Protein AF-A0A1V5ITE3-F1 (afdb_monomer_lite)

Secondary structure (DSSP, 8-state):
-PEEEETTS-EEEEEE-EETTEE--GGG-EEEEEEEEEE-SS-BPPPEEE--EEE-SS-TTEEEEEE-GGG--SSEEEEEEEEEEEE-TTSTTSEEEEEEEEEEEEEE-TTS---S-SEEE-------------HHHHHTTT-TT--HHHHHHHHHHHHHHHHHHHHHHHHHHHHHHHHHHHHHHHHHHHHHHHHHHHHHHHHHHHHHHHHHHHHHHHHHHHHHHHHHHHHHHHHHHHHHHHHHHHHHHHHHHHHHHHHHHHHHHHHHHHHHHHHHHHHHHHHHHHHHHHHHHHHHHHHHHHHHHHHHHHHHHHHHHHHHHHHHHHHHHHHHHHHHHHHHHHHHHHHHHH--HHHHHHHHHTTSSS---PPP--HHHHHHHHHHHHHHHHHHSTTT--------S-SS--SEEEESSS--S--SSTT-EEEETTT--EEEES-SSSGGGEEE-

Foldseek 3Di:
DAFEDEQQAKAKDKDQADDPNHADQQVQWDPKWKWKWFDEPPDTDDTHTAPAKDQDPVRRRIIIGIGHSVNRDDFFWMKMKIWIKHQDCPDPVRIDIDIDIDGRHGYDYPPDDGDPDRYDYDDDDDDDDDDDDDPVNVVCVVVVPDDPVVVVCVVCVVVVVVVVVVVVVVVVVVVVVVVVVVVVVVVVVVVVVVVVVVVVVVVVVVVVVVVVVVVVVVVVVVVVVVVVVVVVVVVVVVVVVVVVVVVVVVVVVVVVVVVVVVVVVVVVVVVVVVVVVVVVVVVVVVVVVVVVVVVVVVVVVVVVVVVVVVVVVVVVVVVVVVVVVVVVVVVVVVVVVVVVVVVVVVVVVVPPVVVVVVVVVVPPDDDDDDDDDDPVVVVVVVVVCCVCCVPPVVPDDDDPDPPDPDDLCQQEAEDADQDFFFHSDFQRWYAHPNVRWIWGANDGDGSVRTHTD

Radius of gyration: 122.64 Å; chains: 1; bounding box: 213×90×270 Å

pLDDT: mean 83.28, std 16.46, range [34.0, 98.69]

Sequence (453 aa):
MRTNVRIGNDIKLLWEVLRGWQPVNLNEATEIKVSIMQGGVLDCNEATPITTFAVDPAQNNLLVVEIQAEKITELGYLWVKLEYTMSDGGMIDGNRKITIDNLPVKIVGLTDEAGDVYEFNVTTDVVVGFDGKSAYEVWLVENPDKTLQDYFDWLQQPATDAAASLSELEQTVSGNEALRGTAEQGRGDAEGDREDAEYLRDRAEGLRELAEIARANAEGDATKGRVKAENARVIAEGLRELAEIARANAEGDATKGRVKAENERVTAEGQRAAAETARATAEELRQSNTATAIQQAVSATTAATTAATTAAGEATDAAGLANYAATAANTAAGLADTARLAIQDDLASKADQTELDQLAGEVSDSTEKAGAASLAELNARLLALEKIVSGTITHKLEVTKEFNVWGKTNLILTGSGAATFAPDFVGQKYIDTAGGNVYVAVGVATAGNWKLV

Structure (mmCIF, N/CA/C/O backbone):
data_AF-A0A1V5ITE3-F1
#
_entry.id   AF-A0A1V5ITE3-F1
#
loop_
_atom_site.group_PDB
_atom_site.id
_atom_site.type_symbol
_atom_site.label_atom_id
_atom_site.label_alt_id
_atom_site.label_comp_id
_atom_site.label_asym_id
_atom_site.label_entity_id
_atom_site.label_seq_id
_atom_site.pdbx_PDB_ins_code
_atom_site.Cartn_x
_atom_site.Cartn_y
_atom_site.Cartn_z
_atom_site.occupancy
_atom_site.B_iso_or_equiv
_atom_site.auth_seq_id
_atom_site.auth_comp_id
_atom_site.auth_asym_id
_atom_site.auth_atom_id
_atom_site.pdbx_PDB_model_num
ATOM 1 N N . MET A 1 1 ? 77.555 29.652 -96.413 1.00 47.75 1 MET A N 1
ATOM 2 C CA . MET A 1 1 ? 78.900 29.609 -95.791 1.00 47.75 1 MET A CA 1
ATOM 3 C C . MET A 1 1 ? 79.041 30.886 -94.975 1.00 47.75 1 MET A C 1
ATOM 5 O O . MET A 1 1 ? 78.813 31.944 -95.539 1.00 47.75 1 MET A O 1
ATOM 9 N N . ARG A 1 2 ? 79.243 30.802 -93.655 1.00 61.88 2 ARG A N 1
ATOM 10 C CA . ARG A 1 2 ? 79.272 31.982 -92.767 1.00 61.88 2 ARG A CA 1
ATOM 11 C C . ARG A 1 2 ? 80.719 32.459 -92.629 1.00 61.88 2 ARG A C 1
ATOM 13 O O . ARG A 1 2 ? 81.577 31.643 -92.301 1.00 61.88 2 ARG A O 1
ATOM 20 N N . THR A 1 3 ? 80.984 33.732 -92.909 1.00 71.12 3 THR A N 1
ATOM 21 C CA . THR A 1 3 ? 82.335 34.318 -92.859 1.00 71.12 3 THR A CA 1
ATOM 22 C C . THR A 1 3 ? 82.727 34.638 -91.414 1.00 71.12 3 THR A C 1
ATOM 24 O O . THR A 1 3 ? 81.899 35.125 -90.640 1.00 71.12 3 THR A O 1
ATOM 27 N N . ASN A 1 4 ? 83.983 34.362 -91.045 1.00 80.94 4 ASN A N 1
ATOM 28 C CA . ASN A 1 4 ? 84.546 34.779 -89.760 1.00 80.94 4 ASN A CA 1
ATOM 29 C C . ASN A 1 4 ? 85.090 36.206 -89.876 1.00 80.94 4 ASN A C 1
ATOM 31 O O . ASN A 1 4 ? 85.966 36.456 -90.705 1.00 80.94 4 ASN A O 1
ATOM 35 N N . VAL A 1 5 ? 84.615 37.109 -89.021 1.00 78.56 5 VAL A N 1
ATOM 36 C CA . VAL A 1 5 ? 85.054 38.509 -88.958 1.00 78.56 5 VAL A CA 1
ATOM 37 C C . VAL A 1 5 ? 85.703 38.760 -87.599 1.00 78.56 5 VAL A C 1
ATOM 39 O O . VAL A 1 5 ? 85.169 38.360 -86.568 1.00 78.56 5 VAL A O 1
ATOM 42 N N . ARG A 1 6 ? 86.871 39.407 -87.571 1.00 82.50 6 ARG A N 1
ATOM 43 C CA . ARG A 1 6 ? 87.510 39.804 -86.306 1.00 82.50 6 ARG A CA 1
ATOM 44 C C . ARG A 1 6 ? 86.697 40.881 -85.604 1.00 82.50 6 ARG A C 1
ATOM 46 O O . ARG A 1 6 ? 86.271 41.844 -86.241 1.00 82.50 6 ARG A O 1
ATOM 53 N N . ILE A 1 7 ? 86.550 40.737 -84.290 1.00 83.56 7 ILE A N 1
ATOM 54 C CA . ILE A 1 7 ? 86.019 41.805 -83.443 1.00 83.56 7 ILE A CA 1
ATOM 55 C C . ILE A 1 7 ? 86.855 43.086 -83.615 1.00 83.56 7 ILE A C 1
ATOM 57 O O . ILE A 1 7 ? 88.084 43.022 -83.696 1.00 83.56 7 ILE A O 1
ATOM 61 N N . GLY A 1 8 ? 86.188 44.240 -83.691 1.00 79.44 8 GLY A N 1
ATOM 62 C CA . GLY A 1 8 ? 86.8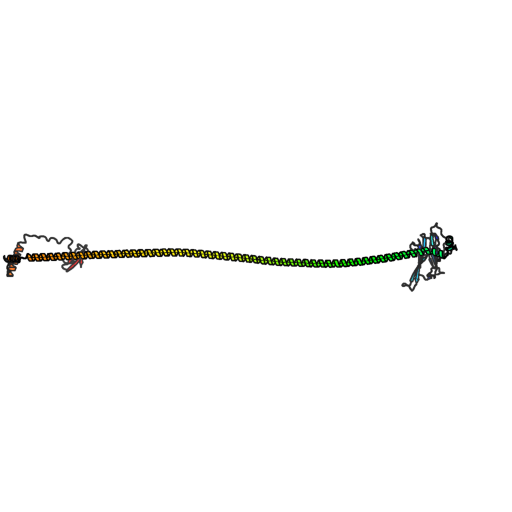31 45.544 -83.897 1.00 79.44 8 GLY A CA 1
ATOM 63 C C . GLY A 1 8 ? 86.830 46.072 -85.338 1.00 79.44 8 GLY A C 1
ATOM 64 O O . GLY A 1 8 ? 87.350 47.161 -85.558 1.00 79.44 8 GLY A O 1
ATOM 65 N N . ASN A 1 9 ? 86.232 45.356 -86.297 1.00 80.88 9 ASN A N 1
ATOM 66 C CA . ASN A 1 9 ? 86.031 45.840 -87.668 1.00 80.88 9 ASN A CA 1
ATOM 67 C C . ASN A 1 9 ? 84.576 46.244 -87.930 1.00 80.88 9 ASN A C 1
ATOM 69 O O . ASN A 1 9 ? 83.654 45.618 -87.406 1.00 80.88 9 ASN A O 1
ATOM 73 N N . ASP A 1 10 ? 84.388 47.251 -88.783 1.00 82.25 10 ASP A N 1
ATOM 74 C CA . ASP A 1 10 ? 83.076 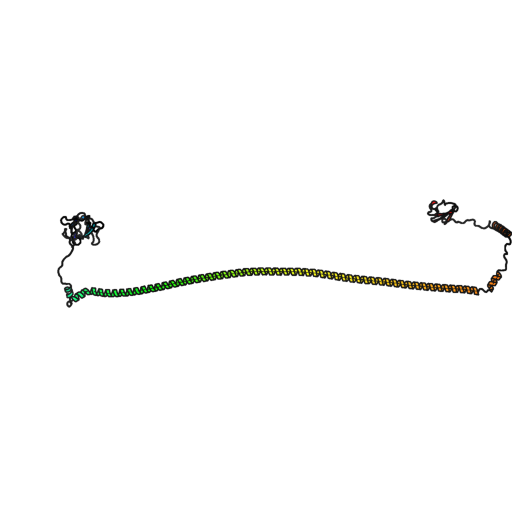47.594 -89.333 1.00 82.25 10 ASP A CA 1
ATOM 75 C C . ASP A 1 10 ? 82.611 46.501 -90.308 1.00 82.25 10 ASP A C 1
ATOM 77 O O . ASP A 1 10 ? 83.417 45.867 -90.996 1.00 82.25 10 ASP A O 1
ATOM 81 N N . ILE A 1 11 ? 81.299 46.280 -90.380 1.00 83.81 11 ILE A N 1
ATOM 82 C CA . ILE A 1 11 ? 80.676 45.279 -91.249 1.00 83.81 11 ILE A CA 1
ATOM 83 C C . ILE A 1 11 ? 79.629 45.956 -92.120 1.00 83.81 11 ILE A C 1
ATOM 85 O O . ILE A 1 11 ? 78.674 46.540 -91.612 1.00 83.81 11 ILE A O 1
ATOM 89 N N . LYS A 1 12 ? 79.758 45.806 -93.439 1.00 84.38 12 LYS A N 1
ATOM 90 C CA . LYS A 1 12 ? 78.726 46.198 -94.398 1.00 84.38 12 LYS A CA 1
ATOM 91 C C . LYS A 1 12 ? 77.993 44.963 -94.910 1.00 84.38 12 LYS A C 1
ATOM 93 O O . LYS A 1 12 ? 78.583 44.106 -95.561 1.00 84.38 12 LYS A O 1
ATOM 98 N N . LEU A 1 13 ? 76.703 44.875 -94.603 1.00 83.44 13 LEU A N 1
ATOM 99 C CA . LEU A 1 13 ? 75.821 43.794 -95.023 1.00 83.44 13 LEU A CA 1
ATOM 100 C C . LEU A 1 13 ? 74.886 44.286 -96.127 1.00 83.44 13 LEU A C 1
ATOM 102 O O . LEU A 1 13 ? 74.132 45.236 -95.932 1.00 83.44 13 LEU A O 1
ATOM 106 N N . LEU A 1 14 ? 74.899 43.588 -97.259 1.00 83.31 14 LEU A N 1
ATOM 107 C CA . LEU A 1 14 ? 73.926 43.748 -98.332 1.00 83.31 14 LEU A CA 1
ATOM 108 C C . LEU A 1 14 ? 72.930 42.586 -98.228 1.00 83.31 14 LEU A C 1
ATOM 110 O O . LEU A 1 14 ? 73.284 41.433 -98.476 1.00 83.31 14 LEU A O 1
ATOM 114 N N . TRP A 1 15 ? 71.702 42.871 -97.796 1.00 85.88 15 TRP A N 1
ATOM 115 C CA . TRP A 1 15 ? 70.684 41.861 -97.510 1.00 85.88 15 TRP A CA 1
ATOM 116 C C . TRP A 1 15 ? 69.493 41.973 -98.462 1.00 85.88 15 TRP A C 1
ATOM 118 O O . TRP A 1 15 ? 68.671 42.880 -98.347 1.00 85.88 15 TRP A O 1
ATOM 128 N N . GLU A 1 16 ? 69.368 41.018 -99.385 1.00 84.56 16 GLU A N 1
ATOM 129 C CA . GLU A 1 16 ? 68.166 40.871 -100.210 1.00 84.56 16 GLU A CA 1
ATOM 130 C C . GLU A 1 16 ? 67.010 40.294 -99.379 1.00 84.56 16 GLU A C 1
ATOM 132 O O . GLU A 1 16 ? 67.056 39.154 -98.909 1.00 84.56 16 GLU A O 1
ATOM 137 N N . VAL A 1 17 ? 65.949 41.080 -99.200 1.00 83.88 17 VAL A N 1
ATOM 138 C CA . VAL A 1 17 ? 64.763 40.693 -98.436 1.00 83.88 17 VAL A CA 1
ATOM 139 C C . VAL A 1 17 ? 63.746 40.027 -99.361 1.00 83.88 17 VAL A C 1
ATOM 141 O O . VAL A 1 17 ? 63.138 40.659 -100.229 1.00 83.88 17 VAL A O 1
ATOM 144 N N . LEU A 1 18 ? 63.551 38.725 -99.152 1.00 81.44 18 LEU A N 1
ATOM 145 C CA . LEU A 1 18 ? 62.629 37.884 -99.915 1.00 81.44 18 LEU A CA 1
ATOM 146 C C . LEU A 1 18 ? 61.516 37.336 -99.012 1.00 81.44 18 LEU A C 1
ATOM 148 O O . LEU A 1 18 ? 61.745 37.001 -97.849 1.00 81.44 18 LEU A O 1
ATOM 152 N N . ARG A 1 19 ? 60.313 37.163 -99.567 1.00 73.38 19 ARG A N 1
ATOM 153 C CA . ARG A 1 19 ? 59.187 36.478 -98.919 1.00 73.38 19 ARG A CA 1
ATOM 154 C C . ARG A 1 19 ? 58.596 35.458 -99.884 1.00 73.38 19 ARG A C 1
ATOM 156 O O . ARG A 1 19 ? 58.109 35.824 -100.946 1.00 73.38 19 ARG A O 1
ATOM 163 N N . GLY A 1 20 ? 58.655 34.171 -99.532 1.00 69.25 20 GLY A N 1
ATOM 164 C CA . GLY A 1 20 ? 58.164 33.095 -100.404 1.00 69.25 20 GLY A CA 1
ATOM 165 C C . GLY A 1 20 ? 58.834 33.079 -101.785 1.00 69.25 20 GLY A C 1
ATOM 166 O O . GLY A 1 20 ? 58.143 32.894 -102.781 1.00 69.25 20 GLY A O 1
ATOM 167 N N . TRP A 1 21 ? 60.153 33.314 -101.842 1.00 64.19 21 TRP A N 1
ATOM 168 C CA . TRP A 1 21 ? 60.950 33.426 -103.080 1.00 64.19 21 TRP A CA 1
ATOM 169 C C . TRP A 1 21 ? 60.604 34.620 -103.987 1.00 64.19 21 TRP A C 1
ATOM 171 O O . TRP A 1 21 ? 61.016 34.651 -105.145 1.00 64.19 21 TRP A O 1
ATOM 181 N N . GLN A 1 22 ? 59.860 35.611 -103.488 1.00 77.19 22 GLN A N 1
ATOM 182 C CA . GLN A 1 22 ? 59.573 36.857 -104.202 1.00 77.19 22 GLN A CA 1
ATOM 183 C C . GLN A 1 22 ? 60.233 38.057 -103.498 1.00 77.19 22 GLN A C 1
ATOM 185 O O . GLN A 1 22 ? 60.203 38.115 -102.264 1.00 77.19 22 GLN A O 1
ATOM 190 N N . PRO A 1 23 ? 60.821 39.011 -104.244 1.00 81.69 23 PRO A N 1
ATOM 191 C CA . PRO A 1 23 ? 61.359 40.251 -103.685 1.00 81.69 23 PRO A CA 1
ATOM 192 C C . PRO A 1 23 ? 60.304 41.062 -102.928 1.00 81.69 23 PRO A C 1
ATOM 194 O O . PRO A 1 23 ? 59.199 41.269 -103.429 1.00 81.69 23 PRO A O 1
ATOM 197 N N . VAL A 1 24 ? 60.646 41.546 -101.734 1.00 84.06 24 VAL A N 1
ATOM 198 C CA . VAL A 1 24 ? 59.791 42.461 -100.962 1.00 84.06 24 VAL A CA 1
ATOM 199 C C . VAL A 1 24 ? 60.156 43.906 -101.305 1.00 84.06 24 VAL A C 1
ATOM 201 O O . VAL A 1 24 ? 61.314 44.281 -101.175 1.00 84.06 24 VAL A O 1
ATOM 204 N N . ASN A 1 25 ? 59.185 44.733 -101.711 1.00 87.06 25 ASN A N 1
ATOM 205 C CA . ASN A 1 25 ? 59.411 46.162 -101.966 1.00 87.06 25 ASN A CA 1
ATOM 206 C C . ASN A 1 25 ? 59.476 46.954 -100.646 1.00 87.06 25 ASN A C 1
ATOM 208 O O . ASN A 1 25 ? 58.457 47.409 -100.133 1.00 87.06 25 ASN A O 1
ATOM 212 N N . LEU A 1 26 ? 60.675 47.139 -100.098 1.00 84.56 26 LEU A N 1
ATOM 213 C CA . LEU A 1 26 ? 60.899 47.824 -98.823 1.00 84.56 26 LEU A CA 1
ATOM 214 C C . LEU A 1 26 ? 60.610 49.333 -98.871 1.00 84.56 26 LEU A C 1
ATOM 216 O O . LEU A 1 26 ? 60.422 49.927 -97.815 1.00 84.56 26 LEU A O 1
ATOM 220 N N . ASN A 1 27 ? 60.497 49.956 -100.050 1.00 84.50 27 ASN A N 1
ATOM 221 C CA . ASN A 1 27 ? 60.097 51.369 -100.151 1.00 84.50 27 ASN A CA 1
ATOM 222 C C . ASN A 1 27 ? 58.626 51.602 -99.764 1.00 84.50 27 ASN A C 1
ATOM 224 O O . ASN A 1 27 ? 58.244 52.725 -99.446 1.00 84.50 27 ASN A O 1
ATOM 228 N N . GLU A 1 28 ? 57.800 50.553 -99.788 1.00 84.38 28 GLU A N 1
ATOM 229 C CA . GLU A 1 28 ? 56.403 50.594 -99.335 1.00 84.38 28 GLU A CA 1
ATOM 230 C C . GLU A 1 28 ? 56.258 50.228 -97.847 1.00 84.38 28 GLU A C 1
ATOM 232 O O . GLU A 1 28 ? 55.159 50.293 -97.292 1.00 84.38 28 GLU A O 1
ATOM 237 N N . ALA A 1 29 ? 57.355 49.843 -97.185 1.00 84.38 29 ALA A N 1
ATOM 238 C CA . ALA A 1 29 ? 57.353 49.526 -95.767 1.00 84.38 29 ALA A CA 1
ATOM 239 C C . ALA A 1 29 ? 57.441 50.790 -94.901 1.00 84.38 29 ALA A C 1
ATOM 241 O O . ALA A 1 29 ? 58.154 51.747 -95.202 1.00 84.38 29 ALA A O 1
ATOM 242 N N . THR A 1 30 ? 56.746 50.765 -93.770 1.00 84.81 30 THR A N 1
ATOM 243 C CA . THR A 1 30 ? 56.839 51.763 -92.704 1.00 84.81 30 THR A CA 1
ATOM 244 C C . THR A 1 30 ? 57.442 51.132 -91.451 1.00 84.81 30 THR A C 1
ATOM 246 O O . THR A 1 30 ? 57.523 49.911 -91.323 1.00 84.81 30 THR A O 1
ATOM 249 N N . GLU A 1 31 ? 57.915 51.966 -90.521 1.00 87.56 31 GLU A N 1
ATOM 250 C CA . GLU A 1 31 ? 58.482 51.517 -89.237 1.00 87.56 31 GLU A CA 1
ATOM 251 C C . GLU A 1 31 ? 59.652 50.519 -89.360 1.00 87.56 31 GLU A C 1
ATOM 253 O O . GLU A 1 31 ? 59.805 49.639 -88.514 1.00 87.56 31 GLU A O 1
ATOM 258 N N . ILE A 1 32 ? 60.490 50.664 -90.392 1.00 89.06 32 ILE A N 1
ATOM 259 C CA . ILE A 1 32 ? 61.669 49.812 -90.584 1.00 89.06 32 ILE A CA 1
ATOM 260 C C . ILE A 1 32 ? 62.640 50.000 -89.412 1.00 89.06 32 ILE A C 1
ATOM 262 O O . ILE A 1 32 ? 63.082 51.115 -89.124 1.00 89.06 32 ILE A O 1
ATOM 266 N N . LYS A 1 33 ? 62.988 48.898 -88.748 1.00 90.75 33 LYS A N 1
ATOM 267 C CA . LYS A 1 33 ? 63.953 48.825 -87.651 1.00 90.75 33 LYS A CA 1
ATOM 268 C C . LYS A 1 33 ? 64.919 47.683 -87.907 1.00 90.75 33 LYS A C 1
ATOM 270 O O . LYS A 1 33 ? 64.504 46.559 -88.175 1.00 90.75 33 LYS A O 1
ATOM 275 N N . VAL A 1 34 ? 66.205 47.973 -87.771 1.00 89.62 34 VAL A N 1
ATOM 276 C CA . VAL A 1 34 ? 67.266 46.971 -87.835 1.00 89.62 34 VAL A CA 1
ATOM 277 C C . VAL A 1 34 ? 67.910 46.875 -86.464 1.00 89.62 34 VAL A C 1
ATOM 279 O O . VAL A 1 34 ? 68.229 47.895 -85.856 1.00 89.62 34 VAL A O 1
ATOM 282 N N . SER A 1 35 ? 68.098 45.656 -85.977 1.00 90.88 35 SER A N 1
ATOM 283 C CA . SER A 1 35 ? 68.780 45.379 -84.716 1.00 90.88 35 SER A CA 1
ATOM 284 C C . SER A 1 35 ? 69.784 44.250 -84.893 1.00 90.88 35 SER A C 1
ATOM 286 O O . SER A 1 35 ? 69.642 43.423 -85.788 1.00 90.88 35 SER A O 1
ATOM 288 N N . ILE A 1 36 ? 70.790 44.195 -84.030 1.00 90.56 36 ILE A N 1
ATOM 289 C CA . ILE A 1 36 ? 71.758 43.102 -83.975 1.00 90.56 36 ILE A CA 1
ATOM 290 C C . ILE A 1 36 ? 71.642 42.341 -82.663 1.00 90.56 36 ILE A C 1
ATOM 292 O O . ILE A 1 36 ? 71.335 42.931 -81.631 1.00 90.56 36 ILE A O 1
ATOM 296 N N . MET A 1 37 ? 71.915 41.043 -82.699 1.00 88.50 37 MET A N 1
ATOM 297 C CA . MET A 1 37 ? 72.058 40.198 -81.511 1.00 88.50 37 MET A CA 1
ATOM 298 C C . MET A 1 37 ? 73.367 39.418 -81.643 1.00 88.50 37 MET A C 1
ATOM 300 O O . MET A 1 37 ? 73.725 38.980 -82.734 1.00 88.50 37 MET A O 1
ATOM 304 N N . GLN A 1 38 ? 74.110 39.275 -80.555 1.00 88.38 38 GLN A N 1
ATOM 305 C CA . GLN A 1 38 ? 75.434 38.652 -80.512 1.00 88.38 38 GLN A CA 1
ATOM 306 C C . GLN A 1 38 ? 75.454 37.544 -79.463 1.00 88.38 38 GLN A C 1
ATOM 308 O O . GLN A 1 38 ? 74.797 37.667 -78.436 1.00 88.38 38 GLN A O 1
ATOM 313 N N . GLY A 1 39 ? 76.182 36.458 -79.718 1.00 85.31 39 GLY A N 1
ATOM 314 C CA . GLY A 1 39 ? 76.388 35.393 -78.733 1.00 85.31 39 GLY A CA 1
ATOM 315 C C . GLY A 1 39 ? 76.470 34.000 -79.355 1.00 85.31 39 GLY A C 1
ATOM 316 O O . GLY A 1 39 ? 77.059 33.801 -80.416 1.00 85.31 39 GLY A O 1
ATOM 317 N N . GLY A 1 40 ? 75.900 32.999 -78.691 1.00 77.38 40 GLY A N 1
ATOM 318 C CA . GLY A 1 40 ? 75.813 31.627 -79.187 1.00 77.38 40 GLY A CA 1
ATOM 319 C C . GLY A 1 40 ? 74.786 31.434 -80.313 1.00 77.38 40 GLY A C 1
ATOM 320 O O . GLY A 1 40 ? 74.084 32.351 -80.728 1.00 77.38 40 GLY A O 1
ATOM 321 N N . VAL A 1 41 ? 74.677 30.197 -80.816 1.00 68.62 41 VAL A N 1
ATOM 322 C CA . VAL A 1 41 ? 73.643 29.826 -81.811 1.00 68.62 41 VAL A CA 1
ATOM 323 C C . VAL A 1 41 ? 72.243 29.761 -81.185 1.00 68.62 41 VAL A C 1
ATOM 325 O O . VAL A 1 41 ? 71.264 29.958 -81.894 1.00 68.62 41 VAL A O 1
ATOM 328 N N . LEU A 1 42 ? 72.141 29.482 -79.881 1.00 70.31 42 LEU A N 1
ATOM 329 C CA . LEU A 1 42 ? 70.868 29.428 -79.144 1.00 70.31 42 LEU A CA 1
ATOM 330 C C . LEU A 1 42 ? 70.776 30.457 -78.008 1.00 70.31 42 LEU A C 1
ATOM 332 O O . LEU A 1 42 ? 69.679 30.722 -77.534 1.00 70.31 42 LEU A O 1
ATOM 336 N N . ASP A 1 43 ? 71.902 31.070 -77.634 1.00 75.31 43 ASP A N 1
ATOM 337 C CA . ASP A 1 43 ? 71.994 32.003 -76.512 1.00 75.31 43 ASP A CA 1
ATOM 338 C C . ASP A 1 43 ? 72.624 33.314 -77.003 1.00 75.31 43 ASP A C 1
ATOM 340 O O . ASP A 1 43 ? 73.838 33.503 -76.915 1.00 75.31 43 ASP A O 1
ATOM 344 N N . CYS A 1 44 ? 71.817 34.191 -77.602 1.00 77.06 44 CYS A N 1
ATOM 345 C CA . CYS A 1 44 ? 72.239 35.535 -77.997 1.00 77.06 44 CYS A CA 1
ATOM 346 C C . CYS A 1 44 ? 71.745 36.584 -76.996 1.00 77.06 44 CYS A C 1
ATOM 348 O O . CYS A 1 44 ? 70.748 36.390 -76.299 1.00 77.06 44 CYS A O 1
ATOM 350 N N . ASN A 1 45 ? 72.449 37.706 -76.935 1.00 84.50 45 ASN A N 1
ATOM 351 C CA . ASN A 1 45 ? 72.064 38.850 -76.131 1.00 84.50 45 ASN A CA 1
ATOM 352 C C . ASN A 1 45 ? 70.811 39.556 -76.680 1.00 84.50 45 ASN A C 1
ATOM 354 O O . ASN A 1 45 ? 70.286 39.234 -77.752 1.00 84.50 45 ASN A O 1
ATOM 358 N N . GLU A 1 46 ? 70.309 40.519 -75.906 1.00 84.50 46 GLU A N 1
ATOM 359 C CA . GLU A 1 46 ? 69.157 41.324 -76.301 1.00 84.50 46 GLU A CA 1
ATOM 360 C C . GLU A 1 46 ? 69.445 42.155 -77.563 1.00 84.50 46 GLU A C 1
ATOM 362 O O . GLU A 1 46 ? 70.550 42.660 -77.781 1.00 84.50 46 GLU A O 1
ATOM 367 N N . ALA A 1 47 ? 68.414 42.326 -78.394 1.00 84.75 47 ALA A N 1
ATOM 368 C CA . ALA A 1 47 ? 68.518 43.030 -79.664 1.00 84.75 47 ALA A CA 1
ATOM 369 C C . ALA A 1 47 ? 68.935 44.499 -79.480 1.00 84.75 47 ALA A C 1
ATOM 371 O O . ALA A 1 47 ? 68.211 45.305 -78.895 1.00 84.75 47 ALA A O 1
ATOM 372 N N . THR A 1 48 ? 70.088 44.859 -80.041 1.00 88.31 48 THR A N 1
ATOM 373 C CA . THR A 1 48 ? 70.641 46.216 -80.022 1.00 88.31 48 THR A CA 1
ATOM 374 C C . THR A 1 48 ? 70.313 46.937 -81.335 1.00 88.31 48 THR A C 1
ATOM 376 O O . THR A 1 48 ? 70.724 46.459 -82.393 1.00 88.31 48 THR A O 1
ATOM 379 N N . PRO A 1 49 ? 69.604 48.080 -81.324 1.00 89.19 49 PRO A N 1
ATOM 380 C CA . PRO A 1 49 ? 69.193 48.765 -82.549 1.00 89.19 49 PRO A CA 1
ATOM 381 C C . PRO A 1 49 ? 70.371 49.405 -83.301 1.00 89.19 49 PRO A C 1
ATOM 383 O O . PRO A 1 49 ? 71.265 50.004 -82.698 1.00 89.19 49 PRO A O 1
ATOM 386 N N . ILE A 1 50 ? 70.322 49.331 -84.633 1.00 88.19 50 ILE A N 1
ATOM 387 C CA . ILE A 1 50 ? 71.263 49.950 -85.572 1.00 88.19 50 ILE A CA 1
ATOM 388 C C . ILE A 1 50 ? 70.541 51.051 -86.349 1.00 88.19 50 ILE A C 1
ATOM 390 O O . ILE A 1 50 ? 69.476 50.834 -86.921 1.00 88.19 50 ILE A O 1
ATOM 394 N N . THR A 1 51 ? 71.126 52.248 -86.377 1.00 85.88 51 THR A N 1
ATOM 395 C CA . THR A 1 51 ? 70.561 53.423 -87.067 1.00 85.88 51 THR A CA 1
ATOM 396 C C . THR A 1 51 ? 71.212 53.701 -88.422 1.00 85.88 51 THR A C 1
ATOM 398 O O . THR A 1 51 ? 70.768 54.582 -89.149 1.00 85.88 51 THR A O 1
ATOM 401 N N . THR A 1 52 ? 72.272 52.974 -88.758 1.00 86.75 52 THR A N 1
ATOM 402 C CA . THR A 1 52 ? 73.064 53.107 -89.985 1.00 86.75 52 THR A CA 1
ATOM 403 C C . THR A 1 52 ? 72.640 52.047 -91.000 1.00 86.75 52 THR A C 1
ATOM 405 O O . THR A 1 52 ? 73.334 51.061 -91.236 1.00 86.75 52 THR A O 1
ATOM 408 N N . PHE A 1 53 ? 71.454 52.226 -91.582 1.00 89.00 53 PHE A N 1
ATOM 409 C CA . PHE A 1 53 ? 70.953 51.383 -92.668 1.00 89.00 53 PHE A CA 1
ATOM 410 C C . PHE A 1 53 ? 70.187 52.209 -93.707 1.00 89.00 53 PHE A C 1
ATOM 412 O O . PHE A 1 53 ? 69.645 53.270 -93.394 1.00 89.00 53 PHE A O 1
ATOM 419 N N . ALA A 1 54 ? 70.123 51.708 -94.938 1.00 88.06 54 ALA A N 1
ATOM 420 C CA . ALA A 1 54 ? 69.348 52.290 -96.028 1.00 88.06 54 ALA A CA 1
ATOM 421 C C . ALA A 1 54 ? 68.789 51.194 -96.948 1.00 88.06 54 ALA A C 1
ATOM 423 O O . ALA A 1 54 ? 69.401 50.141 -97.116 1.00 88.06 54 ALA A O 1
ATOM 424 N N . VAL A 1 55 ? 67.631 51.450 -97.557 1.00 85.88 55 VAL A N 1
ATOM 425 C CA . VAL A 1 55 ? 67.131 50.644 -98.681 1.00 85.88 55 VAL A CA 1
ATOM 426 C C . VAL A 1 55 ? 67.794 51.163 -99.953 1.00 85.88 55 VAL A C 1
ATOM 428 O O . VAL A 1 55 ? 67.852 52.378 -100.159 1.00 85.88 55 VAL A O 1
ATOM 431 N N . ASP A 1 56 ? 68.314 50.265 -100.787 1.00 82.88 56 ASP A N 1
ATOM 432 C CA . ASP A 1 56 ? 68.949 50.656 -102.043 1.00 82.88 56 ASP A CA 1
ATOM 433 C C . ASP A 1 56 ? 67.907 51.293 -102.992 1.00 82.88 56 ASP A C 1
ATOM 435 O O . ASP A 1 56 ? 66.897 50.660 -103.317 1.00 82.88 56 ASP A O 1
ATOM 439 N N . PRO A 1 57 ? 68.116 52.539 -103.462 1.00 75.69 57 PRO A N 1
ATOM 440 C CA . PRO A 1 57 ? 67.154 53.225 -104.323 1.00 75.69 57 PRO A CA 1
ATOM 441 C C . PRO A 1 57 ? 67.036 52.619 -105.733 1.00 75.69 57 PRO A C 1
ATOM 443 O O . PRO A 1 57 ? 66.059 52.901 -106.425 1.00 75.69 57 PRO A O 1
ATOM 446 N N . ALA A 1 58 ? 68.012 51.823 -106.184 1.00 76.69 58 ALA A N 1
ATOM 447 C CA . ALA A 1 58 ? 67.980 51.110 -107.461 1.00 76.69 58 ALA A CA 1
ATOM 448 C C . ALA A 1 58 ? 67.392 49.693 -107.333 1.00 76.69 58 ALA A C 1
ATOM 450 O O . ALA A 1 58 ? 66.918 49.135 -108.326 1.00 76.69 58 ALA A O 1
ATOM 451 N N . GLN A 1 59 ? 67.408 49.113 -106.128 1.00 76.50 59 GLN A N 1
ATOM 452 C CA . GLN A 1 59 ? 66.935 47.760 -105.838 1.00 76.50 59 GLN A CA 1
ATOM 453 C C . GLN A 1 59 ? 66.070 47.758 -104.576 1.00 76.50 59 GLN A C 1
ATOM 455 O O . GLN A 1 59 ? 66.544 47.531 -103.468 1.00 76.50 59 GLN A O 1
ATOM 460 N N . ASN A 1 60 ? 64.764 47.962 -104.752 1.00 79.56 60 ASN A N 1
ATOM 461 C CA . ASN A 1 60 ? 63.811 48.165 -103.655 1.00 79.56 60 ASN A CA 1
ATOM 462 C C . ASN A 1 60 ? 63.695 47.002 -102.642 1.00 79.56 60 ASN A C 1
ATOM 464 O O . ASN A 1 60 ? 62.984 47.135 -101.650 1.00 79.56 60 ASN A O 1
ATOM 468 N N . ASN A 1 61 ? 64.325 45.855 -102.894 1.00 83.88 61 ASN A N 1
ATOM 469 C CA . ASN A 1 61 ? 64.363 44.690 -102.009 1.00 83.88 61 ASN A CA 1
ATOM 470 C C . ASN A 1 61 ? 65.721 44.478 -101.328 1.00 83.88 61 ASN A C 1
ATOM 472 O O . ASN A 1 61 ? 65.876 43.494 -100.608 1.00 83.88 61 ASN A O 1
ATOM 476 N N . LEU A 1 62 ? 66.700 45.353 -101.561 1.00 85.94 62 LEU A N 1
ATOM 477 C CA . LEU A 1 62 ? 68.028 45.257 -100.975 1.00 85.94 62 LEU A CA 1
ATOM 478 C C . LEU A 1 62 ? 68.161 46.230 -99.801 1.00 85.94 62 LEU A C 1
ATOM 480 O O . LEU A 1 62 ? 68.072 47.448 -99.958 1.00 85.94 62 LEU A O 1
ATOM 484 N N . LEU A 1 63 ? 68.396 45.679 -98.615 1.00 87.19 63 LEU A N 1
ATOM 485 C CA . LEU A 1 63 ? 68.696 46.429 -97.407 1.00 87.19 63 LEU A CA 1
ATOM 486 C C . LEU A 1 63 ? 70.212 46.474 -97.200 1.00 87.19 63 LEU A C 1
ATOM 488 O O . LEU A 1 63 ? 70.852 45.439 -97.022 1.00 87.19 63 LEU A O 1
ATOM 492 N N . VAL A 1 64 ? 70.779 47.676 -97.182 1.00 87.69 64 VAL A N 1
ATOM 493 C CA . VAL A 1 64 ? 72.190 47.910 -96.874 1.00 87.69 64 VAL A CA 1
ATOM 494 C C . VAL A 1 64 ? 72.302 48.309 -95.408 1.00 87.69 64 VAL A C 1
ATOM 496 O O . VAL A 1 64 ? 71.787 49.350 -95.003 1.00 87.69 64 VAL A O 1
ATOM 499 N N . VAL A 1 65 ? 72.963 47.478 -94.606 1.00 87.06 65 VAL A N 1
ATOM 500 C CA . VAL A 1 65 ? 73.178 47.707 -93.172 1.00 87.06 65 VAL A CA 1
ATOM 501 C C . VAL A 1 65 ? 74.669 47.880 -92.917 1.00 87.06 65 VAL A C 1
ATOM 503 O O . VAL A 1 65 ? 75.461 46.999 -93.239 1.00 87.06 65 VAL A O 1
ATOM 506 N N . GLU A 1 66 ? 75.052 48.999 -92.312 1.00 86.56 66 GLU A N 1
ATOM 507 C CA . GLU A 1 66 ? 76.427 49.273 -91.897 1.00 86.56 66 GLU A CA 1
ATOM 508 C C . GLU A 1 66 ? 76.512 49.165 -90.373 1.00 86.56 66 GLU A C 1
ATOM 510 O O . GLU A 1 66 ? 75.933 49.961 -89.638 1.00 86.56 66 GLU A O 1
ATOM 515 N N . ILE A 1 67 ? 77.204 48.142 -89.884 1.00 87.44 67 ILE A N 1
ATOM 516 C CA . ILE A 1 67 ? 77.374 47.853 -88.463 1.00 87.44 67 ILE A CA 1
ATOM 517 C C . ILE A 1 67 ? 78.773 48.307 -88.071 1.00 87.44 67 ILE A C 1
ATOM 519 O O . ILE A 1 67 ? 79.766 47.721 -88.492 1.00 87.44 67 ILE A O 1
ATOM 523 N N . GLN A 1 68 ? 78.844 49.354 -87.258 1.00 85.31 68 GLN A N 1
ATOM 524 C CA . GLN A 1 68 ? 80.113 49.872 -86.759 1.00 85.31 68 GLN A CA 1
ATOM 525 C C . GLN A 1 68 ? 80.727 48.910 -85.734 1.00 85.31 68 GLN A C 1
ATOM 527 O O . GLN A 1 68 ? 80.008 48.331 -84.914 1.00 85.31 68 GLN A O 1
ATOM 532 N N . ALA A 1 69 ? 82.053 48.797 -85.734 1.00 82.69 69 ALA A N 1
ATOM 533 C CA . ALA A 1 69 ? 82.843 47.940 -84.855 1.00 82.69 69 ALA A CA 1
ATOM 534 C C . ALA A 1 69 ? 82.475 48.102 -83.373 1.00 82.69 69 ALA A C 1
ATOM 536 O O . ALA A 1 69 ? 82.423 47.134 -82.623 1.00 82.69 69 ALA A O 1
ATOM 537 N N . GLU A 1 70 ? 82.170 49.329 -82.957 1.00 85.00 70 GLU A N 1
ATOM 538 C CA . GLU A 1 70 ? 81.809 49.704 -81.585 1.00 85.00 70 GLU A CA 1
ATOM 539 C C . GLU A 1 70 ? 80.512 49.048 -81.094 1.00 85.00 70 GLU A C 1
ATOM 541 O O . GLU A 1 70 ? 80.289 48.929 -79.890 1.00 85.00 70 GLU A O 1
ATOM 546 N N . LYS A 1 71 ? 79.633 48.645 -82.019 1.00 85.62 71 LYS A N 1
ATOM 547 C CA . LYS A 1 71 ? 78.389 47.933 -81.705 1.00 85.62 71 LYS A CA 1
ATOM 548 C C . LYS A 1 71 ? 78.609 46.429 -81.547 1.00 85.62 71 LYS A C 1
ATOM 550 O O . LYS A 1 71 ? 77.708 45.743 -81.073 1.00 85.62 71 LYS A O 1
ATOM 555 N N . ILE A 1 72 ? 79.789 45.923 -81.904 1.00 85.50 72 ILE A N 1
ATOM 556 C CA . ILE A 1 72 ? 80.161 44.513 -81.815 1.00 85.50 72 ILE A CA 1
ATOM 557 C C . ILE A 1 72 ? 80.992 44.310 -80.545 1.00 85.50 72 ILE A C 1
ATOM 559 O O . ILE A 1 72 ? 82.174 44.642 -80.492 1.00 85.50 72 ILE A O 1
ATOM 563 N N . THR A 1 73 ? 80.361 43.786 -79.501 1.00 84.88 73 THR A N 1
ATOM 564 C CA . THR A 1 73 ? 80.926 43.703 -78.147 1.00 84.88 73 THR A CA 1
ATOM 565 C C . THR A 1 73 ? 81.185 42.275 -77.684 1.00 84.88 73 THR A C 1
ATOM 567 O O . THR A 1 73 ? 81.869 42.085 -76.681 1.00 84.88 73 THR A O 1
ATOM 570 N N . GLU A 1 74 ? 80.665 41.268 -78.390 1.00 84.06 74 GLU A N 1
ATOM 571 C CA . GLU A 1 74 ? 80.770 39.862 -77.997 1.00 84.06 74 GLU A CA 1
ATOM 572 C C . GLU A 1 74 ? 81.347 38.990 -79.119 1.00 84.06 74 GLU A C 1
ATOM 574 O O . GLU A 1 74 ? 81.129 39.223 -80.309 1.00 84.06 74 GLU A O 1
ATOM 579 N N . LEU A 1 75 ? 82.094 37.955 -78.725 1.00 86.00 75 LEU A N 1
ATOM 580 C CA . LEU A 1 75 ? 82.543 36.902 -79.635 1.00 86.00 75 LEU A CA 1
ATOM 581 C C . LEU A 1 75 ? 81.416 35.885 -79.827 1.00 86.00 75 LEU A C 1
ATOM 583 O O . LEU A 1 75 ? 80.706 35.559 -78.879 1.00 86.00 75 LEU A O 1
ATOM 587 N N . GLY A 1 76 ? 81.285 35.329 -81.028 1.00 85.88 76 GLY A N 1
ATOM 588 C CA . GLY A 1 76 ? 80.211 34.390 -81.348 1.00 85.88 76 GLY A CA 1
ATOM 589 C C . GLY A 1 76 ? 79.500 34.748 -82.642 1.00 85.88 76 GLY A C 1
ATOM 590 O O . GLY A 1 76 ? 80.079 35.346 -83.533 1.00 85.88 76 GLY A O 1
ATOM 591 N N . TYR A 1 77 ? 78.255 34.341 -82.805 1.00 85.56 77 TYR A N 1
ATOM 592 C CA . TYR A 1 77 ? 77.471 34.633 -83.994 1.00 85.56 77 TYR A CA 1
ATOM 593 C C . TYR A 1 77 ? 76.802 36.004 -83.894 1.00 85.56 77 TYR A C 1
ATOM 595 O O . TYR A 1 77 ? 76.214 36.332 -82.866 1.00 85.56 77 TYR A O 1
ATOM 603 N N . LEU A 1 78 ? 76.880 36.782 -84.978 1.00 87.19 78 LEU A N 1
ATOM 604 C CA . LEU A 1 78 ? 76.180 38.057 -85.122 1.00 87.19 78 LEU A CA 1
ATOM 605 C C . LEU A 1 78 ? 74.922 37.831 -85.957 1.00 87.19 78 LEU A C 1
ATOM 607 O O . LEU A 1 78 ? 75.012 37.526 -87.146 1.00 87.19 78 LEU A O 1
ATOM 611 N N . TRP A 1 79 ? 73.767 37.996 -85.329 1.00 85.31 79 TRP A N 1
ATOM 612 C CA . TRP A 1 79 ? 72.452 37.969 -85.950 1.00 85.31 79 TRP A CA 1
ATOM 613 C C . TRP A 1 79 ? 72.039 39.392 -86.310 1.00 85.31 79 TRP A C 1
ATOM 615 O O . TRP A 1 79 ? 72.219 40.309 -85.510 1.00 85.31 79 TRP A O 1
ATOM 625 N N . VAL A 1 80 ? 71.453 39.572 -87.489 1.00 87.12 80 VAL A N 1
ATOM 626 C CA . VAL A 1 80 ? 70.839 40.833 -87.910 1.00 87.12 80 VAL A CA 1
ATOM 627 C C . VAL A 1 80 ? 69.344 40.602 -88.051 1.00 87.12 80 VAL A C 1
ATOM 629 O O . VAL A 1 80 ? 68.905 39.768 -88.839 1.00 87.12 80 VAL A O 1
ATOM 632 N N . LYS A 1 81 ? 68.576 41.346 -87.264 1.00 89.12 81 LYS A N 1
ATOM 633 C CA . LYS A 1 81 ? 67.121 41.317 -87.186 1.00 89.12 81 LYS A CA 1
ATOM 634 C C . LYS A 1 81 ? 66.547 42.522 -87.912 1.00 89.12 81 LYS A C 1
ATOM 636 O O . LYS A 1 81 ? 66.920 43.656 -87.616 1.00 89.12 81 LYS A O 1
ATOM 641 N N . LEU A 1 82 ? 65.623 42.280 -88.830 1.00 89.75 82 LEU A N 1
ATOM 642 C CA . LEU A 1 82 ? 64.846 43.304 -89.517 1.00 89.75 82 LEU A CA 1
ATOM 643 C C . LEU A 1 82 ? 63.380 43.197 -89.095 1.00 89.75 82 LEU A C 1
ATOM 645 O O . LEU A 1 82 ? 62.755 42.142 -89.211 1.00 89.75 82 LEU A O 1
ATOM 649 N N . GLU A 1 83 ? 62.827 44.318 -88.652 1.00 89.56 83 GLU A N 1
ATOM 650 C CA . GLU A 1 83 ? 61.415 44.490 -88.330 1.00 89.56 83 GLU A CA 1
ATOM 651 C C . GLU A 1 83 ? 60.838 45.603 -89.199 1.00 89.56 83 GLU A C 1
ATOM 653 O O . GLU A 1 83 ? 61.431 46.673 -89.312 1.00 89.56 83 GLU A O 1
ATOM 658 N N . TYR A 1 84 ? 59.698 45.363 -89.836 1.00 90.88 84 TYR A N 1
ATOM 659 C CA . TYR A 1 84 ? 59.021 46.371 -90.648 1.00 90.88 84 TYR A CA 1
ATOM 660 C C . TYR A 1 84 ? 57.518 46.116 -90.710 1.00 90.88 84 TYR A C 1
ATOM 662 O O . TYR A 1 84 ? 57.044 44.992 -90.517 1.00 90.88 84 TYR A O 1
ATOM 670 N N . THR A 1 85 ? 56.766 47.172 -91.000 1.00 87.44 85 THR A N 1
ATOM 671 C CA . THR A 1 85 ? 55.312 47.142 -91.132 1.00 87.44 85 THR A CA 1
ATOM 672 C C . THR A 1 85 ? 54.929 47.412 -92.586 1.00 87.44 85 THR A C 1
ATOM 674 O O . THR A 1 85 ? 55.478 48.302 -93.229 1.00 87.44 85 THR A O 1
ATOM 677 N N . MET A 1 86 ? 53.975 46.656 -93.125 1.00 86.25 86 MET A N 1
ATOM 678 C CA . MET A 1 86 ? 53.375 46.920 -94.439 1.00 86.25 86 MET A CA 1
ATOM 679 C C . MET A 1 86 ? 51.860 46.990 -94.333 1.00 86.25 86 MET A C 1
ATOM 681 O O . MET A 1 86 ? 51.270 46.283 -93.517 1.00 86.25 86 MET A O 1
ATOM 685 N N . SER A 1 87 ? 51.222 47.804 -95.174 1.00 82.62 87 SER A N 1
ATOM 686 C CA . SER A 1 87 ? 49.760 47.841 -95.230 1.00 82.62 87 SER A CA 1
ATOM 687 C C . SER A 1 87 ? 49.222 46.514 -95.768 1.00 82.62 87 SER A C 1
ATOM 689 O O . SER A 1 87 ? 49.653 46.029 -96.813 1.00 82.62 87 SER A O 1
ATOM 691 N N . ASP A 1 88 ? 48.291 45.911 -95.036 1.00 79.69 88 ASP A N 1
ATOM 692 C CA . ASP A 1 88 ? 47.643 44.657 -95.405 1.00 79.69 88 ASP A CA 1
ATOM 693 C C . ASP A 1 88 ? 46.166 44.731 -95.012 1.00 79.69 88 ASP A C 1
ATOM 695 O O . ASP A 1 88 ? 45.808 44.616 -93.838 1.00 79.69 88 ASP A O 1
ATOM 699 N N . GLY A 1 89 ? 45.293 44.921 -96.007 1.00 74.06 89 GLY A N 1
ATOM 700 C CA . GLY A 1 89 ? 43.845 45.037 -95.805 1.00 74.06 89 GLY A CA 1
ATOM 701 C C . GLY A 1 89 ? 43.175 43.776 -95.242 1.00 74.06 89 GLY A C 1
ATOM 702 O O . GLY A 1 89 ? 41.989 43.820 -94.924 1.00 74.06 89 GLY A O 1
ATOM 703 N N . GLY A 1 90 ? 43.907 42.661 -95.118 1.00 73.56 90 GLY A N 1
ATOM 704 C CA . GLY A 1 90 ? 43.452 41.438 -94.456 1.00 73.56 90 GLY A CA 1
ATOM 705 C C . GLY A 1 90 ? 43.699 41.394 -92.942 1.00 73.56 90 GLY A C 1
ATOM 706 O O . GLY A 1 90 ? 43.249 40.446 -92.298 1.00 73.56 90 GLY A O 1
ATOM 707 N N . MET A 1 91 ? 44.401 42.378 -92.366 1.00 76.38 91 MET A N 1
ATOM 708 C CA . MET A 1 91 ? 44.633 42.484 -90.919 1.00 76.38 91 MET A CA 1
ATOM 709 C C . MET A 1 91 ? 43.628 43.435 -90.260 1.00 76.38 91 MET A C 1
ATOM 711 O O . MET A 1 91 ? 43.221 44.432 -90.849 1.00 76.38 91 MET A O 1
ATOM 715 N N . ILE A 1 92 ? 43.232 43.142 -89.016 1.00 75.62 92 ILE A N 1
ATOM 716 C CA . ILE A 1 92 ? 42.223 43.923 -88.269 1.00 75.62 92 ILE A CA 1
ATOM 717 C C . ILE A 1 92 ? 42.681 45.374 -88.030 1.00 75.62 92 ILE A C 1
ATOM 719 O O . ILE A 1 92 ? 41.857 46.284 -88.000 1.00 75.62 92 ILE A O 1
ATOM 723 N N . ASP A 1 93 ? 43.985 45.600 -87.893 1.00 78.00 93 ASP A N 1
ATOM 724 C CA . ASP A 1 93 ? 44.615 46.919 -87.759 1.00 78.00 93 ASP A CA 1
ATOM 725 C C . ASP A 1 93 ? 45.125 47.485 -89.102 1.00 78.00 93 ASP A C 1
ATOM 727 O O . ASP A 1 93 ? 45.800 48.515 -89.123 1.00 78.00 93 ASP A O 1
ATOM 731 N N . GLY A 1 94 ? 44.805 46.824 -90.222 1.00 79.44 94 GLY A N 1
ATOM 732 C CA . GLY A 1 94 ? 45.183 47.221 -91.580 1.00 79.44 94 GLY A CA 1
ATOM 733 C C . GLY A 1 94 ? 46.674 47.095 -91.904 1.00 79.44 94 GLY A C 1
ATOM 734 O O . GLY A 1 94 ? 47.095 47.540 -92.975 1.00 79.44 94 GLY A O 1
ATOM 735 N N . ASN A 1 95 ? 47.475 46.514 -91.004 1.00 84.81 95 ASN A N 1
ATOM 736 C CA . ASN A 1 95 ? 48.927 46.453 -91.112 1.00 84.81 95 ASN A CA 1
ATOM 737 C C . ASN A 1 95 ? 49.459 45.059 -90.757 1.00 84.81 95 ASN A C 1
ATOM 739 O O . ASN A 1 95 ? 49.070 44.441 -89.773 1.00 84.81 95 ASN A O 1
ATOM 743 N N . ARG A 1 96 ? 50.428 44.564 -91.524 1.00 83.31 96 ARG A N 1
ATOM 744 C CA . ARG A 1 96 ? 51.183 43.353 -91.201 1.00 83.31 96 ARG A CA 1
ATOM 745 C C . ARG A 1 96 ? 52.568 43.740 -90.693 1.00 83.31 96 ARG A C 1
ATOM 747 O O . ARG A 1 96 ? 53.367 44.302 -91.437 1.00 83.31 96 ARG A O 1
ATOM 754 N N . LYS A 1 97 ? 52.853 43.389 -89.439 1.00 86.44 97 LYS A N 1
ATOM 755 C CA . LYS A 1 97 ? 54.182 43.508 -88.822 1.00 86.44 97 LYS A CA 1
ATOM 756 C C . LYS A 1 97 ? 54.986 42.248 -89.119 1.00 86.44 97 LYS A C 1
ATOM 758 O O . LYS A 1 97 ? 54.497 41.141 -88.888 1.00 86.44 97 LYS A O 1
ATOM 763 N N . ILE A 1 98 ? 56.181 42.411 -89.672 1.00 84.44 98 ILE A N 1
ATOM 764 C CA . ILE A 1 98 ? 57.055 41.320 -90.103 1.00 84.44 98 ILE A CA 1
ATOM 765 C C . ILE A 1 98 ? 58.378 41.438 -89.361 1.00 84.44 98 ILE A C 1
ATOM 767 O O . ILE A 1 98 ? 58.955 42.519 -89.282 1.00 84.44 98 ILE A O 1
ATOM 771 N N . THR A 1 99 ? 58.855 40.302 -88.865 1.00 84.19 99 THR A N 1
ATOM 772 C CA . THR A 1 99 ? 60.156 40.153 -88.221 1.00 84.19 99 THR A CA 1
ATOM 773 C C . THR A 1 99 ? 60.904 39.030 -88.922 1.00 84.19 99 THR A C 1
ATOM 775 O O . THR A 1 99 ? 60.367 37.930 -89.056 1.00 84.19 99 THR A O 1
ATOM 778 N N . ILE A 1 100 ? 62.118 39.310 -89.386 1.00 83.06 100 ILE A N 1
ATOM 779 C CA . ILE A 1 100 ? 63.009 38.323 -89.994 1.00 83.06 100 ILE A CA 1
ATOM 780 C C . ILE A 1 100 ? 64.413 38.463 -89.414 1.00 83.06 100 ILE A C 1
ATOM 782 O O . ILE A 1 100 ? 64.888 39.577 -89.201 1.00 83.06 100 ILE A O 1
ATOM 786 N N . ASP A 1 101 ? 65.080 37.332 -89.212 1.00 81.44 101 ASP A N 1
ATOM 787 C CA . ASP A 1 101 ? 66.443 37.272 -88.694 1.00 81.44 101 ASP A CA 1
ATOM 788 C C . ASP A 1 101 ? 67.361 36.621 -89.729 1.00 81.44 101 ASP A C 1
ATOM 790 O O . ASP A 1 101 ? 66.995 35.645 -90.388 1.00 81.44 101 ASP A O 1
ATOM 794 N N . ASN A 1 102 ? 68.572 37.151 -89.863 1.00 78.81 102 ASN A N 1
ATOM 795 C CA . ASN A 1 102 ? 69.636 36.578 -90.673 1.00 78.81 102 ASN A CA 1
ATOM 796 C C . ASN A 1 102 ? 70.876 36.353 -89.806 1.00 78.81 102 ASN A C 1
ATOM 798 O O . ASN A 1 102 ? 71.152 37.136 -88.899 1.00 78.81 102 ASN A O 1
ATOM 802 N N . LEU A 1 103 ? 71.647 35.306 -90.107 1.00 73.56 103 LEU A N 1
ATOM 803 C CA . LEU A 1 103 ? 72.897 34.990 -89.416 1.00 73.56 103 LEU A CA 1
ATOM 804 C C . LEU A 1 103 ? 74.102 35.165 -90.351 1.00 73.56 103 LEU A C 1
ATOM 806 O O . LEU A 1 103 ? 74.631 34.165 -90.856 1.00 73.56 103 LEU A O 1
ATOM 810 N N . PRO A 1 104 ? 74.516 36.419 -90.622 1.00 67.00 104 PRO A N 1
ATOM 811 C CA . PRO A 1 104 ? 75.494 36.718 -91.660 1.00 67.00 104 PRO A CA 1
ATOM 812 C C . PRO A 1 104 ? 76.924 36.263 -91.333 1.00 67.00 104 PRO A C 1
ATOM 814 O O . PRO A 1 104 ? 77.611 35.781 -92.233 1.00 67.00 104 PRO A O 1
ATOM 817 N N . VAL A 1 105 ? 77.392 36.384 -90.081 1.00 77.69 105 VAL A N 1
ATOM 818 C CA . VAL A 1 105 ? 78.813 36.155 -89.731 1.00 77.69 105 VAL A CA 1
ATOM 819 C C . VAL A 1 105 ? 79.022 35.567 -88.340 1.00 77.69 105 VAL A C 1
ATOM 821 O O . VAL A 1 105 ? 78.146 35.616 -87.474 1.00 77.69 105 VAL A O 1
ATOM 824 N N . LYS A 1 106 ? 80.233 35.048 -88.119 1.00 84.44 106 LYS A N 1
ATOM 825 C CA . LYS A 1 106 ? 80.761 34.710 -86.796 1.00 84.44 106 LYS A CA 1
ATOM 826 C C . LYS A 1 106 ? 81.892 35.676 -86.428 1.00 84.44 106 LYS A C 1
ATOM 828 O O . LYS A 1 106 ? 82.887 35.770 -87.137 1.00 84.44 106 LYS A O 1
ATOM 833 N N . ILE A 1 107 ? 81.742 36.377 -85.315 1.00 84.19 107 ILE A N 1
ATOM 834 C CA . ILE A 1 107 ? 82.743 37.238 -84.695 1.00 84.19 107 ILE A CA 1
ATOM 835 C C . ILE A 1 107 ? 83.763 36.385 -83.934 1.00 84.19 107 ILE A C 1
ATOM 837 O O . ILE A 1 107 ? 83.401 35.601 -83.053 1.00 84.19 107 ILE A O 1
ATOM 841 N N . VAL A 1 108 ? 85.040 36.535 -84.282 1.00 82.31 108 VAL A N 1
ATOM 842 C CA . VAL A 1 108 ? 86.173 35.804 -83.686 1.00 82.31 108 VAL A CA 1
ATOM 843 C C . VAL A 1 108 ? 87.156 36.754 -82.998 1.00 82.31 108 VAL A C 1
ATOM 845 O O . VAL A 1 108 ? 87.129 37.967 -83.230 1.00 82.31 108 VAL A O 1
ATOM 848 N N . GLY A 1 109 ? 88.008 36.215 -82.122 1.00 78.50 109 GLY A N 1
ATOM 849 C CA . GLY A 1 109 ? 88.980 37.005 -81.372 1.00 78.50 109 GLY A CA 1
ATOM 850 C C . GLY A 1 109 ? 90.050 37.633 -82.270 1.00 78.50 109 GLY A C 1
ATOM 851 O O . GLY A 1 109 ? 90.305 37.176 -83.383 1.00 78.50 109 GLY A O 1
ATOM 852 N N . LEU A 1 110 ? 90.721 38.677 -81.771 1.00 73.75 110 LEU A N 1
ATOM 853 C CA . LEU A 1 110 ? 91.763 39.427 -82.498 1.00 73.75 110 LEU A CA 1
ATOM 854 C C . LEU A 1 110 ? 92.910 38.547 -83.037 1.00 73.75 110 LEU A C 1
ATOM 856 O O . LEU A 1 110 ? 93.532 38.897 -84.038 1.00 73.75 110 LEU A O 1
ATOM 860 N N . THR A 1 111 ? 93.191 37.422 -82.375 1.00 68.25 111 THR A N 1
ATOM 861 C CA . THR A 1 111 ? 94.276 36.484 -82.708 1.00 68.25 111 THR A CA 1
ATOM 862 C C . THR A 1 111 ? 93.820 35.268 -83.510 1.00 68.25 111 THR A C 1
ATOM 864 O O . THR A 1 111 ? 94.665 34.481 -83.930 1.00 68.25 111 THR A O 1
ATOM 867 N N . ASP A 1 112 ? 92.514 35.105 -83.722 1.00 65.56 112 ASP A N 1
ATOM 868 C CA . ASP A 1 112 ? 91.961 33.958 -84.436 1.00 65.56 112 ASP A CA 1
ATOM 869 C C . ASP A 1 112 ? 92.034 34.180 -85.957 1.00 65.56 112 ASP A C 1
ATOM 871 O O . ASP A 1 112 ? 92.081 35.318 -86.453 1.00 65.56 112 ASP A O 1
ATOM 875 N N . GLU A 1 113 ? 92.063 33.088 -86.724 1.00 64.56 113 GLU A N 1
ATOM 876 C CA . GLU A 1 113 ? 91.982 33.144 -88.186 1.00 64.56 113 GLU A CA 1
ATOM 877 C C . GLU A 1 113 ? 90.646 33.783 -88.607 1.00 64.56 113 GLU A C 1
ATOM 879 O O . GLU A 1 113 ? 89.563 33.241 -88.365 1.00 64.56 113 GLU A O 1
ATOM 884 N N . ALA A 1 114 ? 90.728 34.956 -89.237 1.00 63.75 114 ALA A N 1
ATOM 885 C CA . ALA A 1 114 ? 89.603 35.617 -89.891 1.00 63.75 114 ALA A CA 1
ATOM 886 C C . ALA A 1 114 ? 89.833 35.656 -91.398 1.00 63.75 114 ALA A C 1
ATOM 888 O O . ALA A 1 114 ? 90.975 35.652 -91.853 1.00 63.75 114 ALA A O 1
ATOM 889 N N . GLY A 1 115 ? 88.738 35.662 -92.159 1.00 58.81 115 GLY A N 1
ATOM 890 C CA . GLY A 1 115 ? 88.806 35.742 -93.615 1.00 58.81 115 GLY A CA 1
ATOM 891 C C . GLY A 1 115 ? 89.185 37.150 -94.085 1.00 58.81 115 GLY A C 1
ATOM 892 O O . GLY A 1 115 ? 88.756 38.135 -93.490 1.00 58.81 115 GLY A O 1
ATOM 893 N N . ASP A 1 116 ? 89.944 37.248 -95.178 1.00 56.69 116 ASP A N 1
ATOM 894 C CA . ASP A 1 116 ? 90.462 38.509 -95.746 1.00 56.69 116 ASP A CA 1
ATOM 895 C C . ASP A 1 116 ? 89.416 39.346 -96.526 1.00 56.69 116 ASP A C 1
ATOM 897 O O . ASP A 1 116 ? 89.764 40.110 -97.425 1.00 56.69 116 ASP A O 1
ATOM 901 N N . VAL A 1 117 ? 88.116 39.215 -96.236 1.00 51.78 117 VAL A N 1
ATOM 902 C CA . VAL A 1 117 ? 87.046 39.803 -97.067 1.00 51.78 117 VAL A CA 1
ATOM 903 C C . VAL A 1 117 ? 85.964 40.457 -96.197 1.00 51.78 117 VAL A C 1
ATOM 905 O O . VAL A 1 117 ? 85.258 39.768 -95.464 1.00 51.78 117 VAL A O 1
ATOM 908 N N . TYR A 1 118 ? 85.831 41.789 -96.298 1.00 56.00 118 TYR A N 1
ATOM 909 C CA . TYR A 1 118 ? 84.950 42.643 -95.472 1.00 56.00 118 TYR A CA 1
ATOM 910 C C . TYR A 1 118 ? 83.692 43.174 -96.198 1.00 56.00 118 TYR A C 1
ATOM 912 O O . TYR A 1 118 ? 82.992 44.037 -95.677 1.00 56.00 118 TYR A O 1
ATOM 920 N N . GLU A 1 119 ? 83.356 42.617 -97.363 1.00 47.22 119 GLU A N 1
ATOM 921 C CA . GLU A 1 119 ? 82.060 42.776 -98.038 1.00 47.22 119 GLU A CA 1
ATOM 922 C C . GLU A 1 119 ? 81.634 41.402 -98.572 1.00 47.22 119 GLU A C 1
ATOM 924 O O . GLU A 1 119 ? 82.407 40.744 -99.270 1.00 47.22 119 GLU A O 1
ATOM 929 N N . PHE A 1 120 ? 80.436 40.922 -98.231 1.00 48.00 120 PHE A N 1
ATOM 930 C CA . PHE A 1 120 ? 79.955 39.621 -98.707 1.00 48.00 120 PHE A CA 1
ATOM 931 C C . PHE A 1 120 ? 78.443 39.639 -98.972 1.00 48.00 120 PHE A C 1
ATOM 933 O O . PHE A 1 120 ? 77.649 40.096 -98.150 1.00 48.00 120 PHE A O 1
ATOM 940 N N . ASN A 1 121 ? 78.056 39.098 -100.130 1.00 47.66 121 ASN A N 1
ATOM 941 C CA . ASN A 1 121 ? 76.670 38.791 -100.483 1.00 47.66 121 ASN A CA 1
ATOM 942 C C . ASN A 1 121 ? 76.339 37.380 -99.977 1.00 47.66 121 ASN A C 1
ATOM 944 O O . ASN A 1 121 ? 77.114 36.449 -100.207 1.00 47.66 121 ASN A O 1
ATOM 948 N N . VAL A 1 122 ? 75.196 37.200 -99.311 1.00 50.47 122 VAL A N 1
ATOM 949 C CA . VAL A 1 122 ? 74.751 35.890 -98.803 1.00 50.47 122 VAL A CA 1
ATOM 950 C C . VAL A 1 122 ? 73.440 35.475 -99.462 1.00 50.47 122 VAL A C 1
ATOM 952 O O . VAL A 1 122 ? 72.422 36.141 -99.304 1.00 50.47 122 VAL A O 1
ATOM 955 N N . THR A 1 123 ? 73.474 34.334 -100.149 1.00 49.47 123 THR A N 1
ATOM 956 C CA . THR A 1 123 ? 72.317 33.558 -100.619 1.00 49.47 123 THR A CA 1
ATOM 957 C C . THR A 1 123 ? 72.350 32.157 -99.983 1.00 49.47 123 THR A C 1
ATOM 959 O O . THR A 1 123 ? 73.391 31.693 -99.508 1.00 49.47 123 THR A O 1
ATOM 962 N N . THR A 1 124 ? 71.197 31.497 -99.879 1.00 47.22 124 THR A N 1
ATOM 963 C CA . THR A 1 124 ? 71.000 30.230 -99.147 1.00 47.22 124 THR A CA 1
ATOM 964 C C . THR A 1 124 ? 71.381 28.989 -100.007 1.00 47.22 124 THR A C 1
ATOM 966 O O . THR A 1 124 ? 70.775 28.818 -101.058 1.00 47.22 124 THR A O 1
ATOM 969 N N . ASP A 1 125 ? 72.325 28.134 -99.530 1.00 34.00 125 ASP A N 1
ATOM 970 C CA . ASP A 1 125 ? 72.743 26.745 -99.959 1.00 34.00 125 ASP A CA 1
ATOM 971 C C . ASP A 1 125 ? 73.410 26.492 -101.352 1.00 34.00 125 ASP A C 1
ATOM 973 O O . ASP A 1 125 ? 73.100 27.205 -102.294 1.00 34.00 125 ASP A O 1
ATOM 977 N N . VAL A 1 126 ? 74.307 25.510 -101.664 1.00 42.06 126 VAL A N 1
ATOM 978 C CA . VAL A 1 126 ? 75.101 24.402 -101.024 1.00 42.06 126 VAL A CA 1
ATOM 979 C C . VAL A 1 126 ? 76.264 23.970 -101.983 1.00 42.06 126 VAL A C 1
ATOM 981 O O . VAL A 1 126 ? 76.203 24.221 -103.183 1.00 42.06 126 VAL A O 1
ATOM 984 N N . VAL A 1 127 ? 77.326 23.328 -101.453 1.00 35.69 127 VAL A N 1
ATOM 985 C CA . VAL A 1 127 ? 78.613 22.902 -102.085 1.00 35.69 127 VAL A CA 1
ATOM 986 C C . VAL A 1 127 ? 78.575 21.513 -102.779 1.00 35.69 127 VAL A C 1
ATOM 988 O O . VAL A 1 127 ? 77.854 20.623 -102.339 1.00 35.69 127 VAL A O 1
ATOM 991 N N . VAL A 1 128 ? 79.416 21.318 -103.815 1.00 38.75 128 VAL A N 1
ATOM 992 C CA . VAL A 1 128 ? 79.614 20.101 -104.653 1.00 38.75 128 VAL A CA 1
ATOM 993 C C . VAL A 1 128 ? 80.934 19.378 -104.289 1.00 38.75 128 VAL A C 1
ATOM 995 O O . VAL A 1 128 ? 81.952 20.047 -104.117 1.00 38.75 128 VAL A O 1
ATOM 998 N N . GLY A 1 129 ? 80.952 18.036 -104.205 1.00 38.19 129 GLY A N 1
ATOM 999 C CA . GLY A 1 129 ? 82.144 17.197 -103.942 1.00 38.19 129 GLY A CA 1
ATOM 1000 C C . GLY A 1 129 ? 82.349 16.063 -104.971 1.00 38.19 129 GLY A C 1
ATOM 1001 O O . GLY A 1 129 ? 81.392 15.652 -105.614 1.00 38.19 129 GLY A O 1
ATOM 1002 N N . PHE A 1 130 ? 83.603 15.605 -105.130 1.00 43.56 130 PHE A N 1
ATOM 1003 C CA . PHE A 1 130 ? 84.124 14.641 -106.129 1.00 43.56 130 PHE A CA 1
ATOM 1004 C C . PHE A 1 130 ? 83.774 13.152 -105.864 1.00 43.56 130 PHE A C 1
ATOM 1006 O O . PHE A 1 130 ? 83.689 12.736 -104.709 1.00 43.56 130 PHE A O 1
ATOM 1013 N N . ASP A 1 131 ? 83.688 12.340 -106.931 1.00 46.16 131 ASP A N 1
ATOM 1014 C CA . ASP A 1 131 ? 83.290 10.915 -106.917 1.00 46.16 131 ASP A CA 1
ATOM 1015 C C . ASP A 1 131 ? 84.395 9.956 -106.404 1.00 46.16 131 ASP A C 1
ATOM 1017 O O . ASP A 1 131 ? 85.434 9.770 -107.043 1.00 46.16 131 ASP A O 1
ATOM 1021 N N . GLY A 1 132 ? 84.165 9.307 -105.255 1.00 58.50 132 GLY A N 1
ATOM 1022 C CA . GLY A 1 132 ? 84.924 8.140 -104.768 1.00 58.50 132 GLY A CA 1
ATOM 1023 C C . GLY A 1 132 ? 84.249 6.803 -105.126 1.00 58.50 132 GLY A C 1
ATOM 1024 O O . GLY A 1 132 ? 83.153 6.799 -105.682 1.00 58.50 132 GLY A O 1
ATOM 1025 N N . LYS A 1 133 ? 84.879 5.658 -104.787 1.00 70.25 133 LYS A N 1
ATOM 1026 C CA . LYS A 1 133 ? 84.228 4.327 -104.869 1.00 70.25 133 LYS A CA 1
ATOM 1027 C C . LYS A 1 133 ? 82.874 4.374 -104.155 1.00 70.25 133 LYS A C 1
ATOM 1029 O O . LYS A 1 133 ? 82.780 4.927 -103.058 1.00 70.25 133 LYS A O 1
ATOM 1034 N N . SER A 1 134 ? 81.849 3.775 -104.748 1.00 76.44 134 SER A N 1
ATOM 1035 C CA . SER A 1 134 ? 80.532 3.675 -104.124 1.00 76.44 134 SER A CA 1
ATOM 1036 C C . SER A 1 134 ? 80.592 2.820 -102.851 1.00 76.44 134 SER A C 1
ATOM 1038 O O . SER A 1 134 ? 81.446 1.945 -102.698 1.00 76.44 134 SER A O 1
ATOM 1040 N N . ALA A 1 135 ? 79.664 3.047 -101.921 1.00 80.12 135 ALA A N 1
ATOM 1041 C CA . ALA A 1 135 ? 79.627 2.320 -100.651 1.00 80.12 135 ALA A CA 1
ATOM 1042 C C . ALA A 1 135 ? 79.472 0.789 -100.829 1.00 80.12 135 ALA A C 1
ATOM 1044 O O . ALA A 1 135 ? 80.003 0.019 -100.030 1.00 80.12 135 ALA A O 1
ATOM 1045 N N . TYR A 1 136 ? 78.834 0.348 -101.921 1.00 84.00 136 TYR A N 1
ATOM 1046 C CA . TYR A 1 136 ? 78.745 -1.063 -102.310 1.00 84.00 136 TYR A CA 1
ATOM 1047 C C . TYR A 1 136 ? 80.108 -1.646 -102.721 1.00 84.00 136 TYR A C 1
ATOM 1049 O O . TYR A 1 136 ? 80.483 -2.728 -102.271 1.00 84.00 136 TYR A O 1
ATOM 1057 N N . GLU A 1 137 ? 80.890 -0.911 -103.519 1.00 82.31 137 GLU A N 1
ATOM 1058 C CA . GLU A 1 137 ? 82.227 -1.338 -103.962 1.00 82.31 137 GLU A CA 1
ATOM 1059 C C . GLU A 1 137 ? 83.238 -1.417 -102.810 1.00 82.31 137 GLU A C 1
ATOM 1061 O O . GLU A 1 137 ? 84.207 -2.169 -102.901 1.00 82.31 137 GLU A O 1
ATOM 1066 N N . VAL A 1 138 ? 83.029 -0.654 -101.732 1.00 84.00 138 VAL A N 1
ATOM 1067 C CA . VAL A 1 138 ? 83.825 -0.753 -100.499 1.00 84.00 138 VAL A CA 1
ATOM 1068 C C . VAL A 1 138 ? 83.447 -2.008 -99.701 1.00 84.00 138 VAL A C 1
ATOM 1070 O O . VAL A 1 138 ? 84.336 -2.747 -99.290 1.00 84.00 138 VAL A O 1
ATOM 1073 N N . TRP A 1 139 ? 82.153 -2.300 -99.534 1.00 89.19 139 TRP A N 1
ATOM 1074 C CA . TRP A 1 139 ? 81.660 -3.479 -98.801 1.00 89.19 139 TRP A CA 1
ATOM 1075 C C . TRP A 1 139 ? 82.008 -4.818 -99.483 1.00 89.19 139 TRP A C 1
ATOM 1077 O O . TRP A 1 139 ? 82.323 -5.799 -98.805 1.00 89.19 139 TRP A O 1
ATOM 1087 N N . LEU A 1 140 ? 82.035 -4.844 -100.821 1.00 88.94 140 LEU A N 1
ATOM 1088 C CA . LEU A 1 140 ? 82.450 -5.994 -101.642 1.00 88.94 140 LEU A CA 1
ATOM 1089 C C . LEU A 1 140 ? 83.900 -6.443 -101.398 1.00 88.94 140 LEU A C 1
ATOM 1091 O O . LEU A 1 140 ? 84.209 -7.612 -101.609 1.00 88.94 140 LEU A O 1
ATOM 1095 N N . VAL A 1 141 ? 84.794 -5.549 -100.951 1.00 84.50 141 VAL A N 1
ATOM 1096 C CA . VAL A 1 141 ? 86.204 -5.895 -100.670 1.00 84.50 141 VAL A CA 1
ATOM 1097 C C . VAL A 1 141 ? 86.308 -6.961 -99.576 1.00 84.50 141 VAL A C 1
ATOM 1099 O O . VAL A 1 141 ? 87.159 -7.843 -99.656 1.00 84.50 141 VAL A O 1
ATOM 1102 N N . GLU A 1 142 ? 85.427 -6.897 -98.579 1.00 85.31 142 GLU A N 1
ATOM 1103 C CA . GLU A 1 142 ? 85.369 -7.844 -97.459 1.00 85.31 142 GLU A CA 1
ATOM 1104 C C . GLU A 1 142 ? 84.325 -8.955 -97.685 1.00 85.31 142 GLU A C 1
ATOM 1106 O O . GLU A 1 142 ? 84.284 -9.927 -96.934 1.00 85.31 142 GLU A O 1
ATOM 1111 N N . ASN A 1 143 ? 83.511 -8.843 -98.744 1.00 86.25 143 ASN A N 1
ATOM 1112 C CA . ASN A 1 143 ? 82.405 -9.745 -99.079 1.00 86.25 143 ASN A CA 1
ATOM 1113 C C . ASN A 1 143 ? 82.389 -10.085 -100.589 1.00 86.25 143 ASN A C 1
ATOM 1115 O O . ASN A 1 143 ? 81.417 -9.774 -101.281 1.00 86.25 143 ASN A O 1
ATOM 1119 N N . PRO A 1 144 ? 83.454 -10.706 -101.134 1.00 85.50 144 PRO A N 1
ATOM 1120 C CA . PRO A 1 144 ? 83.686 -10.779 -102.582 1.00 85.50 144 PRO A CA 1
ATOM 1121 C C . PRO A 1 144 ? 82.656 -11.615 -103.356 1.00 85.50 144 PRO A C 1
ATOM 1123 O O . PRO A 1 144 ? 82.419 -11.352 -104.532 1.00 85.50 144 PRO A O 1
ATOM 1126 N N . ASP A 1 145 ? 82.018 -12.588 -102.700 1.00 87.56 145 ASP A N 1
ATOM 1127 C CA . ASP A 1 145 ? 81.062 -13.520 -103.320 1.00 87.56 145 ASP A CA 1
ATOM 1128 C C . ASP A 1 145 ? 79.594 -13.077 -103.162 1.00 87.56 145 ASP A C 1
ATOM 1130 O O . ASP A 1 145 ? 78.669 -13.875 -103.334 1.00 87.56 145 ASP A O 1
ATOM 1134 N N . LYS A 1 146 ? 79.362 -11.819 -102.771 1.00 88.69 146 LYS A N 1
ATOM 1135 C CA . LYS A 1 146 ? 78.036 -11.291 -102.436 1.00 88.69 146 LYS A CA 1
ATOM 1136 C C . LYS A 1 146 ? 77.478 -10.354 -103.501 1.00 88.69 146 LYS A C 1
ATOM 1138 O O . LYS A 1 146 ? 78.195 -9.679 -104.236 1.00 88.69 146 LYS A O 1
ATOM 1143 N N . THR A 1 147 ? 76.156 -10.313 -103.579 1.00 91.38 147 THR A N 1
ATOM 1144 C CA . THR A 1 147 ? 75.407 -9.519 -104.553 1.00 91.38 147 THR A CA 1
ATOM 1145 C C . THR A 1 147 ? 75.054 -8.135 -104.005 1.00 91.38 147 THR A C 1
ATOM 1147 O O . THR A 1 147 ? 75.183 -7.857 -102.814 1.00 91.38 147 THR A O 1
ATOM 1150 N N . LEU A 1 148 ? 74.572 -7.245 -104.877 1.00 87.62 148 LEU A N 1
ATOM 1151 C CA . LEU A 1 148 ? 74.024 -5.948 -104.469 1.00 87.62 148 LEU A CA 1
ATOM 1152 C C . LEU A 1 148 ? 72.805 -6.101 -103.542 1.00 87.62 148 LEU A C 1
ATOM 1154 O O . LEU A 1 148 ? 72.584 -5.253 -102.683 1.00 87.62 148 LEU A O 1
ATOM 1158 N N . GLN A 1 149 ? 72.048 -7.196 -103.675 1.00 91.00 149 GLN A N 1
ATOM 1159 C CA . GLN A 1 149 ? 70.934 -7.494 -102.778 1.00 91.00 149 GLN A CA 1
ATOM 1160 C C . GLN A 1 149 ? 71.430 -7.838 -101.370 1.00 91.00 149 GLN A C 1
ATOM 1162 O O . GLN A 1 149 ? 70.911 -7.284 -100.410 1.00 91.00 149 GLN A O 1
ATOM 1167 N N . ASP A 1 150 ? 72.491 -8.645 -101.247 1.00 90.50 150 ASP A N 1
ATOM 1168 C CA . ASP A 1 150 ? 73.095 -8.959 -99.944 1.00 90.50 150 ASP A CA 1
ATOM 1169 C C . ASP A 1 150 ? 73.602 -7.689 -99.225 1.00 90.50 150 ASP A C 1
ATOM 1171 O O . ASP A 1 150 ? 73.555 -7.602 -97.999 1.00 90.50 150 ASP A O 1
ATOM 1175 N N . TYR A 1 151 ? 74.067 -6.684 -99.979 1.00 89.12 151 TYR A N 1
ATOM 1176 C CA . TYR A 1 151 ? 74.461 -5.383 -99.427 1.00 89.12 151 TYR A CA 1
ATOM 1177 C C . TYR A 1 151 ? 73.264 -4.575 -98.908 1.00 89.12 151 TYR A C 1
ATOM 1179 O O . TYR A 1 151 ? 73.345 -3.976 -97.833 1.00 89.12 151 TYR A O 1
ATOM 1187 N N . PHE A 1 152 ? 72.147 -4.560 -99.644 1.00 92.31 152 PHE A N 1
ATOM 1188 C CA . PHE A 1 152 ? 70.917 -3.921 -99.171 1.00 92.31 152 PHE A CA 1
ATOM 1189 C C . PHE A 1 152 ? 70.337 -4.632 -97.953 1.00 92.31 152 PHE A C 1
ATOM 1191 O O . PHE A 1 152 ? 69.945 -3.952 -97.008 1.00 92.31 152 PHE A O 1
ATOM 1198 N N . ASP A 1 153 ? 70.355 -5.963 -97.937 1.00 91.81 153 ASP A N 1
ATOM 1199 C CA . ASP A 1 153 ? 69.914 -6.755 -96.792 1.00 91.81 153 ASP A CA 1
ATOM 1200 C C . ASP A 1 153 ? 70.795 -6.454 -95.567 1.00 91.81 153 ASP A C 1
ATOM 1202 O O . ASP A 1 153 ? 70.269 -6.199 -94.491 1.00 91.81 153 ASP A O 1
ATOM 1206 N N . TRP A 1 154 ? 72.123 -6.344 -95.725 1.00 90.94 154 TRP A N 1
ATOM 1207 C CA . TRP A 1 154 ? 73.037 -5.942 -94.644 1.00 90.94 154 TRP A CA 1
ATOM 1208 C C . TRP A 1 154 ? 72.771 -4.523 -94.112 1.00 90.94 154 TRP A C 1
ATOM 1210 O O . TRP A 1 154 ? 72.759 -4.320 -92.898 1.00 90.94 154 TRP A O 1
ATOM 1220 N N . LEU A 1 155 ? 72.526 -3.541 -94.993 1.00 89.25 155 LEU A N 1
ATOM 1221 C CA . LEU A 1 155 ? 72.161 -2.175 -94.586 1.00 89.25 155 LEU A CA 1
ATOM 1222 C C . LEU A 1 155 ? 70.803 -2.121 -93.870 1.00 89.25 155 LEU A C 1
ATOM 1224 O O . LEU A 1 155 ? 70.606 -1.285 -92.988 1.00 89.25 155 LEU A O 1
ATOM 1228 N N . GLN A 1 156 ? 69.862 -2.983 -94.262 1.00 93.44 156 GLN A N 1
ATOM 1229 C CA . GLN A 1 156 ? 68.515 -3.045 -93.692 1.00 93.44 156 GLN A CA 1
ATOM 1230 C C . GLN A 1 156 ? 68.445 -3.902 -92.423 1.00 93.44 156 GLN A C 1
ATOM 1232 O O . GLN A 1 156 ? 67.575 -3.646 -91.592 1.00 93.44 156 GLN A O 1
ATOM 1237 N N . GLN A 1 157 ? 69.372 -4.849 -92.232 1.00 90.81 157 GLN A N 1
ATOM 1238 C CA . GLN A 1 157 ? 69.359 -5.818 -91.134 1.00 90.81 157 GLN A CA 1
ATOM 1239 C C . GLN A 1 157 ? 69.184 -5.172 -89.746 1.00 90.81 157 GLN A C 1
ATOM 1241 O O . GLN A 1 157 ? 68.308 -5.613 -89.002 1.00 90.81 157 GLN A O 1
ATOM 1246 N N . PRO A 1 158 ? 69.910 -4.091 -89.377 1.00 93.38 158 PRO A N 1
ATOM 1247 C CA . PRO A 1 158 ? 69.706 -3.444 -88.080 1.00 93.38 158 PRO A CA 1
ATOM 1248 C C . PRO A 1 158 ? 68.288 -2.888 -87.902 1.00 93.38 158 PRO A C 1
ATOM 1250 O O . PRO A 1 158 ? 67.741 -2.924 -86.802 1.00 93.38 158 PRO A O 1
ATOM 1253 N N . ALA A 1 159 ? 67.679 -2.382 -88.979 1.00 90.69 159 ALA A N 1
ATOM 1254 C CA . ALA A 1 159 ? 66.316 -1.865 -88.952 1.00 90.69 159 ALA A CA 1
ATOM 1255 C C . ALA A 1 159 ? 65.282 -2.998 -88.887 1.00 90.69 159 ALA A C 1
ATOM 1257 O O . ALA A 1 159 ? 64.300 -2.877 -88.156 1.00 90.69 159 ALA A O 1
ATOM 1258 N N . THR A 1 160 ? 65.502 -4.110 -89.595 1.00 92.12 160 THR A N 1
ATOM 1259 C CA . THR A 1 160 ? 64.615 -5.280 -89.533 1.00 92.12 160 THR A CA 1
ATOM 1260 C C . THR A 1 160 ? 64.699 -5.997 -88.187 1.00 92.12 160 THR A C 1
ATOM 1262 O O . THR A 1 160 ? 63.661 -6.369 -87.646 1.00 92.12 160 THR A O 1
ATOM 1265 N N . ASP A 1 161 ? 65.892 -6.124 -87.597 1.00 93.56 161 ASP A N 1
ATOM 1266 C CA . ASP A 1 161 ? 66.088 -6.717 -86.265 1.00 93.56 161 ASP A CA 1
ATOM 1267 C C . ASP A 1 161 ? 65.466 -5.846 -85.166 1.00 93.56 161 ASP A C 1
ATOM 1269 O O . ASP A 1 161 ? 64.815 -6.355 -84.248 1.00 93.56 161 ASP A O 1
ATOM 1273 N N . ALA A 1 162 ? 65.606 -4.521 -85.279 1.00 92.44 162 ALA A N 1
ATOM 1274 C CA . ALA A 1 162 ? 64.938 -3.577 -84.389 1.00 92.44 162 ALA A CA 1
ATOM 1275 C C . ALA A 1 162 ? 63.410 -3.643 -84.532 1.00 92.44 162 ALA A C 1
ATOM 1277 O O . ALA A 1 162 ? 62.706 -3.630 -83.524 1.00 92.44 162 ALA A O 1
ATOM 1278 N N . ALA A 1 163 ? 62.889 -3.758 -85.758 1.00 92.69 163 ALA A N 1
ATOM 1279 C CA . ALA A 1 163 ? 61.455 -3.900 -86.007 1.00 92.69 163 ALA A CA 1
ATOM 1280 C C . ALA A 1 163 ? 60.894 -5.217 -85.442 1.00 92.69 163 ALA A C 1
ATOM 1282 O O . ALA A 1 163 ? 59.831 -5.208 -84.820 1.00 92.69 163 ALA A O 1
ATOM 1283 N N . ALA A 1 164 ? 61.615 -6.332 -85.600 1.00 93.88 164 ALA A N 1
ATOM 1284 C CA . ALA A 1 164 ? 61.245 -7.616 -85.006 1.00 93.88 164 ALA A CA 1
ATOM 1285 C C . ALA A 1 164 ? 61.233 -7.542 -83.469 1.00 93.88 164 ALA A C 1
ATOM 1287 O O . ALA A 1 164 ? 60.236 -7.896 -82.841 1.00 93.88 164 ALA A O 1
ATOM 1288 N N . SER A 1 165 ? 62.289 -6.980 -82.872 1.00 94.06 165 SER A N 1
ATOM 1289 C CA . SER A 1 165 ? 62.400 -6.792 -81.418 1.00 94.06 165 SER A CA 1
ATOM 1290 C C . SER A 1 165 ? 61.300 -5.881 -80.859 1.00 94.06 165 SER A C 1
ATOM 1292 O O . SER A 1 165 ? 60.746 -6.142 -79.791 1.00 94.06 165 SER A O 1
ATOM 1294 N N . LEU A 1 166 ? 60.953 -4.812 -81.583 1.00 94.69 166 LEU A N 1
ATOM 1295 C CA . LEU A 1 166 ? 59.859 -3.918 -81.210 1.00 94.69 166 LEU A CA 1
ATOM 1296 C C . LEU A 1 166 ? 58.510 -4.643 -81.260 1.00 94.69 166 LEU A C 1
ATOM 1298 O O . LEU A 1 166 ? 57.719 -4.499 -80.333 1.00 94.69 166 LEU A O 1
ATOM 1302 N N . SER A 1 167 ? 58.273 -5.469 -82.283 1.00 94.94 167 SER A N 1
ATOM 1303 C CA . SER A 1 167 ? 57.045 -6.264 -82.390 1.00 94.94 167 SER A CA 1
ATOM 1304 C C . SER A 1 167 ? 56.888 -7.254 -81.228 1.00 94.94 167 SER A C 1
ATOM 1306 O O . SER A 1 167 ? 55.791 -7.405 -80.687 1.00 94.94 167 SER A O 1
ATOM 1308 N N . GLU A 1 168 ? 57.974 -7.900 -80.797 1.00 94.81 168 GLU A N 1
ATOM 1309 C CA . GLU A 1 168 ? 57.971 -8.781 -79.620 1.00 94.81 168 GLU A CA 1
ATOM 1310 C C . GLU A 1 168 ? 57.695 -8.011 -78.317 1.00 94.81 168 GLU A C 1
ATOM 1312 O O . GLU A 1 168 ? 56.915 -8.461 -77.466 1.00 94.81 168 GLU A O 1
ATOM 1317 N N . LEU A 1 169 ? 58.288 -6.822 -78.162 1.00 95.88 169 LEU A N 1
ATOM 1318 C CA . LEU A 1 169 ? 58.036 -5.950 -77.015 1.00 95.88 169 LEU A CA 1
ATOM 1319 C C . LEU A 1 169 ? 56.581 -5.468 -76.985 1.00 95.88 169 LEU A C 1
ATOM 1321 O O . LEU A 1 169 ? 55.955 -5.512 -75.929 1.00 95.88 169 LEU A O 1
ATOM 1325 N N . GLU A 1 170 ? 56.024 -5.050 -78.121 1.00 96.12 170 GLU A N 1
ATOM 1326 C CA . GLU A 1 170 ? 54.627 -4.620 -78.237 1.00 96.12 170 GLU A CA 1
ATOM 1327 C C . GLU A 1 170 ? 53.656 -5.746 -77.870 1.00 96.12 170 GLU A C 1
ATOM 1329 O O . GLU A 1 170 ? 52.718 -5.519 -77.103 1.00 96.12 170 GLU A O 1
ATOM 1334 N N . GLN A 1 171 ? 53.913 -6.976 -78.328 1.00 96.12 171 GLN A N 1
ATOM 1335 C CA . GLN A 1 171 ? 53.130 -8.148 -77.923 1.00 96.12 171 GLN A CA 1
ATOM 1336 C C . GLN A 1 171 ? 53.203 -8.380 -76.409 1.00 96.12 171 GLN A C 1
ATOM 1338 O O . GLN A 1 171 ? 52.180 -8.615 -75.763 1.00 96.12 171 GLN A O 1
ATOM 1343 N N . THR A 1 172 ? 54.396 -8.255 -75.823 1.00 96.12 172 THR A N 1
ATOM 1344 C CA . THR A 1 172 ? 54.605 -8.413 -74.377 1.00 96.12 172 THR A CA 1
ATOM 1345 C C . THR A 1 172 ? 53.877 -7.331 -73.577 1.00 96.12 172 THR A C 1
ATOM 1347 O O . THR A 1 172 ? 53.176 -7.634 -72.611 1.00 96.12 172 THR A O 1
ATOM 1350 N N . VAL A 1 173 ? 54.000 -6.064 -73.982 1.00 96.81 173 VAL A N 1
ATOM 1351 C CA . VAL A 1 173 ? 53.326 -4.927 -73.339 1.00 96.81 173 VAL A CA 1
ATOM 1352 C C . VAL A 1 173 ? 51.813 -5.077 -73.448 1.00 96.81 173 VAL A C 1
ATOM 1354 O O . VAL A 1 173 ? 51.123 -4.925 -72.444 1.00 96.81 173 VAL A O 1
ATOM 1357 N N . SER A 1 174 ? 51.298 -5.446 -74.623 1.00 96.56 174 SER A N 1
ATOM 1358 C CA . SER A 1 174 ? 49.869 -5.695 -74.820 1.00 96.56 174 SER A CA 1
ATOM 1359 C C . SER A 1 174 ? 49.356 -6.831 -73.930 1.00 96.56 174 SER A C 1
ATOM 1361 O O . SER A 1 174 ? 48.265 -6.720 -73.370 1.00 96.56 174 SER A O 1
ATOM 1363 N N . GLY A 1 175 ? 50.124 -7.913 -73.773 1.00 96.88 175 GLY A N 1
ATOM 1364 C CA . GLY A 1 175 ? 49.777 -9.014 -72.872 1.00 96.88 175 GLY A CA 1
ATOM 1365 C C . GLY A 1 175 ? 49.757 -8.584 -71.402 1.00 96.88 175 GLY A C 1
ATOM 1366 O O . GLY A 1 175 ? 48.796 -8.863 -70.685 1.00 96.88 175 GLY A O 1
ATOM 1367 N N . ASN A 1 176 ? 50.778 -7.845 -70.962 1.00 97.25 176 ASN A N 1
ATOM 1368 C CA . ASN A 1 176 ? 50.855 -7.310 -69.601 1.00 97.25 176 ASN A CA 1
ATOM 1369 C C . ASN A 1 176 ? 49.725 -6.318 -69.302 1.00 97.25 176 ASN A C 1
ATOM 1371 O O . ASN A 1 176 ? 49.169 -6.335 -68.206 1.00 97.25 176 ASN A O 1
ATOM 1375 N N . GLU A 1 177 ? 49.360 -5.481 -70.271 1.00 97.06 177 GLU A N 1
ATOM 1376 C CA . GLU A 1 177 ? 48.257 -4.532 -70.138 1.00 97.06 177 GLU A CA 1
ATOM 1377 C C . GLU A 1 177 ? 46.911 -5.249 -69.986 1.00 97.06 177 GLU A C 1
ATOM 1379 O O . GLU A 1 177 ? 46.117 -4.896 -69.115 1.00 97.06 177 GLU A O 1
ATOM 1384 N N . ALA A 1 178 ? 46.680 -6.316 -70.756 1.00 97.19 178 ALA A N 1
ATOM 1385 C CA . ALA A 1 178 ? 45.489 -7.151 -70.611 1.00 97.19 178 ALA A CA 1
ATOM 1386 C C . ALA A 1 178 ? 45.424 -7.841 -69.233 1.00 97.19 178 ALA A C 1
ATOM 1388 O O . ALA A 1 178 ? 44.361 -7.882 -68.602 1.00 97.19 178 ALA A O 1
ATOM 1389 N N . LEU A 1 179 ? 46.560 -8.341 -68.728 1.00 97.62 179 LEU A N 1
ATOM 1390 C CA . LEU A 1 179 ? 46.655 -8.907 -67.378 1.00 97.62 179 LEU A CA 1
ATOM 1391 C C . LEU A 1 179 ? 46.384 -7.850 -66.299 1.00 97.62 179 LEU A C 1
ATOM 1393 O O . LEU A 1 179 ? 45.643 -8.125 -65.356 1.00 97.62 179 LEU A O 1
ATOM 1397 N N . ARG A 1 180 ? 46.925 -6.634 -66.452 1.00 98.19 180 ARG A N 1
ATOM 1398 C CA . ARG A 1 180 ? 46.661 -5.504 -65.549 1.00 98.19 180 ARG A CA 1
ATOM 1399 C C . ARG A 1 180 ? 45.182 -5.132 -65.538 1.00 98.19 180 ARG A C 1
ATOM 1401 O O . ARG A 1 180 ? 44.618 -4.981 -64.461 1.00 98.19 180 ARG A O 1
ATOM 1408 N N . GLY A 1 181 ? 44.553 -5.027 -66.709 1.00 98.12 181 GLY A N 1
ATOM 1409 C CA . GLY A 1 181 ? 43.121 -4.745 -66.826 1.00 98.12 181 GLY A CA 1
ATOM 1410 C C . GLY A 1 181 ? 42.261 -5.810 -66.142 1.00 98.12 181 GLY A C 1
ATOM 1411 O O . GLY A 1 181 ? 41.345 -5.477 -65.398 1.00 98.12 181 GLY A O 1
ATOM 1412 N N . THR A 1 182 ? 42.610 -7.089 -66.308 1.00 97.69 182 THR A N 1
ATOM 1413 C CA . THR A 1 182 ? 41.924 -8.202 -65.628 1.00 97.69 182 THR A CA 1
ATOM 1414 C C . THR A 1 182 ? 42.095 -8.131 -64.107 1.00 97.69 182 THR A C 1
ATOM 1416 O O . THR A 1 182 ? 41.136 -8.335 -63.364 1.00 97.69 182 THR A O 1
ATOM 1419 N N . ALA A 1 183 ? 43.302 -7.817 -63.629 1.00 97.75 183 ALA A N 1
ATOM 1420 C CA . ALA A 1 183 ? 43.573 -7.670 -62.202 1.00 97.75 183 ALA A CA 1
ATOM 1421 C C . ALA A 1 183 ? 42.826 -6.475 -61.589 1.00 97.75 183 ALA A C 1
ATOM 1423 O O . ALA A 1 183 ? 42.291 -6.592 -60.489 1.00 97.75 183 ALA A O 1
ATOM 1424 N N . GLU A 1 184 ? 42.761 -5.343 -62.293 1.00 97.44 184 GLU A N 1
ATOM 1425 C CA . GLU A 1 184 ? 42.047 -4.156 -61.820 1.00 97.44 184 GLU A CA 1
ATOM 1426 C C . GLU A 1 184 ? 40.529 -4.367 -61.826 1.00 97.44 184 GLU A C 1
ATOM 1428 O O . GLU A 1 184 ? 39.866 -3.975 -60.870 1.00 97.44 184 GLU A O 1
ATOM 1433 N N . GLN A 1 185 ? 39.990 -5.081 -62.822 1.00 97.88 185 GLN A N 1
ATOM 1434 C CA . GLN A 1 185 ? 38.594 -5.523 -62.795 1.00 97.88 185 GLN A CA 1
ATOM 1435 C C . GLN A 1 185 ? 38.318 -6.396 -61.564 1.00 97.88 185 GLN A C 1
ATOM 1437 O O . GLN A 1 185 ? 37.389 -6.114 -60.816 1.00 97.88 185 GLN A O 1
ATOM 1442 N N . GLY A 1 186 ? 39.166 -7.397 -61.293 1.00 98.12 186 GLY A N 1
ATOM 1443 C CA . GLY A 1 186 ? 39.010 -8.259 -60.118 1.00 98.12 186 GLY A CA 1
ATOM 1444 C C . GLY A 1 186 ? 39.117 -7.506 -58.786 1.00 98.12 186 GLY A C 1
ATOM 1445 O O . GLY A 1 186 ? 38.429 -7.848 -57.827 1.00 98.12 186 GLY A O 1
ATOM 1446 N N . ARG A 1 187 ? 39.942 -6.452 -58.713 1.00 98.31 187 ARG A N 1
ATOM 1447 C CA . ARG A 1 187 ? 39.978 -5.545 -57.553 1.00 98.31 187 ARG A CA 1
ATOM 1448 C C . ARG A 1 187 ? 38.695 -4.732 -57.419 1.00 98.31 187 ARG A C 1
ATOM 1450 O O . ARG A 1 187 ? 38.228 -4.564 -56.298 1.00 98.31 187 ARG A O 1
ATOM 1457 N N . GLY A 1 188 ? 38.152 -4.236 -58.530 1.00 98.38 188 GLY A N 1
ATOM 1458 C CA . GLY A 1 188 ? 36.883 -3.512 -58.558 1.00 98.38 188 GLY A CA 1
ATOM 1459 C C . GLY A 1 188 ? 35.719 -4.375 -58.078 1.00 98.38 188 GLY A C 1
ATOM 1460 O O . GLY A 1 188 ? 34.966 -3.945 -57.210 1.00 98.38 188 GLY A O 1
ATOM 1461 N N . ASP A 1 189 ? 35.630 -5.614 -58.564 1.00 97.94 189 ASP A N 1
ATOM 1462 C CA . ASP A 1 189 ? 34.601 -6.570 -58.145 1.00 97.94 189 ASP A CA 1
ATOM 1463 C C . ASP A 1 189 ? 34.714 -6.879 -56.638 1.00 97.94 189 ASP A C 1
ATOM 1465 O O . ASP A 1 189 ? 33.727 -6.808 -55.909 1.00 97.94 189 ASP A O 1
ATOM 1469 N N . ALA A 1 190 ? 35.932 -7.129 -56.138 1.00 98.06 190 ALA A N 1
ATOM 1470 C CA . ALA A 1 190 ? 36.171 -7.385 -54.715 1.00 98.06 190 ALA A CA 1
ATOM 1471 C C . ALA A 1 190 ? 35.853 -6.175 -53.815 1.00 98.06 190 ALA A C 1
ATOM 1473 O O . ALA A 1 190 ? 35.421 -6.345 -52.674 1.00 98.06 190 ALA A O 1
ATOM 1474 N N . GLU A 1 191 ? 36.084 -4.955 -54.304 1.00 97.94 191 GLU A N 1
ATOM 1475 C CA . GLU A 1 191 ? 35.721 -3.731 -53.590 1.00 97.94 191 GLU A CA 1
ATOM 1476 C C . GLU A 1 191 ? 34.201 -3.527 -53.562 1.00 97.94 191 GLU A C 1
ATOM 1478 O O . GLU A 1 191 ? 33.667 -3.148 -52.519 1.00 97.94 191 GLU A O 1
ATOM 1483 N N . GLY A 1 192 ? 33.504 -3.863 -54.652 1.00 98.25 192 GLY A N 1
ATOM 1484 C CA . GLY A 1 192 ? 32.042 -3.899 -54.695 1.00 98.25 192 GLY A CA 1
ATOM 1485 C C . GLY A 1 192 ? 31.460 -4.888 -53.681 1.00 98.25 192 GLY A C 1
ATOM 1486 O O . GLY A 1 192 ? 30.621 -4.513 -52.865 1.00 98.25 192 GLY A O 1
ATOM 1487 N N . ASP A 1 193 ? 31.985 -6.116 -53.637 1.00 98.25 193 ASP A N 1
ATOM 1488 C CA . ASP A 1 193 ? 31.581 -7.124 -52.645 1.00 98.25 193 ASP A CA 1
ATOM 1489 C C . ASP A 1 193 ? 31.820 -6.641 -51.201 1.00 98.25 193 ASP A C 1
ATOM 1491 O O . ASP A 1 193 ? 31.020 -6.903 -50.293 1.00 98.25 193 ASP A O 1
ATOM 1495 N N . ARG A 1 194 ? 32.929 -5.923 -50.962 1.00 98.56 194 ARG A N 1
ATOM 1496 C CA . ARG A 1 194 ? 33.249 -5.339 -49.653 1.00 98.56 194 ARG A CA 1
ATOM 1497 C C . ARG A 1 194 ? 32.245 -4.252 -49.266 1.00 98.56 194 ARG A C 1
ATOM 1499 O O . ARG A 1 194 ? 31.844 -4.203 -48.102 1.00 98.56 194 ARG A O 1
ATOM 1506 N N . GLU A 1 195 ? 31.863 -3.390 -50.203 1.00 98.50 195 GLU A N 1
ATOM 1507 C CA . GLU A 1 195 ? 30.868 -2.335 -49.993 1.00 98.50 195 GLU A CA 1
ATOM 1508 C C . GLU A 1 195 ? 29.485 -2.923 -49.682 1.00 98.50 195 GLU A C 1
ATOM 1510 O O . GLU A 1 195 ? 28.873 -2.550 -48.678 1.00 98.50 195 GLU A O 1
A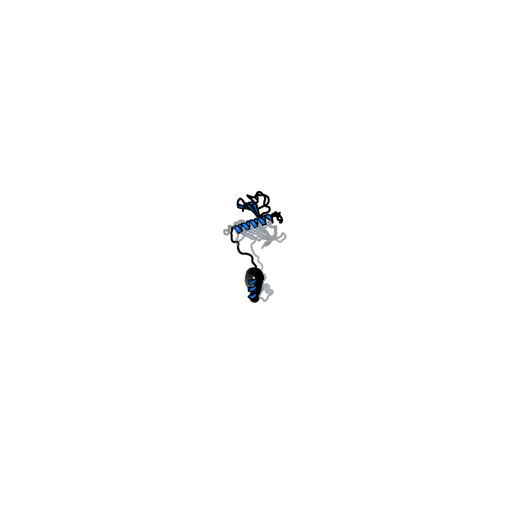TOM 1515 N N . ASP A 1 196 ? 29.041 -3.921 -50.450 1.00 98.19 196 ASP A N 1
ATOM 1516 C CA . ASP A 1 196 ? 27.776 -4.624 -50.212 1.00 98.19 196 ASP A CA 1
ATOM 1517 C C . ASP A 1 196 ? 27.754 -5.314 -48.837 1.00 98.19 196 ASP A C 1
ATOM 1519 O O . ASP A 1 196 ? 26.766 -5.240 -48.094 1.00 98.19 196 ASP A O 1
ATOM 1523 N N . ALA A 1 197 ? 28.861 -5.952 -48.444 1.00 98.25 197 ALA A N 1
ATOM 1524 C CA . ALA A 1 197 ? 28.997 -6.566 -47.126 1.00 98.25 197 ALA A CA 1
ATOM 1525 C C . ALA A 1 197 ? 28.980 -5.531 -45.986 1.00 98.25 197 ALA A C 1
ATOM 1527 O O . ALA A 1 197 ? 28.429 -5.803 -44.913 1.00 98.25 197 ALA A O 1
ATOM 1528 N N . GLU A 1 198 ? 29.576 -4.354 -46.193 1.00 98.19 198 GLU A N 1
ATOM 1529 C CA . GLU A 1 198 ? 29.542 -3.244 -45.236 1.00 98.19 198 GLU A CA 1
ATOM 1530 C C . GLU A 1 198 ? 28.120 -2.703 -45.072 1.00 98.19 198 GLU A C 1
ATOM 1532 O O . GLU A 1 198 ? 27.641 -2.564 -43.947 1.00 98.19 198 GLU A O 1
ATOM 1537 N N . TYR A 1 199 ? 27.412 -2.498 -46.183 1.00 98.19 199 TYR A N 1
ATOM 1538 C CA . TYR A 1 199 ? 26.020 -2.057 -46.191 1.00 98.19 199 TYR A CA 1
ATOM 1539 C C . TYR A 1 199 ? 25.101 -3.031 -45.439 1.00 98.19 199 TYR A C 1
ATOM 1541 O O . TYR A 1 199 ? 24.273 -2.628 -44.616 1.00 98.19 199 TYR A O 1
ATOM 1549 N N . LEU A 1 200 ? 25.260 -4.339 -45.671 1.00 98.38 200 LEU A N 1
ATOM 1550 C CA . LEU A 1 200 ? 24.498 -5.361 -44.952 1.00 98.38 200 LEU A CA 1
ATOM 1551 C C . LEU A 1 200 ? 24.816 -5.376 -43.452 1.00 98.38 200 LEU A C 1
ATOM 1553 O O . LEU A 1 200 ? 23.906 -5.583 -42.644 1.00 98.38 200 LEU A O 1
ATOM 1557 N N . ARG A 1 201 ? 26.079 -5.144 -43.073 1.00 98.56 201 ARG A N 1
ATOM 1558 C CA . ARG A 1 201 ? 26.492 -5.059 -41.668 1.00 98.56 201 ARG A CA 1
ATOM 1559 C C . ARG A 1 201 ? 25.881 -3.846 -40.978 1.00 98.56 201 ARG A C 1
ATOM 1561 O O . ARG A 1 201 ? 25.321 -4.011 -39.899 1.00 98.56 201 ARG A O 1
ATOM 1568 N N . ASP A 1 202 ? 25.939 -2.674 -41.605 1.00 98.50 202 ASP A N 1
ATOM 1569 C CA . ASP A 1 202 ? 25.341 -1.439 -41.086 1.00 98.50 202 ASP A CA 1
ATOM 1570 C C . ASP A 1 202 ? 23.829 -1.603 -40.874 1.00 98.50 202 ASP A C 1
ATOM 1572 O O . ASP A 1 202 ? 23.294 -1.348 -39.794 1.00 98.50 202 ASP A O 1
ATOM 1576 N N . ARG A 1 203 ? 23.135 -2.186 -41.859 1.00 98.19 203 ARG A N 1
ATOM 1577 C CA . ARG A 1 203 ? 21.705 -2.490 -41.738 1.00 98.19 203 ARG A CA 1
ATOM 1578 C C . ARG A 1 203 ? 21.403 -3.478 -40.606 1.00 98.19 203 ARG A C 1
ATOM 1580 O O . ARG A 1 203 ? 20.405 -3.311 -39.901 1.00 98.19 203 ARG A O 1
ATOM 1587 N N . ALA A 1 204 ? 22.220 -4.518 -40.439 1.00 98.06 204 ALA A N 1
ATOM 1588 C CA . ALA A 1 204 ? 22.065 -5.479 -39.346 1.00 98.06 204 ALA A CA 1
ATOM 1589 C C . ALA A 1 204 ? 22.296 -4.823 -37.976 1.00 98.06 204 ALA A C 1
ATOM 1591 O O . ALA A 1 204 ? 21.561 -5.107 -37.028 1.00 98.06 204 ALA A O 1
ATOM 1592 N N . GLU A 1 205 ? 23.266 -3.916 -37.886 1.00 98.06 205 GLU A N 1
ATOM 1593 C CA . GLU A 1 205 ? 23.567 -3.169 -36.671 1.00 98.06 205 GLU A CA 1
ATOM 1594 C C . GLU A 1 205 ? 22.434 -2.202 -36.302 1.00 98.06 205 GLU A C 1
ATOM 1596 O O . GLU A 1 205 ? 21.994 -2.191 -35.153 1.00 98.06 205 GLU A O 1
ATOM 1601 N N . GLY A 1 206 ? 21.851 -1.500 -37.279 1.00 98.25 206 GLY A N 1
ATOM 1602 C CA . GLY A 1 206 ? 20.661 -0.675 -37.054 1.00 98.25 206 GLY A CA 1
ATOM 1603 C C . GLY A 1 206 ? 19.451 -1.487 -36.568 1.00 98.25 206 GLY A C 1
ATOM 1604 O O . GLY A 1 206 ? 18.719 -1.062 -35.673 1.00 98.25 206 GLY A O 1
ATOM 1605 N N . LEU A 1 207 ? 19.248 -2.703 -37.092 1.00 98.50 207 LEU A N 1
ATOM 1606 C CA . LEU A 1 207 ? 18.206 -3.610 -36.589 1.00 98.50 207 LEU A CA 1
ATOM 1607 C C . LEU A 1 207 ? 18.487 -4.078 -35.154 1.00 98.50 207 LEU A C 1
ATOM 1609 O O . LEU A 1 207 ? 17.553 -4.186 -34.355 1.00 98.50 207 LEU A O 1
ATOM 1613 N N . ARG A 1 208 ? 19.755 -4.339 -34.813 1.00 98.62 208 ARG A N 1
ATOM 1614 C CA . ARG A 1 208 ? 20.179 -4.696 -33.453 1.00 98.62 208 ARG A CA 1
ATOM 1615 C C . ARG A 1 208 ? 19.917 -3.549 -32.477 1.00 98.62 208 ARG A C 1
ATOM 1617 O O . ARG A 1 208 ? 19.393 -3.794 -31.392 1.00 98.62 208 ARG A O 1
ATOM 1624 N N . GLU A 1 209 ? 20.230 -2.317 -32.867 1.00 98.62 209 GLU A N 1
ATOM 1625 C CA . GLU A 1 209 ? 19.966 -1.118 -32.068 1.00 98.62 209 GLU A CA 1
ATOM 1626 C C . GLU A 1 209 ? 18.463 -0.933 -31.812 1.00 98.62 209 GLU A C 1
ATOM 1628 O O . GLU A 1 209 ? 18.043 -0.784 -30.663 1.00 98.62 209 GLU A O 1
ATOM 1633 N N . LEU A 1 210 ? 17.628 -1.038 -32.851 1.00 98.44 210 LEU A N 1
ATOM 1634 C CA . LEU A 1 210 ? 16.170 -0.958 -32.710 1.00 98.44 210 LEU A CA 1
ATOM 1635 C C . LEU A 1 210 ? 15.610 -2.050 -31.785 1.00 98.44 210 LEU A C 1
ATOM 1637 O O . LEU A 1 210 ? 14.725 -1.776 -30.970 1.00 98.44 210 LEU A O 1
ATOM 1641 N N . ALA A 1 211 ? 16.126 -3.278 -31.887 1.00 98.31 211 ALA A N 1
ATOM 1642 C CA . ALA A 1 211 ? 15.733 -4.377 -31.011 1.00 98.31 211 ALA A CA 1
ATOM 1643 C C . ALA A 1 211 ? 16.116 -4.109 -29.547 1.00 98.31 211 ALA A C 1
ATOM 1645 O O . ALA A 1 211 ? 15.318 -4.374 -28.646 1.00 98.31 211 ALA A O 1
ATOM 1646 N N . GLU A 1 212 ? 17.297 -3.539 -29.303 1.00 98.06 212 GLU A N 1
ATOM 1647 C CA . GLU A 1 212 ? 17.758 -3.196 -27.956 1.00 98.06 212 GLU A CA 1
ATOM 1648 C C . GLU A 1 212 ? 16.944 -2.045 -27.347 1.00 98.06 212 GLU A C 1
ATOM 1650 O O . GLU A 1 212 ? 16.548 -2.120 -26.182 1.00 98.06 212 GLU A O 1
ATOM 1655 N N . ILE A 1 213 ? 16.586 -1.032 -28.143 1.00 98.31 213 ILE A N 1
ATOM 1656 C CA . ILE A 1 213 ? 15.663 0.038 -27.731 1.00 98.31 213 ILE A CA 1
ATOM 1657 C C . ILE A 1 213 ? 14.296 -0.548 -27.352 1.00 98.31 213 ILE A C 1
ATOM 1659 O O . ILE A 1 213 ? 13.735 -0.207 -26.307 1.00 98.31 213 ILE A O 1
ATOM 1663 N N . ALA A 1 214 ? 13.752 -1.454 -28.171 1.00 98.31 214 ALA A N 1
ATOM 1664 C CA . ALA A 1 214 ? 12.478 -2.109 -27.885 1.00 98.31 214 ALA A CA 1
ATOM 1665 C C . ALA A 1 214 ? 12.539 -2.940 -26.591 1.00 98.31 214 ALA A C 1
ATOM 1667 O O . ALA A 1 214 ? 11.622 -2.866 -25.768 1.00 98.31 214 ALA A O 1
ATOM 1668 N N . ARG A 1 215 ? 13.637 -3.678 -26.376 1.00 98.50 215 ARG A N 1
ATOM 1669 C CA . ARG A 1 215 ? 13.889 -4.449 -25.151 1.00 98.50 215 ARG A CA 1
ATOM 1670 C C . ARG A 1 215 ? 13.938 -3.541 -23.920 1.00 98.50 215 ARG A C 1
ATOM 1672 O O . ARG A 1 215 ? 13.256 -3.824 -22.936 1.00 98.50 215 ARG A O 1
ATOM 1679 N N . ALA A 1 216 ? 14.690 -2.443 -23.987 1.00 98.25 216 ALA A N 1
ATOM 1680 C CA . ALA A 1 216 ? 14.823 -1.483 -22.893 1.00 98.25 216 ALA A CA 1
ATOM 1681 C C . ALA A 1 216 ? 13.481 -0.823 -22.531 1.00 98.25 216 ALA A C 1
ATOM 1683 O O . ALA A 1 216 ? 13.140 -0.709 -21.352 1.00 98.25 216 ALA A O 1
ATOM 1684 N N . ASN A 1 217 ? 12.678 -0.448 -23.533 1.00 97.50 217 ASN A N 1
ATOM 1685 C CA . ASN A 1 217 ? 11.342 0.109 -23.311 1.00 97.50 217 ASN A CA 1
ATOM 1686 C C . ASN A 1 217 ? 10.403 -0.906 -22.644 1.00 97.50 217 ASN A C 1
ATOM 1688 O O . ASN A 1 217 ? 9.740 -0.575 -21.660 1.00 97.50 217 ASN A O 1
ATOM 1692 N N . ALA A 1 218 ? 10.389 -2.154 -23.125 1.00 97.94 218 ALA A N 1
ATOM 1693 C CA . ALA A 1 218 ? 9.576 -3.220 -22.542 1.00 97.94 218 ALA A CA 1
ATOM 1694 C C . ALA A 1 218 ? 9.958 -3.508 -21.078 1.00 97.94 218 ALA A C 1
ATOM 1696 O O . ALA A 1 218 ? 9.084 -3.669 -20.225 1.00 97.94 218 ALA A O 1
ATOM 1697 N N . GLU A 1 219 ? 11.255 -3.525 -20.766 1.00 97.88 219 GLU A N 1
ATOM 1698 C CA . GLU A 1 219 ? 11.765 -3.705 -19.402 1.00 97.88 219 GLU A CA 1
ATOM 1699 C C . GLU A 1 219 ? 11.395 -2.524 -18.486 1.00 97.88 219 GLU A C 1
ATOM 1701 O O . GLU A 1 219 ? 10.954 -2.719 -17.345 1.00 97.88 219 GLU A O 1
ATOM 1706 N N . GLY A 1 220 ? 11.497 -1.295 -18.999 1.00 97.94 220 GLY A N 1
ATOM 1707 C CA . GLY A 1 220 ? 11.072 -0.088 -18.296 1.00 97.94 220 GLY A CA 1
ATOM 1708 C C . GLY A 1 220 ? 9.578 -0.098 -17.962 1.00 97.94 220 GLY A C 1
ATOM 1709 O O . GLY A 1 220 ? 9.190 0.193 -16.826 1.00 97.94 220 GLY A O 1
ATOM 1710 N N . ASP A 1 221 ? 8.730 -0.483 -18.912 1.00 97.88 221 ASP A N 1
ATOM 1711 C CA . ASP A 1 221 ? 7.280 -0.540 -18.713 1.00 97.88 221 ASP A CA 1
ATOM 1712 C C . ASP A 1 221 ? 6.857 -1.690 -17.792 1.00 97.88 221 ASP A C 1
ATOM 1714 O O . ASP A 1 221 ? 6.009 -1.492 -16.915 1.00 97.88 221 ASP A O 1
ATOM 1718 N N . ALA A 1 222 ? 7.506 -2.855 -17.889 1.00 97.75 222 ALA A N 1
ATOM 1719 C CA . ALA A 1 222 ? 7.315 -3.952 -16.942 1.00 97.75 222 ALA A CA 1
ATOM 1720 C C . ALA A 1 222 ? 7.670 -3.526 -15.507 1.00 97.75 222 ALA A C 1
ATOM 1722 O O . ALA A 1 222 ? 6.930 -3.816 -14.561 1.00 97.75 222 ALA A O 1
ATOM 1723 N N . THR A 1 223 ? 8.765 -2.780 -15.337 1.00 97.88 223 THR A N 1
ATOM 1724 C CA . THR A 1 223 ? 9.196 -2.254 -14.034 1.00 97.88 223 THR A CA 1
ATOM 1725 C C . THR A 1 223 ? 8.186 -1.256 -13.471 1.00 97.88 223 THR A C 1
ATOM 1727 O O . THR A 1 223 ? 7.754 -1.405 -12.325 1.00 97.88 223 THR A O 1
ATOM 1730 N N . LYS A 1 224 ? 7.727 -0.284 -14.273 1.00 97.94 224 LYS A N 1
ATOM 1731 C CA . LYS A 1 224 ? 6.667 0.662 -13.870 1.00 97.94 224 LYS A CA 1
ATOM 1732 C C . LYS A 1 224 ? 5.381 -0.065 -13.471 1.00 97.94 224 LYS A C 1
ATOM 1734 O O . LYS A 1 224 ? 4.770 0.280 -12.459 1.00 97.94 224 LYS A O 1
ATOM 1739 N N . GLY A 1 225 ? 4.987 -1.086 -14.236 1.00 98.06 225 GLY A N 1
ATOM 1740 C CA . GLY A 1 225 ? 3.826 -1.925 -13.945 1.00 98.06 225 GLY A CA 1
ATOM 1741 C C . GLY A 1 225 ? 3.944 -2.634 -12.594 1.00 98.06 225 GLY A C 1
ATOM 1742 O O . GLY A 1 225 ? 3.030 -2.546 -11.772 1.00 98.06 225 GLY A O 1
ATOM 1743 N N . ARG A 1 226 ? 5.098 -3.257 -12.322 1.00 98.25 226 ARG A N 1
ATOM 1744 C CA . ARG A 1 226 ? 5.395 -3.902 -11.032 1.00 98.25 226 ARG A CA 1
ATOM 1745 C C . ARG A 1 226 ? 5.353 -2.919 -9.865 1.00 98.25 226 ARG A C 1
ATOM 1747 O O . ARG A 1 226 ? 4.722 -3.218 -8.858 1.00 98.25 226 ARG A O 1
ATOM 1754 N N . VAL A 1 227 ? 5.977 -1.746 -9.999 1.00 98.44 227 VAL A N 1
ATOM 1755 C CA . VAL A 1 227 ? 5.985 -0.712 -8.947 1.00 98.44 227 VAL A CA 1
ATOM 1756 C C . VAL A 1 227 ? 4.569 -0.217 -8.652 1.00 98.44 227 VAL A C 1
ATOM 1758 O O . VAL A 1 227 ? 4.184 -0.099 -7.492 1.00 98.44 227 VAL A O 1
ATOM 1761 N N . LYS A 1 228 ? 3.756 0.026 -9.687 1.00 98.31 228 LYS A N 1
ATOM 1762 C CA . LYS A 1 228 ? 2.356 0.434 -9.516 1.00 98.31 228 LYS A CA 1
ATOM 1763 C C . LYS A 1 228 ? 1.534 -0.634 -8.788 1.00 98.31 228 LYS A C 1
ATOM 1765 O O . LYS A 1 228 ? 0.760 -0.292 -7.896 1.00 98.31 228 LYS A O 1
ATOM 1770 N N . ALA A 1 229 ? 1.706 -1.905 -9.154 1.00 98.06 229 ALA A N 1
ATOM 1771 C CA . ALA A 1 229 ? 1.028 -3.022 -8.502 1.00 98.06 229 ALA A CA 1
ATOM 1772 C C . ALA A 1 229 ? 1.456 -3.177 -7.034 1.00 98.06 229 ALA A C 1
ATOM 1774 O O . ALA A 1 229 ? 0.603 -3.347 -6.165 1.00 98.06 229 ALA A O 1
ATOM 1775 N N . GLU A 1 230 ? 2.752 -3.050 -6.746 1.00 98.25 230 GLU A N 1
ATOM 1776 C CA . GLU A 1 230 ? 3.273 -3.148 -5.382 1.00 98.25 230 GLU A CA 1
ATOM 1777 C C . GLU A 1 230 ? 2.791 -1.991 -4.503 1.00 98.25 230 GLU A C 1
ATOM 1779 O O . GLU A 1 230 ? 2.321 -2.222 -3.394 1.00 98.25 230 GLU A O 1
ATOM 1784 N N . ASN A 1 231 ? 2.788 -0.758 -5.016 1.00 98.31 231 ASN A N 1
ATOM 1785 C CA . ASN A 1 231 ? 2.224 0.383 -4.293 1.00 98.31 231 ASN A CA 1
ATOM 1786 C C . ASN A 1 231 ? 0.733 0.181 -3.982 1.00 98.31 231 ASN A C 1
ATOM 1788 O O . ASN A 1 231 ? 0.289 0.474 -2.872 1.00 98.31 231 ASN A O 1
ATOM 1792 N N . ALA A 1 232 ? -0.044 -0.355 -4.929 1.00 98.31 232 ALA A N 1
ATOM 1793 C CA . ALA A 1 232 ? -1.448 -0.685 -4.693 1.00 98.31 232 ALA A CA 1
ATOM 1794 C C . ALA A 1 232 ? -1.609 -1.774 -3.617 1.00 98.31 232 ALA A C 1
ATOM 1796 O O . ALA A 1 232 ? -2.486 -1.659 -2.759 1.00 98.31 232 ALA A O 1
ATOM 1797 N N . ARG A 1 233 ? -0.739 -2.795 -3.619 1.00 98.56 233 ARG A N 1
ATOM 1798 C CA . ARG A 1 233 ? -0.704 -3.844 -2.591 1.00 98.56 233 ARG A CA 1
ATOM 1799 C C . ARG A 1 233 ? -0.380 -3.271 -1.212 1.00 98.56 233 ARG A C 1
ATOM 1801 O O . ARG A 1 233 ? -1.071 -3.602 -0.257 1.00 98.56 233 ARG A O 1
ATOM 1808 N N . VAL A 1 234 ? 0.621 -2.396 -1.109 1.00 98.69 234 VAL A N 1
ATOM 1809 C CA . VAL A 1 234 ? 1.012 -1.731 0.147 1.00 98.69 234 VAL A CA 1
ATOM 1810 C C . VAL A 1 234 ? -0.137 -0.892 0.707 1.00 98.69 234 VAL A C 1
ATOM 1812 O O . VAL A 1 234 ? -0.434 -0.983 1.894 1.00 98.69 234 VAL A O 1
ATOM 1815 N N . ILE A 1 235 ? -0.830 -0.124 -0.138 1.00 98.31 235 ILE A N 1
ATOM 1816 C CA . ILE A 1 235 ? -1.999 0.662 0.285 1.00 98.31 235 ILE A CA 1
ATOM 1817 C C . ILE A 1 235 ? -3.125 -0.256 0.777 1.00 98.31 235 ILE A C 1
ATOM 1819 O O . ILE A 1 235 ? -3.695 -0.009 1.839 1.00 98.31 235 ILE A O 1
ATOM 1823 N N . ALA A 1 236 ? -3.441 -1.319 0.031 1.00 98.31 236 ALA A N 1
ATOM 1824 C CA . ALA A 1 236 ? -4.472 -2.280 0.424 1.00 98.31 236 ALA A CA 1
ATOM 1825 C C . ALA A 1 236 ? -4.136 -2.969 1.755 1.00 98.31 236 ALA A C 1
ATOM 1827 O O . ALA A 1 236 ? -5.014 -3.151 2.597 1.00 98.31 236 ALA A O 1
ATOM 1828 N N . GLU A 1 237 ? -2.864 -3.300 1.966 1.00 98.06 237 GLU A N 1
ATOM 1829 C CA . GLU A 1 237 ? -2.385 -3.912 3.200 1.00 98.06 237 GLU A CA 1
ATOM 1830 C C . GLU A 1 237 ? -2.454 -2.943 4.387 1.00 98.06 237 GLU A C 1
ATOM 1832 O O . GLU A 1 237 ? -2.930 -3.327 5.453 1.00 98.06 237 GLU A O 1
ATOM 1837 N N . GLY A 1 238 ? -2.101 -1.669 4.193 1.00 98.50 238 GLY A N 1
ATOM 1838 C CA . GLY A 1 238 ? -2.276 -0.639 5.222 1.00 98.50 238 GLY A CA 1
ATOM 1839 C C . GLY A 1 238 ? -3.747 -0.424 5.601 1.00 98.50 238 GLY A C 1
ATOM 1840 O O . GLY A 1 238 ? -4.078 -0.278 6.776 1.00 98.50 238 GLY A O 1
ATOM 1841 N N . LEU A 1 239 ? -4.665 -0.471 4.629 1.00 98.50 239 LEU A N 1
ATOM 1842 C CA . LEU A 1 239 ? -6.106 -0.424 4.905 1.00 98.50 239 LEU A CA 1
ATOM 1843 C C . LEU A 1 239 ? -6.590 -1.667 5.670 1.00 98.50 239 LEU A C 1
ATOM 1845 O O . LEU A 1 239 ? -7.431 -1.541 6.562 1.00 98.50 239 LEU A O 1
ATOM 1849 N N . ARG A 1 240 ? -6.052 -2.853 5.354 1.00 98.56 240 ARG A N 1
ATOM 1850 C CA . ARG A 1 240 ? -6.344 -4.107 6.067 1.00 98.56 240 ARG A CA 1
ATOM 1851 C C . ARG A 1 240 ? -5.878 -4.042 7.521 1.00 98.56 240 ARG A C 1
ATOM 1853 O O . ARG A 1 240 ? -6.633 -4.425 8.410 1.00 98.56 240 ARG A O 1
ATOM 1860 N N . GLU A 1 241 ? -4.676 -3.526 7.762 1.00 98.62 241 GLU A N 1
ATOM 1861 C CA . GLU A 1 241 ? -4.127 -3.320 9.104 1.00 98.62 241 GLU A CA 1
ATOM 1862 C C . GLU A 1 241 ? -5.000 -2.364 9.931 1.00 98.62 241 GLU A C 1
ATOM 1864 O O . GLU A 1 241 ? -5.397 -2.700 11.047 1.00 98.62 241 GLU A O 1
ATOM 1869 N N . LEU A 1 242 ? -5.386 -1.213 9.368 1.00 98.56 242 LEU A N 1
ATOM 1870 C CA . LEU A 1 242 ? -6.282 -0.262 10.038 1.00 98.56 242 LEU A CA 1
ATOM 1871 C C . LEU A 1 242 ? -7.648 -0.877 10.373 1.00 98.56 242 LEU A C 1
ATOM 1873 O O . LEU A 1 242 ? -8.178 -0.648 11.464 1.00 98.56 242 LEU A O 1
ATOM 1877 N N . ALA A 1 243 ? -8.215 -1.667 9.459 1.00 98.31 243 ALA A N 1
ATOM 1878 C CA . ALA A 1 243 ? -9.475 -2.368 9.692 1.00 98.31 243 ALA A CA 1
ATOM 1879 C C . ALA A 1 243 ? -9.356 -3.400 10.825 1.00 98.31 243 ALA A C 1
ATOM 1881 O O . ALA A 1 243 ? -10.255 -3.501 11.661 1.00 98.31 243 ALA A O 1
ATOM 1882 N N . GLU A 1 244 ? -8.239 -4.127 10.894 1.00 98.31 244 GLU A N 1
ATOM 1883 C CA . GLU A 1 244 ? -7.990 -5.115 11.944 1.00 98.31 244 GLU A CA 1
ATOM 1884 C C . GLU A 1 244 ? -7.779 -4.457 13.316 1.00 98.31 244 GLU A C 1
ATOM 1886 O O . GLU A 1 244 ? -8.335 -4.921 14.312 1.00 98.31 244 GLU A O 1
ATOM 1891 N N . ILE A 1 245 ? -7.074 -3.322 13.371 1.00 98.44 245 ILE A N 1
ATOM 1892 C CA . ILE A 1 245 ? -6.952 -2.505 14.590 1.00 98.44 245 ILE A CA 1
ATOM 1893 C C . ILE A 1 245 ? -8.333 -2.035 15.063 1.00 98.44 245 ILE A C 1
ATOM 1895 O O . ILE A 1 245 ? -8.660 -2.146 16.246 1.00 98.44 245 ILE A O 1
ATOM 1899 N N . ALA A 1 246 ? -9.172 -1.532 14.150 1.00 98.38 246 ALA A N 1
ATOM 1900 C CA . ALA A 1 246 ? -10.526 -1.098 14.484 1.00 98.38 246 ALA A CA 1
ATOM 1901 C C . ALA A 1 246 ? -11.385 -2.259 15.013 1.00 98.38 246 ALA A C 1
ATOM 1903 O O . ALA A 1 246 ? -12.089 -2.097 16.013 1.00 98.38 246 ALA A O 1
ATOM 1904 N N . ARG A 1 247 ? -11.286 -3.442 14.390 1.00 98.50 247 ARG A N 1
ATOM 1905 C CA . ARG A 1 247 ? -11.964 -4.667 14.833 1.00 98.50 247 ARG A CA 1
ATOM 1906 C C . ARG A 1 247 ? -11.523 -5.073 16.240 1.00 98.50 247 ARG A C 1
ATOM 1908 O O . ARG A 1 247 ? -12.376 -5.311 17.093 1.00 98.50 247 ARG A O 1
ATOM 1915 N N . ALA A 1 248 ? -10.215 -5.106 16.493 1.00 98.38 248 ALA A N 1
ATOM 1916 C CA . ALA A 1 248 ? -9.651 -5.464 17.791 1.00 98.38 248 ALA A CA 1
ATOM 1917 C C . ALA A 1 248 ? -10.089 -4.493 18.901 1.00 98.38 248 ALA A C 1
ATOM 1919 O O . ALA A 1 248 ? -10.468 -4.925 19.990 1.00 98.38 248 ALA A O 1
ATOM 1920 N N . ASN A 1 249 ? -10.109 -3.187 18.616 1.00 97.75 249 ASN A N 1
ATOM 1921 C CA . ASN A 1 249 ? -10.590 -2.178 19.562 1.00 97.75 249 ASN A CA 1
ATOM 1922 C C . ASN A 1 249 ? -12.083 -2.351 19.873 1.00 97.75 249 ASN A C 1
ATOM 1924 O O . ASN A 1 249 ? -12.466 -2.359 21.043 1.00 97.75 249 ASN A O 1
ATOM 1928 N N . ALA A 1 250 ? -12.917 -2.553 18.848 1.00 97.94 250 ALA A N 1
ATOM 1929 C CA . ALA A 1 250 ? -14.350 -2.776 19.026 1.00 97.94 250 ALA A CA 1
ATOM 1930 C C . ALA A 1 250 ? -14.641 -4.036 19.861 1.00 97.94 250 ALA A C 1
ATOM 1932 O O . ALA A 1 250 ? -15.490 -4.014 20.752 1.00 97.94 250 ALA A O 1
ATOM 1933 N N . GLU A 1 251 ? -13.910 -5.126 19.615 1.00 98.06 251 GLU A N 1
ATOM 1934 C CA . GLU A 1 251 ? -14.016 -6.370 20.382 1.00 98.06 251 GLU A CA 1
ATOM 1935 C C . GLU A 1 251 ? -13.554 -6.191 21.839 1.00 98.06 251 GLU A C 1
ATOM 1937 O O . GLU A 1 251 ? -14.216 -6.658 22.776 1.00 98.06 251 GLU A O 1
ATOM 1942 N N . GLY A 1 252 ? -12.464 -5.448 22.050 1.00 98.12 252 GLY A N 1
ATOM 1943 C CA . GLY A 1 252 ? -11.975 -5.085 23.376 1.00 98.12 252 GLY A CA 1
ATOM 1944 C C . GLY A 1 252 ? -12.992 -4.268 24.175 1.00 98.12 252 GLY A C 1
ATOM 1945 O O . GLY A 1 252 ? -13.263 -4.578 25.337 1.00 98.12 252 GLY A O 1
ATOM 1946 N N . ASP A 1 253 ? -13.605 -3.259 23.561 1.00 98.00 253 ASP A N 1
ATOM 1947 C CA . ASP A 1 253 ? -14.596 -2.408 24.222 1.00 98.00 253 ASP A CA 1
ATOM 1948 C C . ASP A 1 253 ? -15.920 -3.138 24.476 1.00 98.00 253 ASP A C 1
ATOM 1950 O O . ASP A 1 253 ? -16.489 -3.009 25.565 1.00 98.00 253 ASP A O 1
ATOM 1954 N N . ALA A 1 254 ? -16.365 -3.993 23.550 1.00 98.00 254 ALA A N 1
ATOM 1955 C CA . ALA A 1 254 ? -17.508 -4.877 23.773 1.00 98.00 254 ALA A CA 1
ATOM 1956 C C . ALA A 1 254 ? -17.269 -5.817 24.968 1.00 98.00 254 ALA A C 1
ATOM 1958 O O . ALA A 1 254 ? -18.154 -6.010 25.807 1.00 98.00 254 ALA A O 1
ATOM 1959 N N . THR A 1 255 ? -16.055 -6.360 25.090 1.00 97.81 255 THR A N 1
ATOM 1960 C CA . THR A 1 255 ? -15.667 -7.222 26.214 1.00 97.81 255 THR A CA 1
ATOM 1961 C C . THR A 1 255 ? -15.678 -6.455 27.536 1.00 97.81 255 THR A C 1
ATOM 1963 O O . THR A 1 255 ? -16.298 -6.914 28.496 1.00 97.81 255 THR A O 1
ATOM 1966 N N . LYS A 1 256 ? -15.080 -5.255 27.592 1.00 97.88 256 LYS A N 1
ATOM 1967 C CA . LYS A 1 256 ? -15.133 -4.387 28.786 1.00 97.88 256 LYS A CA 1
ATOM 1968 C C . LYS A 1 256 ? -16.574 -4.058 29.182 1.00 97.88 256 LYS A C 1
ATOM 1970 O O . LYS A 1 256 ? -16.910 -4.132 30.363 1.00 97.88 256 LYS A O 1
ATOM 1975 N N . GLY A 1 257 ? -17.427 -3.734 28.207 1.00 97.81 257 GLY A N 1
ATOM 1976 C CA . GLY A 1 257 ? -18.847 -3.457 28.427 1.00 97.81 257 GLY A CA 1
ATOM 1977 C C . GLY A 1 257 ? -19.582 -4.645 29.050 1.00 97.81 257 GLY A C 1
ATOM 1978 O O . GLY A 1 257 ? -20.279 -4.481 30.051 1.00 97.81 257 GLY A O 1
ATOM 1979 N N . ARG A 1 258 ? -19.361 -5.856 28.522 1.00 98.19 258 ARG A N 1
ATOM 1980 C CA . ARG A 1 258 ? -19.918 -7.098 29.082 1.00 98.19 258 ARG A CA 1
ATOM 1981 C C . ARG A 1 258 ? -19.437 -7.369 30.505 1.00 98.19 258 ARG A C 1
ATOM 1983 O O . ARG A 1 258 ? -20.253 -7.707 31.353 1.00 98.19 258 ARG A O 1
ATOM 1990 N N . VAL A 1 259 ? -18.141 -7.207 30.775 1.00 98.44 259 VAL A N 1
ATOM 1991 C CA . VAL A 1 259 ? -17.570 -7.410 32.119 1.00 98.44 259 VAL A CA 1
ATOM 1992 C C . VAL A 1 259 ? -18.161 -6.417 33.119 1.00 98.44 259 VAL A C 1
ATOM 1994 O O . VAL A 1 259 ? -18.541 -6.810 34.218 1.00 98.44 259 VAL A O 1
ATOM 1997 N N . LYS A 1 260 ? -18.292 -5.140 32.739 1.00 98.19 260 LYS A N 1
ATOM 1998 C CA . LYS A 1 260 ? -18.916 -4.115 33.587 1.00 98.19 260 LYS A CA 1
ATOM 1999 C C . LYS A 1 260 ? -20.369 -4.466 33.914 1.00 98.19 260 LYS A C 1
ATOM 2001 O O . LYS A 1 260 ? -20.730 -4.464 35.087 1.00 98.19 260 LYS A O 1
ATOM 2006 N N . ALA A 1 261 ? -21.163 -4.820 32.903 1.00 97.94 261 ALA A N 1
ATOM 2007 C CA . ALA A 1 261 ? -22.558 -5.214 33.091 1.00 97.94 261 ALA A CA 1
ATOM 2008 C C . ALA A 1 261 ? -22.695 -6.468 33.971 1.00 97.94 261 ALA A C 1
ATOM 2010 O O . ALA A 1 261 ? -23.561 -6.523 34.841 1.00 97.94 261 ALA A O 1
ATOM 2011 N N . GLU A 1 262 ? -21.820 -7.461 33.791 1.00 98.06 262 GLU A N 1
ATOM 2012 C CA . GLU A 1 262 ? -21.842 -8.677 34.604 1.00 98.06 262 GLU A CA 1
ATOM 2013 C C . GLU A 1 262 ? -21.453 -8.400 36.062 1.00 98.06 262 GLU A C 1
ATOM 2015 O O . GLU A 1 262 ? -22.107 -8.899 36.974 1.00 98.06 262 GLU A O 1
ATOM 2020 N N . ASN A 1 263 ? -20.463 -7.540 36.311 1.00 98.19 263 ASN A N 1
ATOM 2021 C CA . ASN A 1 263 ? -20.101 -7.124 37.670 1.00 98.19 263 ASN A CA 1
ATOM 2022 C C . ASN A 1 263 ? -21.239 -6.364 38.374 1.00 98.19 263 ASN A C 1
ATOM 2024 O O . ASN A 1 263 ? -21.495 -6.584 39.562 1.00 98.19 263 ASN A O 1
ATOM 2028 N N . GLU A 1 264 ? -21.938 -5.485 37.650 1.00 98.38 264 GLU A N 1
ATOM 2029 C CA . GLU A 1 264 ? -23.131 -4.788 38.146 1.00 98.38 264 GLU A CA 1
ATOM 2030 C C . GLU A 1 264 ? -24.251 -5.787 38.474 1.00 98.38 264 GLU A C 1
ATOM 2032 O O . GLU A 1 264 ? -24.836 -5.721 39.558 1.00 98.38 264 GLU A O 1
ATOM 2037 N N . ARG A 1 265 ? -24.491 -6.772 37.596 1.00 98.50 265 ARG A N 1
ATOM 2038 C CA . ARG A 1 265 ? -25.460 -7.853 37.824 1.00 98.50 265 ARG A CA 1
ATOM 2039 C C . ARG A 1 265 ? -25.106 -8.682 39.058 1.00 98.50 265 ARG A C 1
ATOM 2041 O O . ARG A 1 265 ? -25.980 -8.936 39.879 1.00 98.50 265 ARG A O 1
ATOM 2048 N N . VAL A 1 266 ? -23.844 -9.084 39.209 1.00 98.56 266 VAL A N 1
ATOM 2049 C CA . VAL A 1 266 ? -23.357 -9.856 40.366 1.00 98.56 266 VAL A CA 1
ATOM 2050 C C . VAL A 1 266 ? -23.521 -9.066 41.663 1.00 98.56 266 VAL A C 1
ATOM 2052 O O . VAL A 1 266 ? -23.955 -9.621 42.670 1.00 98.56 266 VAL A O 1
ATOM 2055 N N . THR A 1 267 ? -23.237 -7.764 41.644 1.00 98.38 267 THR A N 1
ATOM 2056 C CA . THR A 1 267 ? -23.409 -6.896 42.817 1.00 98.38 267 THR A CA 1
ATOM 2057 C C . THR A 1 267 ? -24.885 -6.760 43.198 1.00 98.38 267 THR A C 1
ATOM 2059 O O . THR A 1 267 ? -25.232 -6.925 44.368 1.00 98.38 267 THR A O 1
ATOM 2062 N N . ALA A 1 268 ? -25.765 -6.518 42.221 1.00 98.12 268 ALA A N 1
ATOM 2063 C CA . ALA A 1 268 ? -27.209 -6.459 42.445 1.00 98.12 268 ALA A CA 1
ATOM 2064 C C . ALA A 1 268 ? -27.760 -7.795 42.975 1.00 98.12 268 ALA A C 1
ATOM 2066 O O . ALA A 1 268 ? -28.581 -7.817 43.892 1.00 98.12 268 ALA A O 1
ATOM 2067 N N . GLU A 1 269 ? -27.267 -8.916 42.447 1.00 98.06 269 GLU A N 1
ATOM 2068 C CA . GLU A 1 269 ? -27.616 -10.256 42.918 1.00 98.06 269 GLU A CA 1
ATOM 2069 C C . GLU A 1 269 ? -27.180 -10.483 44.370 1.00 98.06 269 GLU A C 1
ATOM 2071 O O . GLU A 1 269 ? -27.960 -10.982 45.179 1.00 98.06 269 GLU A O 1
ATOM 2076 N N . GLY A 1 270 ? -25.968 -10.052 44.730 1.00 98.31 270 GLY A N 1
ATOM 2077 C CA . GLY A 1 270 ? -25.472 -10.115 46.105 1.00 98.31 270 GLY A CA 1
ATOM 2078 C C . GLY A 1 270 ? -26.330 -9.302 47.077 1.00 98.31 270 GLY A C 1
ATOM 2079 O O . GLY A 1 270 ? -26.673 -9.785 48.155 1.00 98.31 270 GLY A O 1
ATOM 2080 N N . GLN A 1 271 ? -26.747 -8.095 46.681 1.00 98.38 271 GLN A N 1
ATOM 2081 C CA . GLN A 1 271 ? -27.664 -7.269 47.475 1.00 98.38 271 GLN A CA 1
ATOM 2082 C C . GLN A 1 271 ? -29.036 -7.931 47.639 1.00 98.38 271 GLN A C 1
ATOM 2084 O O . GLN A 1 271 ? -29.585 -7.939 48.742 1.00 98.38 271 GLN A O 1
ATOM 2089 N N . ARG A 1 272 ? -29.575 -8.530 46.569 1.00 98.44 272 ARG A N 1
ATOM 2090 C CA . ARG A 1 272 ? -30.834 -9.281 46.622 1.00 98.44 272 ARG A CA 1
ATOM 2091 C C . ARG A 1 272 ? -30.739 -10.472 47.575 1.00 98.44 272 ARG A C 1
ATOM 2093 O O . ARG A 1 272 ? -31.626 -10.646 48.404 1.00 98.44 272 ARG A O 1
ATOM 2100 N N . ALA A 1 273 ? -29.663 -11.254 47.496 1.00 98.38 273 ALA A N 1
ATOM 2101 C CA . ALA A 1 273 ? -29.433 -12.393 48.381 1.00 98.38 273 ALA A CA 1
ATOM 2102 C C . ALA A 1 273 ? -29.313 -11.973 49.858 1.00 98.38 273 ALA A C 1
ATOM 2104 O O . ALA A 1 273 ? -29.887 -12.622 50.735 1.00 98.38 273 ALA A O 1
ATOM 2105 N N . ALA A 1 274 ? -28.625 -10.861 50.141 1.00 98.25 274 ALA A N 1
ATOM 2106 C CA . ALA A 1 274 ? -28.520 -10.313 51.492 1.00 98.25 274 ALA A CA 1
ATOM 2107 C C . ALA A 1 274 ? -29.883 -9.841 52.028 1.00 98.25 274 ALA A C 1
ATOM 2109 O O . ALA A 1 274 ? -30.237 -10.145 53.168 1.00 98.25 274 ALA A O 1
ATOM 2110 N N . ALA A 1 275 ? -30.673 -9.151 51.199 1.00 98.19 275 ALA A N 1
ATOM 2111 C CA . ALA A 1 275 ? -32.022 -8.717 51.559 1.00 98.19 275 ALA A CA 1
ATOM 2112 C C . ALA A 1 275 ? -32.955 -9.907 51.833 1.00 98.19 275 ALA A C 1
ATOM 2114 O O . ALA A 1 275 ? -33.698 -9.895 52.812 1.00 98.19 275 ALA A O 1
ATOM 2115 N N . GLU A 1 276 ? -32.882 -10.953 51.011 1.00 98.19 276 GLU A N 1
ATOM 2116 C CA . GLU A 1 276 ? -33.675 -12.170 51.189 1.00 98.19 276 GLU A CA 1
ATOM 2117 C C . GLU A 1 276 ? -33.280 -12.934 52.459 1.00 98.19 276 GLU A C 1
ATOM 2119 O O . GLU A 1 276 ? -34.147 -13.403 53.193 1.00 98.19 276 GLU A O 1
ATOM 2124 N N . THR A 1 277 ? -31.985 -12.977 52.780 1.00 98.25 277 THR A N 1
ATOM 2125 C CA . THR A 1 277 ? -31.495 -13.538 54.049 1.00 98.25 277 THR A CA 1
ATOM 2126 C C . THR A 1 277 ? -32.047 -12.759 55.244 1.00 98.25 277 THR A C 1
ATOM 2128 O O . THR A 1 277 ? -32.599 -13.354 56.166 1.00 98.25 277 THR A O 1
ATOM 2131 N N . ALA A 1 278 ? -31.975 -11.424 55.214 1.00 98.19 278 ALA A N 1
ATOM 2132 C CA . ALA A 1 278 ? -32.527 -10.585 56.277 1.00 98.19 278 ALA A CA 1
ATOM 2133 C C . ALA A 1 278 ? -34.049 -10.765 56.426 1.00 98.19 278 ALA A C 1
AT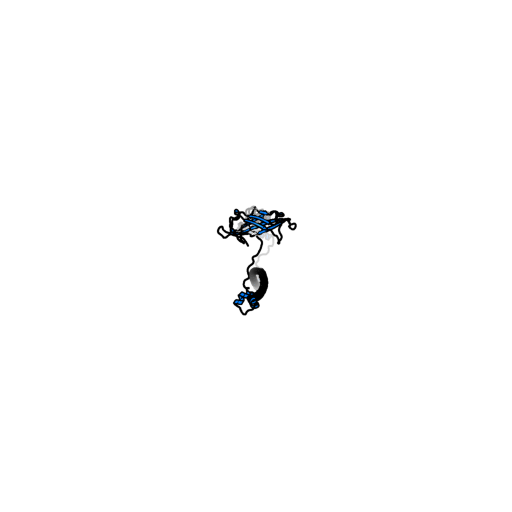OM 2135 O O . ALA A 1 278 ? -34.556 -10.834 57.547 1.00 98.19 278 ALA A O 1
ATOM 2136 N N . ARG A 1 279 ? -34.775 -10.889 55.305 1.00 98.50 279 ARG A N 1
ATOM 2137 C CA . ARG A 1 279 ? -36.214 -11.187 55.289 1.00 98.50 279 ARG A CA 1
ATOM 2138 C C . ARG A 1 279 ? -36.508 -12.537 55.942 1.00 98.50 279 ARG A C 1
ATOM 2140 O O . ARG A 1 279 ? -37.424 -12.613 56.757 1.00 98.50 279 ARG A O 1
ATOM 2147 N N . ALA A 1 280 ? -35.742 -13.576 55.610 1.00 98.38 280 ALA A N 1
ATOM 2148 C CA . ALA A 1 280 ? -35.893 -14.906 56.194 1.00 98.38 280 ALA A CA 1
ATOM 2149 C C . ALA A 1 280 ? -35.659 -14.888 57.714 1.00 98.38 280 ALA A C 1
ATOM 2151 O O . ALA A 1 280 ? -36.515 -15.352 58.461 1.00 98.38 280 ALA A O 1
ATOM 2152 N N . THR A 1 281 ? -34.578 -14.256 58.187 1.00 98.19 281 THR A N 1
ATOM 2153 C CA . THR A 1 281 ? -34.303 -14.110 59.628 1.00 98.19 281 THR A CA 1
ATOM 2154 C C . THR A 1 281 ? -35.401 -13.328 60.358 1.00 98.19 281 THR A C 1
ATOM 2156 O O . THR A 1 281 ? -35.812 -13.702 61.457 1.00 98.19 281 THR A O 1
ATOM 2159 N N . ALA A 1 282 ? -35.912 -12.246 59.761 1.00 98.06 282 ALA A N 1
ATOM 2160 C CA . ALA A 1 282 ? -37.015 -11.481 60.344 1.00 98.06 282 ALA A CA 1
ATOM 2161 C C . ALA A 1 282 ? -38.306 -12.313 60.440 1.00 98.06 282 ALA A C 1
ATOM 2163 O O . ALA A 1 282 ? -39.030 -12.225 61.433 1.00 98.06 282 ALA A O 1
ATOM 2164 N N . GLU A 1 283 ? -38.583 -13.138 59.431 1.00 97.75 283 GLU A N 1
ATOM 2165 C CA . GLU A 1 283 ? -39.740 -14.030 59.410 1.00 97.75 283 GLU A CA 1
ATOM 2166 C C . GLU A 1 283 ? -39.620 -15.159 60.446 1.00 97.75 283 GLU A C 1
ATOM 2168 O O . GLU A 1 283 ? -40.590 -15.439 61.151 1.00 97.75 283 GLU A O 1
ATOM 2173 N N . GLU A 1 284 ? -38.434 -15.743 60.630 1.00 98.12 284 GLU A N 1
ATOM 2174 C CA . GLU A 1 284 ? -38.165 -16.703 61.711 1.00 98.12 284 GLU A CA 1
ATOM 2175 C C . GLU A 1 284 ? -38.410 -16.082 63.094 1.00 98.12 284 GLU A C 1
ATOM 2177 O O . GLU A 1 284 ? -39.088 -16.670 63.942 1.00 98.12 284 GLU A O 1
ATOM 2182 N N . LEU A 1 285 ? -37.928 -14.854 63.317 1.00 98.12 285 LEU A N 1
ATOM 2183 C CA . LEU A 1 285 ? -38.161 -14.136 64.569 1.00 98.12 285 LEU A CA 1
ATOM 2184 C C . LEU A 1 285 ? -39.653 -13.849 64.784 1.00 98.12 285 LEU A C 1
ATOM 2186 O O . LEU A 1 285 ? -40.165 -14.029 65.890 1.00 98.12 285 LEU A O 1
ATOM 2190 N N . ARG A 1 286 ? -40.377 -13.446 63.730 1.00 98.38 286 ARG A N 1
ATOM 2191 C CA . ARG A 1 286 ? -41.831 -13.239 63.781 1.00 98.38 286 ARG A CA 1
ATOM 2192 C C . ARG A 1 286 ? -42.554 -14.525 64.184 1.00 98.38 286 ARG A C 1
ATOM 2194 O O . ARG A 1 286 ? -43.445 -14.474 65.036 1.00 98.38 286 ARG A O 1
ATOM 2201 N N . GLN A 1 287 ? -42.179 -15.667 63.607 1.00 98.19 287 GLN A N 1
ATOM 2202 C CA . GLN A 1 287 ? -42.757 -16.971 63.943 1.00 98.19 287 GLN A CA 1
ATOM 2203 C C . GLN A 1 287 ? -42.471 -17.358 65.399 1.00 98.19 287 GLN A C 1
ATOM 2205 O O . GLN A 1 287 ? -43.402 -17.717 66.118 1.00 98.19 287 GLN A O 1
ATOM 2210 N N . SER A 1 288 ? -41.227 -1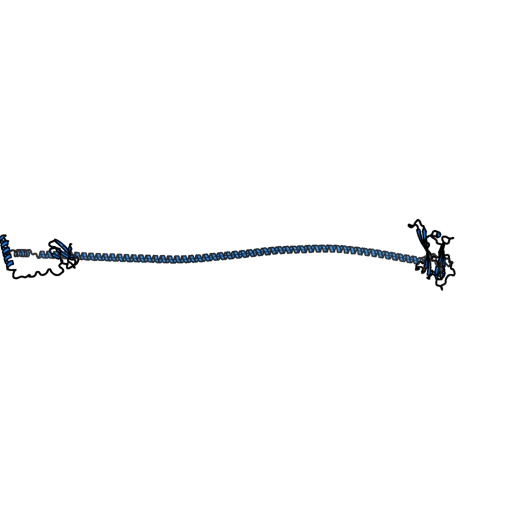7.201 65.859 1.00 97.81 288 SER A N 1
ATOM 2211 C CA . SER A 1 288 ? -40.823 -17.465 67.248 1.00 97.81 288 SER A CA 1
ATOM 2212 C C . SER A 1 288 ? -41.579 -16.591 68.259 1.00 97.81 288 SER A C 1
ATOM 2214 O O . SER A 1 288 ? -42.155 -17.094 69.230 1.00 97.81 288 SER A O 1
ATOM 2216 N N . ASN A 1 289 ? -41.673 -15.283 67.996 1.00 97.75 289 ASN A N 1
ATOM 2217 C CA . ASN A 1 289 ? -42.431 -14.349 68.831 1.00 97.75 289 ASN A CA 1
ATOM 2218 C C . ASN A 1 289 ? -43.922 -14.707 68.864 1.00 97.75 289 ASN A C 1
ATOM 2220 O O . ASN A 1 289 ? -44.536 -14.696 69.929 1.00 97.75 289 ASN A O 1
ATOM 2224 N N . THR A 1 290 ? -44.499 -15.073 67.714 1.00 98.00 290 THR A N 1
ATOM 2225 C CA . THR A 1 290 ? -45.903 -15.504 67.628 1.00 98.00 290 THR A CA 1
ATOM 2226 C C . THR A 1 290 ? -46.133 -16.780 68.441 1.00 98.00 290 THR A C 1
ATOM 2228 O O . THR A 1 290 ? -47.074 -16.842 69.229 1.00 98.00 290 THR A O 1
ATOM 2231 N N . ALA A 1 291 ? -45.257 -17.780 68.312 1.00 97.88 291 ALA A N 1
ATOM 2232 C CA . ALA A 1 291 ? -45.338 -19.022 69.078 1.00 97.88 291 ALA A CA 1
ATOM 2233 C C . ALA A 1 291 ? -45.222 -18.776 70.591 1.00 97.88 291 ALA A C 1
ATOM 2235 O O . ALA A 1 291 ? -45.973 -19.358 71.374 1.00 97.88 291 ALA A O 1
ATOM 2236 N N . THR A 1 292 ? -44.329 -17.874 71.001 1.00 97.69 292 THR A N 1
ATOM 2237 C CA . THR A 1 292 ? -44.158 -17.475 72.404 1.00 97.69 292 THR A CA 1
ATOM 2238 C C . THR A 1 292 ? -45.411 -16.785 72.944 1.00 97.69 292 THR A C 1
ATOM 2240 O O . THR A 1 292 ? -45.897 -17.151 74.013 1.00 97.69 292 THR A O 1
ATOM 2243 N N . ALA A 1 293 ? -45.988 -15.843 72.191 1.00 97.62 293 ALA A N 1
ATOM 2244 C CA . ALA A 1 293 ? -47.227 -15.165 72.569 1.00 97.62 293 ALA A CA 1
ATOM 2245 C C . ALA A 1 293 ? -48.402 -16.151 72.715 1.00 97.62 293 ALA A C 1
ATOM 2247 O O . ALA A 1 293 ? -49.169 -16.058 73.673 1.00 97.62 293 ALA A O 1
ATOM 2248 N N . ILE A 1 294 ? -48.508 -17.141 71.818 1.00 98.06 294 ILE A N 1
ATOM 2249 C CA . ILE A 1 294 ? -49.503 -18.220 71.921 1.00 98.06 294 ILE A CA 1
ATOM 2250 C C . ILE A 1 294 ? -49.292 -19.027 73.209 1.00 98.06 294 ILE A C 1
ATOM 2252 O O . ILE A 1 294 ? -50.246 -19.235 73.955 1.00 98.06 294 ILE A O 1
ATOM 2256 N N . GLN A 1 295 ? -48.060 -19.448 73.514 1.00 97.88 295 GLN A N 1
ATOM 2257 C CA . GLN A 1 295 ? -47.769 -20.205 74.741 1.00 97.88 295 GLN A CA 1
ATOM 2258 C C . GLN A 1 295 ? -48.084 -19.408 76.013 1.00 97.88 295 GLN A C 1
ATOM 2260 O O . GLN A 1 295 ? -48.646 -19.956 76.964 1.00 97.88 295 GLN A O 1
ATOM 2265 N N . GLN A 1 296 ? -47.762 -18.112 76.030 1.00 97.69 296 GLN A N 1
ATOM 2266 C CA . GLN A 1 296 ? -48.091 -17.220 77.143 1.00 97.69 296 GLN A CA 1
ATOM 2267 C C . GLN A 1 296 ? -49.607 -17.083 77.320 1.00 97.69 296 GLN A C 1
ATOM 2269 O O . GLN A 1 296 ? -50.101 -17.209 78.440 1.00 97.69 296 GLN A O 1
ATOM 2274 N N . ALA A 1 297 ? -50.357 -16.905 76.228 1.00 97.69 297 ALA A N 1
ATOM 2275 C CA . ALA A 1 297 ? -51.817 -16.840 76.261 1.00 97.69 297 ALA A CA 1
ATOM 2276 C C . ALA A 1 297 ? -52.446 -18.156 76.754 1.00 97.69 297 ALA A C 1
ATOM 2278 O O . ALA A 1 297 ? -53.353 -18.132 77.587 1.00 97.69 297 ALA A O 1
ATOM 2279 N N . VAL A 1 298 ? -51.935 -19.308 76.306 1.00 98.19 298 VAL A N 1
ATOM 2280 C CA . VAL A 1 298 ? -52.366 -20.634 76.785 1.00 98.19 298 VAL A CA 1
ATOM 2281 C C . VAL A 1 298 ? -52.073 -20.805 78.275 1.00 98.19 298 VAL A C 1
ATOM 2283 O O . VAL A 1 298 ? -52.947 -21.239 79.025 1.00 98.19 298 VAL A O 1
ATOM 2286 N N . SER A 1 299 ? -50.877 -20.426 78.728 1.00 97.81 299 SER A N 1
ATOM 2287 C CA . SER A 1 299 ? -50.493 -20.510 80.143 1.00 97.81 299 SER A CA 1
ATOM 2288 C C . SER A 1 299 ? -51.380 -19.621 81.017 1.00 97.81 299 SER A C 1
ATOM 2290 O O . SER A 1 299 ? -51.884 -20.079 82.040 1.00 97.81 299 SER A O 1
ATOM 2292 N N . ALA A 1 300 ? -51.641 -18.381 80.589 1.00 97.62 300 ALA A N 1
ATOM 2293 C CA . ALA A 1 300 ? -52.544 -17.464 81.281 1.00 97.62 300 ALA A CA 1
ATOM 2294 C C . ALA A 1 300 ? -53.982 -18.005 81.334 1.00 97.62 300 ALA A C 1
ATOM 2296 O O . ALA A 1 300 ? -54.613 -17.979 82.389 1.00 97.62 300 ALA A O 1
ATOM 2297 N N . THR A 1 301 ? -54.478 -18.559 80.223 1.00 97.94 301 THR A N 1
ATOM 2298 C CA . THR A 1 301 ? -55.809 -19.187 80.154 1.00 97.94 301 THR A CA 1
ATOM 2299 C C . THR A 1 301 ? -55.902 -20.390 81.092 1.00 97.94 301 THR A C 1
ATOM 2301 O O . THR A 1 301 ? -56.890 -20.548 81.808 1.00 97.94 301 THR A O 1
ATOM 2304 N N . THR A 1 302 ? -54.858 -21.219 81.138 1.00 98.00 302 THR A N 1
ATOM 2305 C CA . THR A 1 302 ? -54.782 -22.384 82.028 1.00 98.00 302 THR A CA 1
ATOM 2306 C C . THR A 1 302 ? -54.780 -21.946 83.489 1.00 98.00 302 THR A C 1
ATOM 2308 O O . THR A 1 302 ? -55.578 -22.447 84.272 1.00 98.00 302 THR A O 1
ATOM 2311 N N . ALA A 1 303 ? -53.949 -20.965 83.852 1.00 97.50 303 ALA A N 1
ATOM 2312 C CA . ALA A 1 303 ? -53.899 -20.422 85.207 1.00 97.50 303 ALA A CA 1
ATOM 2313 C C . ALA A 1 303 ? -55.252 -19.836 85.642 1.00 97.50 303 ALA A C 1
ATOM 2315 O O . ALA A 1 303 ? -55.715 -20.125 86.745 1.00 97.50 303 ALA A O 1
ATOM 2316 N N . ALA A 1 304 ? -55.917 -19.076 84.765 1.00 97.50 304 ALA A N 1
ATOM 2317 C CA . ALA A 1 304 ? -57.252 -18.540 85.020 1.00 97.50 304 ALA A CA 1
ATOM 2318 C C . ALA A 1 304 ? -58.297 -19.655 85.204 1.00 97.50 304 ALA A C 1
ATOM 2320 O O . ALA A 1 304 ? -59.116 -19.587 86.118 1.00 97.50 304 ALA A O 1
ATOM 2321 N N . THR A 1 305 ? -58.236 -20.706 84.381 1.00 98.00 305 THR A N 1
ATOM 2322 C CA . THR A 1 305 ? -59.137 -21.867 84.473 1.00 98.00 305 THR A CA 1
ATOM 2323 C C . THR A 1 305 ? -58.932 -22.632 85.779 1.00 98.00 305 THR A C 1
ATOM 2325 O O . THR A 1 305 ? -59.905 -22.964 86.457 1.00 98.00 305 THR A O 1
ATOM 2328 N N . THR A 1 306 ? -57.679 -22.873 86.174 1.00 97.94 306 THR A N 1
ATOM 2329 C CA . THR A 1 306 ? -57.344 -23.509 87.453 1.00 97.94 306 THR A CA 1
ATOM 2330 C C . THR A 1 306 ? -57.849 -22.672 88.621 1.00 97.94 306 THR A C 1
ATOM 2332 O O . THR A 1 306 ? -58.541 -23.207 89.478 1.00 97.94 306 THR A O 1
ATOM 2335 N N . ALA A 1 307 ? -57.581 -21.362 88.633 1.00 97.19 307 ALA A N 1
ATOM 2336 C CA . ALA A 1 307 ? -58.056 -20.468 89.687 1.00 97.19 307 ALA A CA 1
ATOM 2337 C C . ALA A 1 307 ? -59.590 -20.467 89.797 1.00 97.19 307 ALA A C 1
ATOM 2339 O O . ALA A 1 307 ? -60.124 -20.570 90.899 1.00 97.19 307 ALA A O 1
ATOM 2340 N N . ALA A 1 308 ? -60.300 -20.419 88.664 1.00 97.31 308 ALA A N 1
ATOM 2341 C CA . ALA A 1 308 ? -61.759 -20.501 88.634 1.00 97.31 308 ALA A CA 1
ATOM 2342 C C . ALA A 1 308 ? -62.276 -21.847 89.170 1.00 97.31 308 ALA A C 1
ATOM 2344 O O . ALA A 1 308 ? -63.245 -21.879 89.926 1.00 97.31 308 ALA A O 1
ATOM 2345 N N . THR A 1 309 ? -61.614 -22.951 88.817 1.00 97.50 309 THR A N 1
ATOM 2346 C CA . THR A 1 309 ? -61.981 -24.297 89.285 1.00 97.50 309 THR A CA 1
ATOM 2347 C C . THR A 1 309 ? -61.738 -24.451 90.785 1.00 97.50 309 THR A C 1
ATOM 2349 O O . THR A 1 309 ? -62.607 -24.955 91.490 1.00 97.50 309 THR A O 1
ATOM 2352 N N . THR A 1 310 ? -60.597 -23.973 91.292 1.00 97.56 310 THR A N 1
ATOM 2353 C CA . THR A 1 310 ? -60.294 -23.957 92.729 1.00 97.56 310 THR A CA 1
ATOM 2354 C C . THR A 1 310 ? -61.331 -23.142 93.493 1.00 97.56 310 THR A C 1
ATOM 2356 O O . THR A 1 310 ? -61.912 -23.656 94.442 1.00 97.56 310 THR A O 1
ATOM 2359 N N . ALA A 1 311 ? -61.638 -21.923 93.038 1.00 96.38 311 ALA A N 1
ATOM 2360 C CA . ALA A 1 311 ? -62.651 -21.077 93.667 1.00 96.38 311 ALA A CA 1
ATOM 2361 C C . ALA A 1 311 ? -64.046 -21.734 93.666 1.00 96.38 311 ALA A C 1
ATOM 2363 O O . ALA A 1 311 ? -64.779 -21.636 94.648 1.00 96.38 311 ALA A O 1
ATOM 2364 N N . ALA A 1 312 ? -64.416 -22.439 92.590 1.00 96.56 312 ALA A N 1
ATOM 2365 C CA . ALA A 1 312 ? -65.662 -23.204 92.534 1.00 96.56 312 ALA A CA 1
ATOM 2366 C C . ALA A 1 312 ? -65.671 -24.384 93.527 1.00 96.56 312 ALA A C 1
ATOM 2368 O O . ALA A 1 312 ? -66.699 -24.650 94.154 1.00 96.56 312 ALA A O 1
ATOM 2369 N N . GLY A 1 313 ? -64.534 -25.067 93.698 1.00 96.69 313 GLY A N 1
ATOM 2370 C CA . GLY A 1 313 ? -64.348 -26.110 94.709 1.00 96.69 313 GLY A CA 1
ATOM 2371 C C . GLY A 1 313 ? -64.495 -25.567 96.130 1.00 96.69 313 GLY A C 1
ATOM 2372 O O . GLY A 1 313 ? -65.336 -26.051 96.880 1.00 96.69 313 GLY A O 1
ATOM 2373 N N . GLU A 1 314 ? -63.775 -24.493 96.462 1.00 96.38 314 GLU A N 1
ATOM 2374 C CA . GLU A 1 314 ? -63.867 -23.811 97.762 1.00 96.38 314 GLU A CA 1
ATOM 2375 C C . GLU A 1 314 ? -65.297 -23.339 98.068 1.00 96.38 314 GLU A C 1
ATOM 2377 O O . GLU A 1 314 ? -65.785 -23.504 99.187 1.00 96.38 314 GLU A O 1
ATOM 2382 N N . ALA A 1 315 ? -66.005 -22.795 97.073 1.00 96.06 315 ALA A N 1
ATOM 2383 C CA . ALA A 1 315 ? -67.406 -22.406 97.217 1.00 96.06 315 ALA A CA 1
ATOM 2384 C C . ALA A 1 315 ? -68.323 -23.615 97.475 1.00 96.06 315 ALA A C 1
ATOM 2386 O O . ALA A 1 315 ? -69.260 -23.522 98.272 1.00 96.06 315 ALA A O 1
ATOM 2387 N N . THR A 1 316 ? -68.048 -24.752 96.829 1.00 96.69 316 THR A N 1
ATOM 2388 C CA . THR A 1 316 ? -68.785 -26.007 97.039 1.00 96.69 316 THR A CA 1
ATOM 2389 C C . THR A 1 316 ? -68.551 -26.555 98.448 1.00 96.69 316 THR A C 1
ATOM 2391 O O . THR A 1 316 ? -69.514 -26.913 99.127 1.00 96.69 316 THR A O 1
ATOM 2394 N N . ASP A 1 317 ? -67.306 -26.550 98.929 1.00 96.12 317 ASP A N 1
ATOM 2395 C CA . ASP A 1 317 ? -66.954 -26.973 100.288 1.00 96.12 317 ASP A CA 1
ATOM 2396 C C . ASP A 1 317 ? -67.589 -26.060 101.343 1.00 96.12 317 ASP A C 1
ATOM 2398 O O . ASP A 1 317 ? -68.181 -26.540 102.313 1.00 96.12 317 ASP A O 1
ATOM 2402 N N . ALA A 1 318 ? -67.544 -24.740 101.133 1.00 95.31 318 ALA A N 1
ATOM 2403 C CA . ALA A 1 318 ? -68.200 -23.765 102.000 1.00 95.31 318 ALA A CA 1
ATOM 2404 C C . ALA A 1 318 ? -69.722 -23.984 102.058 1.00 95.31 318 ALA A C 1
ATOM 2406 O O . ALA A 1 318 ? -70.308 -23.953 103.144 1.00 95.31 318 ALA A O 1
ATOM 2407 N N . ALA A 1 319 ? -70.365 -24.264 100.918 1.00 95.00 319 ALA A N 1
ATOM 2408 C CA . ALA A 1 319 ? -71.780 -24.631 100.873 1.00 95.00 319 ALA A CA 1
ATOM 2409 C C . ALA A 1 319 ? -72.055 -25.952 101.619 1.00 95.00 319 ALA A C 1
ATOM 2411 O O . ALA A 1 319 ? -73.048 -26.061 102.340 1.00 95.00 319 ALA A O 1
ATOM 2412 N N . GLY A 1 320 ? -71.159 -26.937 101.506 1.00 95.44 320 GLY A N 1
ATOM 2413 C CA . GLY A 1 320 ? -71.217 -28.190 102.260 1.00 95.44 320 GLY A CA 1
ATOM 2414 C C . GLY A 1 320 ? -71.141 -27.977 103.775 1.00 95.44 320 GLY A C 1
ATOM 2415 O O . GLY A 1 320 ? -71.986 -28.487 104.513 1.00 95.44 320 GLY A O 1
ATOM 2416 N N . LEU A 1 321 ? -70.186 -27.169 104.243 1.00 95.38 321 LEU A N 1
ATOM 2417 C CA . LEU A 1 321 ? -70.056 -26.787 105.652 1.00 95.38 321 LEU A CA 1
ATOM 2418 C C . LEU A 1 321 ? -71.295 -26.040 106.158 1.00 95.38 321 LEU A C 1
ATOM 2420 O O . LEU A 1 321 ? -71.773 -26.332 107.255 1.00 95.38 321 LEU A O 1
ATOM 2424 N N . ALA A 1 322 ? -71.849 -25.123 105.360 1.00 93.88 322 ALA A N 1
ATOM 2425 C CA . ALA A 1 322 ? -73.081 -24.413 105.696 1.00 93.88 322 ALA A CA 1
ATOM 2426 C C . ALA A 1 322 ? -74.274 -25.374 105.834 1.00 93.88 322 ALA A C 1
ATOM 2428 O O . ALA A 1 322 ? -75.023 -25.286 106.808 1.00 93.88 322 ALA A O 1
ATOM 2429 N N . ASN A 1 323 ? -74.418 -26.341 104.922 1.00 95.25 323 ASN A N 1
ATOM 2430 C CA . ASN A 1 323 ? -75.449 -27.380 105.006 1.00 95.25 323 ASN A CA 1
ATOM 2431 C C . ASN A 1 323 ? -75.270 -28.283 106.238 1.00 95.25 323 ASN A C 1
ATOM 2433 O O . ASN A 1 323 ? -76.253 -28.622 106.904 1.00 95.25 323 ASN A O 1
ATOM 2437 N N . TYR A 1 324 ? -74.031 -28.655 106.575 1.00 95.25 324 TYR A N 1
ATOM 2438 C CA . TYR A 1 324 ? -73.733 -29.428 107.783 1.00 95.25 324 TYR A CA 1
ATOM 2439 C C . TYR A 1 324 ? -74.093 -28.643 109.050 1.00 95.25 324 TYR A C 1
ATOM 2441 O O . TYR A 1 324 ? -74.788 -29.162 109.923 1.00 95.25 324 TYR A O 1
ATOM 2449 N N . ALA A 1 325 ? -73.698 -27.368 109.123 1.00 94.12 325 ALA A N 1
ATOM 2450 C CA . ALA A 1 325 ? -74.045 -26.476 110.225 1.00 94.12 325 ALA A CA 1
ATOM 2451 C C . ALA A 1 325 ? -75.566 -26.289 110.361 1.00 94.12 325 ALA A C 1
ATOM 2453 O O . ALA A 1 325 ? -76.090 -26.361 111.471 1.00 94.12 325 ALA A O 1
ATOM 2454 N N . ALA A 1 326 ? -76.291 -26.124 109.248 1.00 94.12 326 ALA A N 1
ATOM 2455 C CA . ALA A 1 326 ? -77.751 -26.039 109.245 1.00 94.12 326 ALA A CA 1
ATOM 2456 C C . ALA A 1 326 ? -78.405 -27.337 109.752 1.00 94.12 326 ALA A C 1
ATOM 2458 O O . ALA A 1 326 ? -79.324 -27.294 110.566 1.00 94.12 326 ALA A O 1
ATOM 2459 N N . THR A 1 327 ? -77.898 -28.499 109.333 1.00 94.81 327 THR A N 1
ATOM 2460 C CA . THR A 1 327 ? -78.372 -29.810 109.812 1.00 94.81 327 THR A CA 1
ATOM 2461 C C . THR A 1 327 ? -78.117 -29.987 111.309 1.00 94.81 327 THR A C 1
ATOM 2463 O O . THR A 1 327 ? -79.002 -30.436 112.041 1.00 94.81 327 THR A O 1
ATOM 2466 N N . ALA A 1 328 ? -76.933 -29.595 111.788 1.00 94.31 328 ALA A N 1
ATOM 2467 C CA . ALA A 1 328 ? -76.588 -29.621 113.205 1.00 94.31 328 ALA A CA 1
ATOM 2468 C C . ALA A 1 328 ? -77.492 -28.687 114.028 1.00 94.31 328 ALA A C 1
ATOM 2470 O O . ALA A 1 328 ? -78.003 -29.099 115.068 1.00 94.31 328 ALA A O 1
ATOM 2471 N N . ALA A 1 329 ? -77.754 -27.470 113.540 1.00 93.56 329 ALA A N 1
ATOM 2472 C CA . ALA A 1 329 ? -78.678 -26.528 114.170 1.00 93.56 329 ALA A CA 1
ATOM 2473 C C . ALA A 1 329 ? -80.114 -27.076 114.219 1.00 93.56 329 ALA A C 1
ATOM 2475 O O . ALA A 1 329 ? -80.740 -27.042 115.276 1.00 93.56 329 ALA A O 1
ATOM 2476 N N . ASN A 1 330 ? -80.611 -27.653 113.119 1.00 93.25 330 ASN A N 1
ATOM 2477 C CA . ASN A 1 330 ? -81.926 -28.303 113.072 1.00 93.25 330 ASN A CA 1
ATOM 2478 C C . ASN A 1 330 ? -82.016 -29.489 114.046 1.00 93.25 330 ASN A C 1
ATOM 2480 O O . ASN A 1 330 ? -83.030 -29.666 114.714 1.00 93.25 330 ASN A O 1
ATOM 2484 N N . THR A 1 331 ? -80.946 -30.278 114.173 1.00 94.44 331 THR A N 1
ATOM 2485 C CA . THR A 1 331 ? -80.870 -31.383 115.143 1.00 94.44 331 THR A CA 1
ATOM 2486 C C . THR A 1 331 ? -80.910 -30.860 116.577 1.00 94.44 331 THR A C 1
ATOM 2488 O O . THR A 1 331 ? -81.676 -31.363 117.394 1.00 94.44 331 THR A O 1
ATOM 2491 N N . ALA A 1 332 ? -80.119 -29.829 116.887 1.00 92.38 332 ALA A N 1
ATOM 2492 C CA . ALA A 1 332 ? -80.112 -29.193 118.200 1.00 92.38 332 ALA A CA 1
ATOM 2493 C C . ALA A 1 332 ? -81.485 -28.596 118.551 1.00 92.38 332 ALA A C 1
ATOM 2495 O O . ALA A 1 332 ? -81.944 -28.766 119.678 1.00 92.38 332 ALA A O 1
ATOM 2496 N N . ALA A 1 333 ? -82.165 -27.966 117.586 1.00 91.38 333 ALA A N 1
ATOM 2497 C CA . ALA A 1 333 ? -83.534 -27.484 117.749 1.00 91.38 333 ALA A CA 1
ATOM 2498 C C . ALA A 1 333 ? -84.508 -28.636 118.051 1.00 91.38 333 ALA A C 1
ATOM 2500 O O . ALA A 1 333 ? -85.265 -28.550 119.011 1.00 91.38 333 ALA A O 1
ATOM 2501 N N . GLY A 1 334 ? -84.428 -29.752 117.319 1.00 92.12 334 GLY A N 1
ATOM 2502 C CA . GLY A 1 334 ? -85.250 -30.938 117.585 1.00 92.12 334 GLY A CA 1
ATOM 2503 C C . GLY A 1 334 ? -84.982 -31.583 118.953 1.00 92.12 334 GLY A C 1
ATOM 2504 O O . GLY A 1 334 ? -85.916 -32.005 119.635 1.00 92.12 334 GLY A O 1
ATOM 2505 N N . LEU A 1 335 ? -83.721 -31.628 119.399 1.00 92.44 335 LEU A N 1
ATOM 2506 C CA . LEU A 1 335 ? -83.367 -32.067 120.754 1.00 92.44 335 LEU A CA 1
ATOM 2507 C C . LEU A 1 335 ? -83.918 -31.111 121.817 1.00 92.44 335 LEU A C 1
ATOM 2509 O O . LEU A 1 335 ? -84.420 -31.571 122.839 1.00 92.44 335 LEU A O 1
ATOM 2513 N N . ALA A 1 336 ? -83.861 -29.799 121.577 1.00 89.56 336 ALA A N 1
ATOM 2514 C CA . ALA A 1 336 ? -84.448 -28.801 122.466 1.00 89.56 336 ALA A CA 1
ATOM 2515 C C . ALA A 1 336 ? -85.976 -28.936 122.536 1.00 89.56 336 ALA A C 1
ATOM 2517 O O . ALA A 1 336 ? -86.535 -28.895 123.629 1.00 89.56 336 ALA A O 1
ATOM 2518 N N . ASP A 1 337 ? -86.647 -29.176 121.408 1.00 91.75 337 ASP A N 1
ATOM 2519 C CA . ASP A 1 337 ? -88.083 -29.462 121.367 1.00 91.75 337 ASP A CA 1
ATOM 2520 C C . ASP A 1 337 ? -88.430 -30.758 122.102 1.00 91.75 337 ASP A C 1
ATOM 2522 O O . ASP A 1 337 ? -89.398 -30.794 122.861 1.00 91.75 337 ASP A O 1
ATOM 2526 N N . THR A 1 338 ? -87.616 -31.803 121.941 1.00 90.56 338 THR A N 1
ATOM 2527 C CA . THR A 1 338 ? -87.760 -33.066 122.681 1.00 90.56 338 THR A CA 1
ATOM 2528 C C . THR A 1 338 ? -87.595 -32.838 124.181 1.00 90.56 338 THR A C 1
ATOM 2530 O O . THR A 1 338 ? -88.401 -33.324 124.967 1.00 90.56 338 THR A O 1
ATOM 2533 N N . ALA A 1 339 ? -86.591 -32.060 124.593 1.00 88.81 339 ALA A N 1
ATOM 2534 C CA . ALA A 1 339 ? -86.382 -31.701 125.990 1.00 88.81 339 ALA A CA 1
ATOM 2535 C C . ALA A 1 339 ? -87.545 -30.862 126.540 1.00 88.81 339 ALA A C 1
ATOM 2537 O O . ALA A 1 339 ? -88.012 -31.115 127.645 1.00 88.81 339 ALA A O 1
ATOM 2538 N N . ARG A 1 340 ? -88.060 -29.901 125.765 1.00 89.75 340 ARG A N 1
ATOM 2539 C CA . ARG A 1 340 ? -89.242 -29.102 126.117 1.00 89.75 340 ARG A CA 1
ATOM 2540 C C . ARG A 1 340 ? -90.475 -29.985 126.313 1.00 89.75 340 ARG A C 1
ATOM 2542 O O . ARG A 1 340 ? -91.200 -29.784 127.282 1.00 89.75 340 ARG A O 1
ATOM 2549 N N . LEU A 1 341 ? -90.705 -30.946 125.415 1.00 88.06 341 LEU A N 1
ATOM 2550 C CA . LEU A 1 341 ? -91.783 -31.930 125.537 1.00 88.06 341 LEU A CA 1
ATOM 2551 C C . LEU A 1 341 ? -91.584 -32.823 126.762 1.00 88.06 341 LEU A C 1
ATOM 2553 O O . LEU A 1 341 ? -92.518 -32.981 127.527 1.00 88.06 341 LEU A O 1
ATOM 2557 N N . ALA A 1 342 ? -90.368 -33.308 127.019 1.00 85.94 342 ALA A N 1
ATOM 2558 C CA . ALA A 1 342 ? -90.066 -34.095 128.212 1.00 85.94 342 ALA A CA 1
ATOM 2559 C C . ALA A 1 342 ? -90.283 -33.301 129.512 1.00 85.94 342 ALA A C 1
ATOM 2561 O O . ALA A 1 342 ? -90.772 -33.859 130.485 1.00 85.94 342 ALA A O 1
ATOM 2562 N N . ILE A 1 343 ? -89.966 -32.000 129.535 1.00 83.56 343 ILE A N 1
ATOM 2563 C CA . ILE A 1 343 ? -90.288 -31.115 130.666 1.00 83.56 343 ILE A CA 1
ATOM 2564 C C . ILE A 1 343 ? -91.803 -30.939 130.795 1.00 83.56 343 ILE A C 1
ATOM 2566 O O . ILE A 1 343 ? -92.305 -30.939 131.911 1.00 83.56 343 ILE A O 1
ATOM 2570 N N . GLN A 1 344 ? -92.536 -30.787 129.687 1.00 83.44 344 GLN A N 1
ATOM 2571 C CA . GLN A 1 344 ? -94.002 -30.739 129.717 1.00 83.44 344 GLN A CA 1
ATOM 2572 C C . GLN A 1 344 ? -94.609 -32.045 130.233 1.00 83.44 344 GLN A C 1
ATOM 2574 O O . GLN A 1 344 ? -95.511 -31.984 131.060 1.00 83.44 344 GLN A O 1
ATOM 2579 N N . ASP A 1 345 ? -94.105 -33.194 129.788 1.00 79.25 345 ASP A N 1
ATOM 2580 C CA . ASP A 1 345 ? -94.546 -34.517 130.224 1.00 79.25 345 ASP A CA 1
ATOM 2581 C C . ASP A 1 345 ? -94.182 -34.769 131.695 1.00 79.25 345 ASP A C 1
ATOM 2583 O O . ASP A 1 345 ? -95.013 -35.284 132.431 1.00 79.25 345 ASP A O 1
ATOM 2587 N N . ASP A 1 346 ? -92.998 -34.351 132.160 1.00 79.75 346 ASP A N 1
ATOM 2588 C CA . ASP A 1 346 ? -92.593 -34.419 133.574 1.00 79.75 346 ASP A CA 1
ATOM 2589 C C . ASP A 1 346 ? -93.435 -33.476 134.447 1.00 79.75 346 ASP A C 1
ATOM 2591 O O . ASP A 1 346 ? -93.865 -33.867 135.529 1.00 79.75 346 ASP A O 1
ATOM 2595 N N . LEU A 1 347 ? -93.753 -32.263 133.968 1.00 70.75 347 LEU A N 1
ATOM 2596 C CA . LEU A 1 347 ? -94.733 -31.381 134.616 1.00 70.75 347 LEU A CA 1
ATOM 2597 C C . LEU A 1 347 ? -96.115 -32.037 134.667 1.00 70.75 347 LEU A C 1
ATOM 2599 O O . LEU A 1 347 ? -96.791 -31.927 135.682 1.00 70.75 347 LEU A O 1
ATOM 2603 N N . ALA A 1 348 ? -96.537 -32.707 133.594 1.00 67.88 348 ALA A N 1
ATOM 2604 C CA . ALA A 1 348 ? -97.825 -33.385 133.522 1.00 67.88 348 ALA A CA 1
ATOM 2605 C C . ALA A 1 348 ? -97.868 -34.666 134.373 1.00 67.88 348 ALA A C 1
ATOM 2607 O O . ALA A 1 348 ? -98.929 -35.003 134.884 1.00 67.88 348 ALA A O 1
ATOM 2608 N N . SER A 1 349 ? -96.741 -35.363 134.568 1.00 68.56 349 SER A N 1
ATOM 2609 C CA . SER A 1 349 ? -96.657 -36.571 135.400 1.00 68.56 349 SER A CA 1
ATOM 2610 C C . SER A 1 349 ? -96.401 -36.276 136.877 1.00 68.56 349 SER A C 1
ATOM 2612 O O . SER A 1 349 ? -96.747 -37.095 137.719 1.00 68.56 349 SER A O 1
ATOM 2614 N N . LYS A 1 350 ? -95.772 -35.136 137.199 1.00 60.06 350 LYS A N 1
ATOM 2615 C CA . LYS A 1 350 ? -95.647 -34.604 138.570 1.00 60.06 350 LYS A CA 1
ATOM 2616 C C . LYS A 1 350 ? -96.838 -33.748 138.980 1.00 60.06 350 LYS A C 1
ATOM 2618 O O . LYS A 1 350 ? -96.993 -33.457 140.159 1.00 60.06 350 LYS A O 1
ATOM 2623 N N . ALA A 1 351 ? -97.693 -33.371 138.033 1.00 50.38 351 ALA A N 1
ATOM 2624 C CA . ALA A 1 351 ? -99.046 -32.935 138.323 1.00 50.38 351 ALA A CA 1
ATOM 2625 C C . ALA A 1 351 ? -99.879 -34.157 138.733 1.00 50.38 351 ALA A C 1
ATOM 2627 O O . ALA A 1 351 ? -100.783 -34.592 138.020 1.00 50.38 351 ALA A O 1
ATOM 2628 N N . ASP A 1 352 ? -99.580 -34.710 139.908 1.00 54.31 352 ASP A N 1
ATOM 2629 C CA . ASP A 1 352 ? -100.585 -35.465 140.631 1.00 54.31 352 ASP A CA 1
ATOM 2630 C C . ASP A 1 352 ? -101.719 -34.475 140.909 1.00 54.31 352 ASP A C 1
ATOM 2632 O O . ASP A 1 352 ? -101.551 -33.492 141.635 1.00 54.31 352 ASP A O 1
ATOM 2636 N N . GLN A 1 353 ? -102.883 -34.717 140.302 1.00 56.50 353 GLN A N 1
ATOM 2637 C CA . GLN A 1 353 ? -104.115 -33.950 140.525 1.00 56.50 353 GLN A CA 1
ATOM 2638 C C . GLN A 1 353 ? -104.406 -33.785 142.034 1.00 56.50 353 GLN A C 1
ATOM 2640 O O . GLN A 1 353 ? -105.016 -32.811 142.458 1.00 56.50 353 GLN A O 1
ATOM 2645 N N . THR A 1 354 ? -103.869 -34.694 142.849 1.00 53.97 354 THR A N 1
ATOM 2646 C CA . THR A 1 354 ? -103.884 -34.695 144.310 1.00 53.97 354 THR A CA 1
ATOM 2647 C C . THR A 1 354 ? -103.043 -33.580 144.962 1.00 53.97 354 THR A C 1
ATOM 2649 O O . THR A 1 354 ? -103.490 -33.016 145.955 1.00 53.97 354 THR A O 1
ATOM 2652 N N . GLU A 1 355 ? -101.873 -33.199 144.426 1.00 55.88 355 GLU A N 1
ATOM 2653 C CA . GLU A 1 355 ? -101.083 -32.061 144.949 1.00 55.88 355 GLU A CA 1
ATOM 2654 C C . GLU A 1 355 ? -101.627 -30.706 144.458 1.00 55.88 355 GLU A C 1
ATOM 2656 O O . GLU A 1 355 ? -101.577 -29.718 145.192 1.00 55.88 355 GLU A O 1
ATOM 2661 N N . LEU A 1 356 ? -102.233 -30.655 143.263 1.00 55.34 356 LEU A N 1
ATOM 2662 C CA . LEU A 1 356 ? -102.940 -29.464 142.761 1.00 55.34 356 LEU A CA 1
ATOM 2663 C C . LEU A 1 356 ? -104.241 -29.181 143.532 1.00 55.34 356 LEU A C 1
ATOM 2665 O O . LEU A 1 356 ? -104.539 -28.019 143.812 1.00 55.34 356 LEU A O 1
ATOM 2669 N N . ASP A 1 357 ? -104.969 -30.219 143.951 1.00 58.25 357 ASP A N 1
ATOM 2670 C CA . ASP A 1 357 ? -106.153 -30.074 144.806 1.00 58.25 357 ASP A CA 1
ATOM 2671 C C . ASP A 1 357 ? -105.770 -29.750 146.269 1.00 58.25 357 ASP A C 1
ATOM 2673 O O . ASP A 1 357 ? -106.524 -29.069 146.967 1.00 58.25 357 ASP A O 1
ATOM 2677 N N . GLN A 1 358 ? -104.569 -30.133 146.726 1.00 54.81 358 GLN A N 1
ATOM 2678 C CA . GLN A 1 358 ? -104.037 -29.752 148.043 1.00 54.81 358 GLN A CA 1
ATOM 2679 C C . GLN A 1 358 ? -103.534 -28.293 148.075 1.00 54.81 358 GLN A C 1
ATOM 2681 O O . GLN A 1 358 ? -103.774 -27.587 149.053 1.00 54.81 358 GLN A O 1
ATOM 2686 N N . LEU A 1 359 ? -102.979 -27.781 146.969 1.00 53.41 359 LEU A N 1
ATOM 2687 C CA . LEU A 1 359 ? -102.670 -26.352 146.785 1.00 53.41 359 LEU A CA 1
ATOM 2688 C C . LEU A 1 359 ? -103.918 -25.479 146.539 1.00 53.41 359 LEU A C 1
ATOM 2690 O O . LEU A 1 359 ? -103.898 -24.292 146.858 1.00 53.41 359 LEU A O 1
ATOM 2694 N N . ALA A 1 360 ? -105.022 -26.040 146.032 1.00 53.56 360 ALA A N 1
ATOM 2695 C CA . ALA A 1 360 ? -106.318 -25.353 145.957 1.00 53.56 360 ALA A CA 1
ATOM 2696 C C . ALA A 1 360 ? -107.107 -25.407 147.287 1.00 53.56 360 ALA A C 1
ATOM 2698 O O . ALA A 1 360 ? -107.891 -24.501 147.575 1.00 53.56 360 ALA A O 1
ATOM 2699 N N . GLY A 1 361 ? -106.870 -26.424 148.124 1.00 53.12 361 GLY A N 1
ATOM 2700 C CA . GLY A 1 361 ? -107.448 -26.571 149.465 1.00 53.12 361 GLY A CA 1
ATOM 2701 C C . GLY A 1 361 ? -106.767 -25.727 150.551 1.00 53.12 361 GLY A C 1
ATOM 2702 O O . GLY A 1 361 ? -107.454 -25.202 151.424 1.00 53.12 361 GLY A O 1
ATOM 2703 N N . GLU A 1 362 ? -105.449 -25.508 150.472 1.00 50.34 362 GLU A N 1
ATOM 2704 C CA . GLU A 1 362 ? -104.691 -24.661 151.417 1.00 50.34 362 GLU A CA 1
ATOM 2705 C C . GLU A 1 362 ? -104.851 -23.143 151.165 1.00 50.34 362 GLU A C 1
ATOM 2707 O O . GLU A 1 362 ? -104.388 -22.322 151.954 1.00 50.34 362 GLU A O 1
ATOM 2712 N N . VAL A 1 363 ? -105.557 -22.744 150.099 1.00 57.00 363 VAL A N 1
ATOM 2713 C CA . VAL A 1 363 ? -105.722 -21.337 149.675 1.00 57.00 363 VAL A CA 1
ATOM 2714 C C . VAL A 1 363 ? -107.141 -20.785 149.945 1.00 57.00 363 VAL A C 1
ATOM 2716 O O . VAL A 1 363 ? -107.466 -19.674 149.531 1.00 57.00 363 VAL A O 1
ATOM 2719 N N . SER A 1 364 ? -107.993 -21.490 150.710 1.00 47.19 364 SER A N 1
ATOM 2720 C CA . SER A 1 364 ? -109.359 -21.014 151.039 1.00 47.19 364 SER A CA 1
ATOM 2721 C C . SER A 1 364 ? -109.761 -20.966 152.526 1.00 47.19 364 SER A C 1
ATOM 2723 O O . SER A 1 364 ? -110.940 -20.785 152.817 1.00 47.19 364 SER A O 1
ATOM 2725 N N . ASP A 1 365 ? -108.805 -21.020 153.462 1.00 53.88 365 ASP A N 1
ATOM 2726 C CA . ASP A 1 365 ? -108.989 -20.681 154.890 1.00 53.88 365 ASP A CA 1
ATOM 2727 C C . ASP A 1 365 ? -107.582 -20.479 155.512 1.00 53.88 365 ASP A C 1
ATOM 2729 O O . ASP A 1 365 ? -106.840 -21.436 155.685 1.00 53.88 365 ASP A O 1
ATOM 2733 N N . SER A 1 366 ? -107.043 -19.270 155.702 1.00 41.19 366 SER A N 1
ATOM 2734 C CA . SER A 1 366 ? -107.550 -18.220 156.585 1.00 41.19 366 SER A CA 1
ATOM 2735 C C . SER A 1 366 ? -107.507 -16.806 155.972 1.00 41.19 366 SER A C 1
ATOM 2737 O O . SER A 1 366 ? -106.450 -16.196 155.813 1.00 41.19 366 SER A O 1
ATOM 2739 N N . THR A 1 367 ? -108.705 -16.283 155.706 1.00 43.47 367 THR A N 1
ATOM 2740 C CA . THR A 1 367 ? -109.205 -14.937 156.063 1.00 43.47 367 THR A CA 1
ATOM 2741 C C . THR A 1 367 ? -108.265 -13.717 156.038 1.00 43.47 367 THR A C 1
ATOM 2743 O O . THR A 1 367 ? -107.671 -13.371 157.051 1.00 43.47 367 THR A O 1
ATOM 2746 N N . GLU A 1 368 ? -108.321 -12.959 154.937 1.00 40.44 368 GLU A N 1
ATOM 2747 C CA . GLU A 1 368 ? -108.445 -11.485 154.836 1.00 40.44 368 GLU A CA 1
ATOM 2748 C C . GLU A 1 368 ? -108.711 -11.181 153.339 1.00 40.44 368 GLU A C 1
ATOM 2750 O O . GLU A 1 368 ? -107.940 -11.596 152.488 1.00 40.44 368 GLU A O 1
ATOM 2755 N N . LYS A 1 369 ? -109.769 -10.508 152.867 1.00 37.06 369 LYS A N 1
ATOM 2756 C CA . LYS A 1 369 ? -110.616 -9.461 153.447 1.00 37.06 369 LYS A CA 1
ATOM 2757 C C . LYS A 1 369 ? -111.850 -9.255 152.544 1.00 37.06 369 LYS A C 1
ATOM 2759 O O . LYS A 1 369 ? -111.711 -9.156 151.327 1.00 37.06 369 LYS A O 1
ATOM 2764 N N . ALA A 1 370 ? -113.043 -9.135 153.132 1.00 39.12 370 ALA A N 1
ATOM 2765 C CA . ALA A 1 370 ? -114.246 -8.675 152.430 1.00 39.12 370 ALA A CA 1
ATOM 2766 C C . ALA A 1 370 ? -114.162 -7.170 152.098 1.00 39.12 370 ALA A C 1
ATOM 2768 O O . ALA A 1 370 ? -113.527 -6.390 152.814 1.00 39.12 370 ALA A O 1
ATOM 2769 N N . GLY A 1 371 ? -114.798 -6.782 150.990 1.00 42.38 371 GLY A N 1
ATOM 2770 C CA . GLY A 1 371 ? -114.722 -5.456 150.376 1.00 42.38 371 GLY A CA 1
ATOM 2771 C C . GLY A 1 371 ? -115.163 -4.278 151.254 1.00 42.38 371 GLY A C 1
ATOM 2772 O O . GLY A 1 371 ? -115.910 -4.413 152.219 1.00 42.38 371 GLY A O 1
ATOM 2773 N N . ALA A 1 372 ? -114.690 -3.086 150.885 1.00 37.56 372 ALA A N 1
ATOM 2774 C CA . ALA A 1 372 ? -115.179 -1.822 151.425 1.00 37.56 372 ALA A CA 1
ATOM 2775 C C . ALA A 1 372 ? -116.634 -1.587 150.977 1.00 37.56 372 ALA A C 1
ATOM 2777 O O . ALA A 1 372 ? -116.912 -1.575 149.779 1.00 37.56 372 ALA A O 1
ATOM 2778 N N . ALA A 1 373 ? -117.545 -1.385 151.933 1.00 57.59 373 ALA A N 1
ATOM 2779 C CA . ALA A 1 373 ? -118.985 -1.268 151.692 1.00 57.59 373 ALA A CA 1
ATOM 2780 C C . ALA A 1 373 ? -119.539 0.174 151.765 1.00 57.59 373 ALA A C 1
ATOM 2782 O O . ALA A 1 373 ? -120.754 0.345 151.800 1.00 57.59 373 ALA A O 1
ATOM 2783 N N . SER A 1 374 ? -118.707 1.230 151.754 1.00 66.06 374 SER A N 1
ATOM 2784 C CA . SER A 1 374 ? -119.171 2.596 151.428 1.00 66.06 374 SER A CA 1
ATOM 2785 C C . SER A 1 374 ? -118.036 3.592 151.127 1.00 66.06 374 SER A C 1
ATOM 2787 O O . SER A 1 374 ? -116.927 3.489 151.655 1.00 66.06 374 SER A O 1
ATOM 2789 N N . LEU A 1 375 ? -118.342 4.613 150.314 1.00 64.00 375 LEU A N 1
ATOM 2790 C CA . LEU A 1 375 ? -117.451 5.737 149.975 1.00 64.00 375 LEU A CA 1
ATOM 2791 C C . LEU A 1 375 ? -117.074 6.595 151.203 1.00 64.00 375 LEU A C 1
ATOM 2793 O O . LEU A 1 375 ? -115.986 7.163 151.254 1.00 64.00 375 LEU A O 1
ATOM 2797 N N . ALA A 1 376 ? -117.938 6.642 152.223 1.00 70.38 376 ALA A N 1
ATOM 2798 C CA . ALA A 1 376 ? -117.661 7.327 153.487 1.00 70.38 376 ALA A CA 1
ATOM 2799 C C . ALA A 1 376 ? -116.570 6.612 154.305 1.00 70.38 376 ALA A C 1
ATOM 2801 O O . ALA A 1 376 ? -115.723 7.258 154.919 1.00 70.38 376 ALA A O 1
ATOM 2802 N N . GLU A 1 377 ? -116.541 5.279 154.262 1.00 67.12 377 GLU A N 1
ATOM 2803 C CA . GLU A 1 377 ? -115.539 4.469 154.954 1.00 67.12 377 GLU A CA 1
ATOM 2804 C C . GLU A 1 377 ? -114.198 4.438 154.205 1.00 67.12 377 GLU A C 1
ATOM 2806 O O . GLU A 1 377 ? -113.138 4.409 154.832 1.00 67.12 377 GLU A O 1
ATOM 2811 N N . LEU A 1 378 ? -114.224 4.545 152.870 1.00 67.19 378 LEU A N 1
ATOM 2812 C CA . LEU A 1 378 ? -113.015 4.745 152.071 1.00 67.19 378 LEU A CA 1
ATOM 2813 C C . LEU A 1 378 ? -112.364 6.106 152.375 1.00 67.19 378 LEU A C 1
ATOM 2815 O O . LEU A 1 378 ? -111.158 6.154 152.592 1.00 67.19 378 LEU A O 1
ATOM 2819 N N . ASN A 1 379 ? -113.151 7.184 152.487 1.00 75.44 379 ASN A N 1
ATOM 2820 C CA . ASN A 1 379 ? -112.639 8.504 152.878 1.00 75.44 379 ASN A CA 1
ATOM 2821 C C . ASN A 1 379 ? -112.152 8.544 154.333 1.00 75.44 379 ASN A C 1
ATOM 2823 O O . ASN A 1 379 ? -111.146 9.189 154.612 1.00 75.44 379 ASN A O 1
ATOM 2827 N N . ALA A 1 380 ? -112.797 7.826 155.257 1.00 75.31 380 ALA A N 1
ATOM 2828 C CA . ALA A 1 380 ? -112.308 7.703 156.632 1.00 75.31 380 ALA A CA 1
ATOM 2829 C C . ALA A 1 380 ? -110.990 6.911 156.709 1.00 75.31 380 ALA A C 1
ATOM 2831 O O . ALA A 1 380 ? -110.099 7.272 157.477 1.00 75.31 380 ALA A O 1
ATOM 2832 N N . ARG A 1 381 ? -110.833 5.866 155.882 1.00 71.25 381 ARG A N 1
ATOM 2833 C CA . ARG A 1 381 ? -109.571 5.123 155.740 1.00 71.25 381 ARG A CA 1
ATOM 2834 C C . ARG A 1 381 ? -108.486 5.958 155.071 1.00 71.25 381 ARG A C 1
ATOM 2836 O O . ARG A 1 381 ? -107.355 5.898 155.535 1.00 71.25 381 ARG A O 1
ATOM 2843 N N . LEU A 1 382 ? -108.820 6.758 154.059 1.00 76.75 382 LEU A N 1
ATOM 2844 C CA . LEU A 1 382 ? -107.886 7.682 153.413 1.00 76.75 382 LEU A CA 1
ATOM 2845 C C . LEU A 1 382 ? -107.405 8.751 154.406 1.00 76.75 382 LEU A C 1
ATOM 2847 O O . LEU A 1 382 ? -106.205 8.904 154.574 1.00 76.75 382 LEU A O 1
ATOM 2851 N N . LEU A 1 383 ? -108.310 9.375 155.169 1.00 76.69 383 LEU A N 1
ATOM 2852 C CA . LEU A 1 383 ? -107.966 10.347 156.219 1.00 76.69 383 LEU A CA 1
ATOM 2853 C C . LEU A 1 383 ? -107.177 9.724 157.383 1.00 76.69 383 LEU A C 1
ATOM 2855 O O . LEU A 1 383 ? -106.290 10.366 157.944 1.00 76.69 383 LEU A O 1
ATOM 2859 N N . ALA A 1 384 ? -107.469 8.477 157.767 1.00 73.06 384 ALA A N 1
ATOM 2860 C CA . ALA A 1 384 ? -106.710 7.766 158.797 1.00 73.06 384 ALA A CA 1
ATOM 2861 C C . ALA A 1 384 ? -105.311 7.356 158.306 1.00 73.06 384 ALA A C 1
ATOM 2863 O O . ALA A 1 384 ? -104.347 7.484 159.062 1.00 73.06 384 ALA A O 1
ATOM 2864 N N . LEU A 1 385 ? -105.176 6.926 157.045 1.00 67.12 385 LEU A N 1
ATOM 2865 C CA . LEU A 1 385 ? -103.880 6.672 156.414 1.00 67.12 385 LEU A CA 1
ATOM 2866 C C . LEU A 1 385 ? -103.086 7.966 156.233 1.00 67.12 385 LEU A C 1
ATOM 2868 O O . LEU A 1 385 ? -101.917 7.987 156.594 1.00 67.12 385 LEU A O 1
ATOM 2872 N N . GLU A 1 386 ? -103.702 9.057 155.781 1.00 74.00 386 GLU A N 1
ATOM 2873 C CA . GLU A 1 386 ? -103.064 10.375 155.701 1.00 74.00 386 GLU A CA 1
ATOM 2874 C C . GLU A 1 386 ? -102.597 10.848 157.083 1.00 74.00 386 GLU A C 1
ATOM 2876 O O . GLU A 1 386 ? -101.487 11.349 157.212 1.00 74.00 386 GLU A O 1
ATOM 2881 N N . LYS A 1 387 ? -103.363 10.607 158.154 1.00 73.38 387 LYS A N 1
ATOM 2882 C CA . LYS A 1 387 ? -102.977 10.974 159.528 1.00 73.38 387 LYS A CA 1
ATOM 2883 C C . LYS A 1 387 ? -101.854 10.101 160.109 1.00 73.38 387 LYS A C 1
ATOM 2885 O O . LYS A 1 387 ? -101.036 10.604 160.878 1.00 73.38 387 LYS A O 1
ATOM 2890 N N . ILE A 1 388 ? -101.785 8.819 159.746 1.00 70.25 388 ILE A N 1
ATOM 2891 C CA . ILE A 1 388 ? -100.716 7.899 160.179 1.00 70.25 388 ILE A CA 1
ATOM 2892 C C . ILE A 1 388 ? -99.434 8.148 159.377 1.00 70.25 388 ILE A C 1
ATOM 2894 O O . ILE A 1 388 ? -98.349 8.232 159.952 1.00 70.25 388 ILE A O 1
ATOM 2898 N N . VAL A 1 389 ? -99.550 8.334 158.064 1.00 65.56 389 VAL A N 1
ATOM 2899 C CA . VAL A 1 389 ? -98.429 8.621 157.161 1.00 65.56 389 VAL A CA 1
ATOM 2900 C C . VAL A 1 389 ? -97.871 10.025 157.425 1.00 65.56 389 VAL A C 1
ATOM 2902 O O . VAL A 1 389 ? -96.659 10.175 157.569 1.00 65.56 389 VAL A O 1
ATOM 2905 N N . SER A 1 390 ? -98.727 11.033 157.626 1.00 67.19 390 SER A N 1
ATOM 2906 C CA . SER A 1 390 ? -98.311 12.412 157.931 1.00 67.19 390 SER A CA 1
ATOM 2907 C C . SER A 1 390 ? -97.829 12.621 159.377 1.00 67.19 390 SER A C 1
ATOM 2909 O O . SER A 1 390 ? -97.275 13.680 159.673 1.00 67.19 390 SER A O 1
ATOM 2911 N N . GLY A 1 391 ? -98.033 11.648 160.277 1.00 60.50 391 GLY A N 1
ATOM 2912 C CA . GLY A 1 391 ? -97.585 11.693 161.678 1.00 60.50 391 GLY A CA 1
ATOM 2913 C C . GLY A 1 391 ? -96.356 10.829 161.994 1.00 60.50 391 GLY A C 1
ATOM 2914 O O . GLY A 1 391 ? -95.671 11.089 162.979 1.00 60.50 391 GLY A O 1
ATOM 2915 N N . THR A 1 392 ? -96.057 9.819 161.167 1.00 59.56 392 THR A N 1
ATOM 2916 C CA . THR A 1 392 ? -95.046 8.787 161.485 1.00 59.56 392 THR A CA 1
ATOM 2917 C C . THR A 1 392 ? -93.831 8.820 160.550 1.00 59.56 392 THR A C 1
ATOM 2919 O O . THR A 1 392 ? -92.756 8.365 160.934 1.00 59.56 392 THR A O 1
ATOM 2922 N N . ILE A 1 393 ? -93.952 9.411 159.353 1.00 54.31 393 ILE A N 1
ATOM 2923 C CA . ILE A 1 393 ? -92.848 9.498 158.376 1.00 54.31 393 ILE A CA 1
ATOM 2924 C C . ILE A 1 393 ? -92.108 10.850 158.446 1.00 54.31 393 ILE A C 1
ATOM 2926 O O . ILE A 1 393 ? -90.952 10.944 158.048 1.00 54.31 393 ILE A O 1
ATOM 2930 N N . THR A 1 394 ? -92.679 11.875 159.081 1.00 54.72 394 THR A N 1
ATOM 2931 C CA . THR A 1 394 ? -92.072 13.218 159.207 1.00 54.72 394 THR A CA 1
ATOM 2932 C C . THR A 1 394 ? -90.910 13.313 160.202 1.00 54.72 394 THR A C 1
ATOM 2934 O O . THR A 1 394 ? -90.291 14.368 160.291 1.00 54.72 394 THR A O 1
ATOM 2937 N N . HIS A 1 395 ? -90.578 12.245 160.941 1.00 51.00 395 HIS A N 1
ATOM 2938 C CA . HIS A 1 395 ? -89.555 12.316 161.993 1.00 51.00 395 HIS A CA 1
ATOM 2939 C C . HIS A 1 395 ? -88.400 11.308 161.914 1.00 51.00 395 HIS A C 1
ATOM 2941 O O . HIS A 1 395 ? -87.506 11.411 162.755 1.00 51.00 395 HIS A O 1
ATOM 2947 N N . LYS A 1 396 ? -88.366 10.355 160.966 1.00 52.34 396 LYS A N 1
ATOM 2948 C CA . LYS A 1 396 ? -87.358 9.272 161.035 1.00 52.34 396 LYS A CA 1
ATOM 2949 C C . LYS A 1 396 ? -86.730 8.718 159.752 1.00 52.34 396 LYS A C 1
ATOM 2951 O O . LYS A 1 396 ? -85.854 7.880 159.904 1.00 52.34 396 LYS A O 1
ATOM 2956 N N . LEU A 1 397 ? -87.069 9.180 158.550 1.00 47.44 397 LEU A N 1
ATOM 2957 C CA . LEU A 1 397 ? -86.360 8.820 157.305 1.00 47.44 397 LEU A CA 1
ATOM 2958 C C . LEU A 1 397 ? -86.434 10.034 156.365 1.00 47.44 397 LEU A C 1
ATOM 2960 O O . LEU A 1 397 ? -87.504 10.380 155.881 1.00 47.44 397 LEU A O 1
ATOM 2964 N N . GLU A 1 398 ? -85.408 10.881 156.296 1.00 48.53 398 GLU A N 1
ATOM 2965 C CA . GLU A 1 398 ? -84.238 10.707 155.417 1.00 48.53 398 GLU A CA 1
ATOM 2966 C C . GLU A 1 398 ? -84.611 10.363 153.965 1.00 48.53 398 GLU A C 1
ATOM 2968 O O . GLU A 1 398 ? -84.610 9.202 153.581 1.00 48.53 398 GLU A O 1
ATOM 2973 N N . VAL A 1 399 ? -84.853 11.396 153.147 1.00 43.97 399 VAL A N 1
ATOM 2974 C CA . VAL A 1 399 ? -83.899 11.788 152.089 1.00 43.97 399 VAL A CA 1
ATOM 2975 C C . VAL A 1 399 ? -83.836 13.319 152.056 1.00 43.97 399 VAL A C 1
ATOM 2977 O O . VAL A 1 399 ? -84.353 13.990 151.167 1.00 43.97 399 VAL A O 1
ATOM 2980 N N . THR A 1 400 ? -83.184 13.903 153.060 1.00 40.50 400 THR A N 1
ATOM 2981 C CA . THR A 1 400 ? -82.715 15.293 153.018 1.00 40.50 400 THR A CA 1
ATOM 2982 C C . THR A 1 400 ? -81.444 15.335 152.170 1.00 40.50 400 THR A C 1
ATOM 2984 O O . THR A 1 400 ? -80.331 15.448 152.674 1.00 40.50 400 THR A O 1
ATOM 2987 N N . LYS A 1 401 ? -81.639 15.145 150.865 1.00 42.25 401 LYS A N 1
ATOM 2988 C CA . LYS A 1 401 ? -80.841 15.663 149.753 1.00 42.25 401 LYS A CA 1
ATOM 2989 C C . LYS A 1 401 ? -81.522 15.204 148.465 1.00 42.25 401 LYS A C 1
ATOM 2991 O O . LYS A 1 401 ? -81.470 14.036 148.088 1.00 42.25 401 LYS A O 1
ATOM 2996 N N . GLU A 1 402 ? -82.058 16.167 147.739 1.00 48.41 402 GLU A N 1
ATOM 2997 C CA . GLU A 1 402 ? -81.937 16.171 146.287 1.00 48.41 402 GLU A CA 1
ATOM 2998 C C . GLU A 1 402 ? -80.468 15.829 145.949 1.00 48.41 402 GLU A C 1
ATOM 3000 O O . GLU A 1 402 ? -79.563 16.607 146.250 1.00 48.41 402 GLU A O 1
ATOM 3005 N N . PHE A 1 403 ? -80.183 14.628 145.437 1.00 38.75 403 PHE A N 1
ATOM 3006 C CA . PHE A 1 403 ? -78.810 14.213 145.118 1.00 38.75 403 PHE A CA 1
ATOM 3007 C C . PHE A 1 403 ? -78.610 14.132 143.601 1.00 38.75 403 PHE A C 1
ATOM 3009 O O . PHE A 1 403 ? -78.515 13.069 143.001 1.00 38.75 403 PHE A O 1
ATOM 3016 N N . ASN A 1 404 ? -78.493 15.335 143.034 1.00 40.88 404 ASN A N 1
ATOM 3017 C CA . ASN A 1 404 ? -77.689 15.715 141.873 1.00 40.88 404 ASN A CA 1
ATOM 3018 C C . ASN A 1 404 ? -77.982 15.058 140.516 1.00 40.88 404 ASN A C 1
ATOM 3020 O O . ASN A 1 404 ? -77.198 14.263 140.002 1.00 40.88 404 ASN A O 1
ATOM 3024 N N . VAL A 1 405 ? -78.962 15.630 139.814 1.00 51.03 405 VAL A N 1
ATOM 3025 C CA . VAL A 1 405 ? -78.789 15.920 138.382 1.00 51.03 405 VAL A CA 1
ATOM 3026 C C . VAL A 1 405 ? -77.839 17.120 138.253 1.00 51.03 405 VAL A C 1
ATOM 3028 O O . VAL A 1 405 ? -78.292 18.210 137.939 1.00 51.03 405 VAL A O 1
ATOM 3031 N N . TRP A 1 406 ? -76.537 16.975 138.541 1.00 43.25 406 TRP A N 1
ATOM 3032 C CA . TRP A 1 406 ? -75.558 18.041 138.261 1.00 43.25 406 TRP A CA 1
ATOM 3033 C C . TRP A 1 406 ? -74.128 17.529 138.090 1.00 43.25 406 TRP A C 1
ATOM 3035 O O . TRP A 1 406 ? -73.438 17.194 139.050 1.00 43.25 406 TRP A O 1
ATOM 3045 N N . GLY A 1 407 ? -73.662 17.560 136.841 1.00 48.91 407 GLY A N 1
ATOM 3046 C CA . GLY A 1 407 ? -72.257 17.373 136.491 1.00 48.91 407 GLY A CA 1
ATOM 3047 C C . GLY A 1 407 ? -72.006 17.543 134.994 1.00 48.91 407 GLY A C 1
ATOM 3048 O O . GLY A 1 407 ? -72.031 16.559 134.268 1.00 48.91 407 GLY A O 1
ATOM 3049 N N . LYS A 1 408 ? -71.802 18.798 134.559 1.00 50.34 408 LYS A N 1
ATOM 3050 C CA . LYS A 1 408 ? -71.292 19.339 133.265 1.00 50.34 408 LYS A CA 1
ATOM 3051 C C . LYS A 1 408 ? -71.672 18.680 131.920 1.00 50.34 408 LYS A C 1
ATOM 3053 O O . LYS A 1 408 ? -71.180 19.108 130.886 1.00 50.34 408 LYS A O 1
ATOM 3058 N N . THR A 1 409 ? -72.532 17.669 131.897 1.00 53.84 409 THR A N 1
ATOM 3059 C CA . THR A 1 409 ? -72.905 16.921 130.686 1.00 53.84 409 THR A CA 1
ATOM 3060 C C . THR A 1 409 ? -74.394 16.568 130.670 1.00 53.84 409 THR A C 1
ATOM 3062 O O . THR A 1 409 ? -74.796 15.561 130.092 1.00 53.84 409 THR A O 1
ATOM 3065 N N . ASN A 1 410 ? -75.244 17.398 131.296 1.00 61.91 410 ASN A N 1
ATOM 3066 C CA . ASN A 1 410 ? -76.694 17.239 131.168 1.00 61.91 410 ASN A CA 1
ATOM 3067 C C . ASN A 1 410 ? -77.055 17.325 129.679 1.00 61.91 410 ASN A C 1
ATOM 3069 O O . ASN A 1 410 ? -76.834 18.355 129.043 1.00 61.91 410 ASN A O 1
ATOM 3073 N N . LEU A 1 411 ? -77.580 16.229 129.127 1.00 65.12 411 LEU A N 1
ATOM 3074 C CA . LEU A 1 411 ? -77.878 16.106 127.698 1.00 65.12 411 LEU A CA 1
ATOM 3075 C C . LEU A 1 411 ? -79.001 17.060 127.261 1.00 65.12 411 LEU A C 1
ATOM 3077 O O . LEU A 1 411 ? -79.032 17.512 126.115 1.00 65.12 411 LEU A O 1
ATOM 3081 N N . ILE A 1 412 ? -79.916 17.352 128.191 1.00 75.75 412 ILE A N 1
ATOM 3082 C CA . ILE A 1 412 ? -81.084 18.205 127.999 1.00 75.75 412 ILE A CA 1
ATOM 3083 C C . ILE A 1 412 ? -81.175 19.171 129.181 1.00 75.75 412 ILE A C 1
ATOM 3085 O O . ILE A 1 412 ? -81.259 18.754 130.335 1.00 75.75 412 ILE A O 1
ATOM 3089 N N . LEU A 1 413 ? -81.153 20.461 128.882 1.00 80.50 413 LEU A N 1
ATOM 3090 C CA . LEU A 1 413 ? -81.443 21.548 129.804 1.00 80.50 413 LEU A CA 1
ATOM 3091 C C . LEU A 1 413 ? -82.870 22.047 129.548 1.00 80.50 413 LEU A C 1
ATOM 3093 O O . LEU A 1 413 ? -83.364 21.974 128.425 1.00 80.50 413 LEU A O 1
ATOM 3097 N N . THR A 1 414 ? -83.542 22.565 130.570 1.00 77.88 414 THR A N 1
ATOM 3098 C CA . THR A 1 414 ? -84.886 23.144 130.433 1.00 77.88 414 THR A CA 1
ATOM 3099 C C . THR A 1 414 ? -84.949 24.474 131.166 1.00 77.88 414 THR A C 1
ATOM 3101 O O . THR A 1 414 ? -84.396 24.592 132.260 1.00 77.88 414 THR A O 1
ATOM 3104 N N . GLY A 1 415 ? -85.637 25.467 130.616 1.00 79.06 415 GLY A N 1
ATOM 3105 C CA . GLY A 1 415 ? -85.908 26.713 131.327 1.00 79.06 415 GLY A CA 1
ATOM 3106 C C . GLY A 1 415 ? -86.980 27.547 130.643 1.00 79.06 415 GLY A C 1
ATOM 3107 O O . GLY A 1 415 ? -87.459 27.198 129.575 1.00 79.06 415 GLY A O 1
ATOM 3108 N N . SER A 1 416 ? -87.397 28.628 131.292 1.00 76.69 416 SER A N 1
ATOM 3109 C CA . SER A 1 416 ? -88.447 29.509 130.782 1.00 76.69 416 SER A CA 1
ATOM 3110 C C . SER A 1 416 ? -87.829 30.624 129.928 1.00 76.69 416 SER A C 1
ATOM 3112 O O . SER A 1 416 ? -87.181 31.513 130.478 1.00 76.69 416 SER A O 1
ATOM 3114 N N . GLY A 1 417 ? -88.055 30.605 128.614 1.00 78.44 417 GLY A N 1
ATOM 3115 C CA . GLY A 1 417 ? -87.507 31.542 127.623 1.00 78.44 417 GLY A CA 1
ATOM 3116 C C . GLY A 1 417 ? -86.228 31.046 126.930 1.00 78.44 417 GLY A C 1
ATOM 3117 O O . GLY A 1 417 ? -85.699 29.987 127.250 1.00 78.44 417 GLY A O 1
ATOM 3118 N N . ALA A 1 418 ? -85.699 31.818 125.974 1.00 77.19 418 ALA A N 1
ATOM 3119 C CA . ALA A 1 418 ? -84.445 31.483 125.290 1.00 77.19 418 ALA A CA 1
ATOM 3120 C C . ALA A 1 418 ? -83.242 31.508 126.255 1.00 77.19 418 ALA A C 1
ATOM 3122 O O . ALA A 1 418 ? -83.102 32.423 127.069 1.00 77.19 418 ALA A O 1
ATOM 3123 N N . ALA A 1 419 ? -82.343 30.525 126.135 1.00 76.75 419 ALA A N 1
ATOM 3124 C CA . ALA A 1 419 ? -81.178 30.404 127.006 1.00 76.75 419 ALA A CA 1
ATOM 3125 C C . ALA A 1 419 ? -80.234 31.620 126.892 1.00 76.75 419 ALA A C 1
ATOM 3127 O O . ALA A 1 419 ? -79.783 31.983 125.807 1.00 76.75 419 ALA A O 1
ATOM 3128 N N . THR A 1 420 ? -79.892 32.230 128.030 1.00 83.75 420 THR A N 1
ATOM 3129 C CA . THR A 1 420 ? -79.015 33.418 128.127 1.00 83.75 420 THR A CA 1
ATOM 3130 C C . THR A 1 420 ? -77.563 33.087 128.491 1.00 83.75 420 THR A C 1
ATOM 3132 O O . THR A 1 420 ? -76.749 33.985 128.703 1.00 83.75 420 THR A O 1
ATOM 3135 N N . PHE A 1 421 ? -77.214 31.801 128.531 1.00 81.31 421 PHE A N 1
ATOM 3136 C CA . PHE A 1 421 ? -75.890 31.273 128.870 1.00 81.31 421 PHE A CA 1
ATOM 3137 C C . PHE A 1 421 ? -75.342 30.397 127.734 1.00 81.31 421 PHE A C 1
ATOM 3139 O O . PHE A 1 421 ? -76.107 29.884 126.919 1.00 81.31 421 PHE A O 1
ATOM 3146 N N . ALA A 1 422 ? -74.020 30.228 127.659 1.00 81.56 422 ALA A N 1
ATOM 3147 C CA . ALA A 1 422 ? -73.387 29.392 126.638 1.00 81.56 422 ALA A CA 1
ATOM 3148 C C . ALA A 1 422 ? -73.617 27.888 126.897 1.00 81.56 422 ALA A C 1
ATOM 3150 O O . ALA A 1 422 ? -73.615 27.490 128.060 1.00 81.56 422 ALA A O 1
ATOM 3151 N N . PRO A 1 423 ? -73.791 27.049 125.859 1.00 83.00 423 PRO A N 1
ATOM 3152 C CA . PRO A 1 423 ? -73.871 25.598 126.036 1.00 83.00 423 PRO A CA 1
ATOM 3153 C C . PRO A 1 423 ? -72.571 24.987 126.571 1.00 83.00 423 PRO A C 1
ATOM 3155 O O . PRO A 1 423 ? -71.489 25.491 126.278 1.00 83.00 423 PRO A O 1
ATOM 3158 N N . ASP A 1 424 ? -72.669 23.847 127.259 1.00 81.00 424 ASP A N 1
ATOM 3159 C CA . ASP A 1 424 ? -71.510 23.136 127.818 1.00 81.00 424 ASP A CA 1
ATOM 3160 C C . ASP A 1 424 ? -70.724 22.345 126.749 1.00 81.00 424 ASP A C 1
ATOM 3162 O O . ASP A 1 424 ? -69.499 22.239 126.819 1.00 81.00 424 ASP A O 1
ATOM 3166 N N . PHE A 1 425 ? -71.413 21.782 125.747 1.00 79.50 425 PHE A N 1
ATOM 3167 C CA . PHE A 1 425 ? -70.827 21.029 124.625 1.00 79.50 425 PHE A CA 1
ATOM 3168 C C . PHE A 1 425 ? -71.684 21.143 123.352 1.00 79.50 425 PHE A C 1
ATOM 3170 O O . PHE A 1 425 ? -72.887 21.400 123.404 1.00 79.50 425 PHE A O 1
ATOM 3177 N N . VAL A 1 426 ? -71.067 20.944 122.182 1.00 81.06 426 VAL A N 1
ATOM 3178 C CA . VAL A 1 426 ? -71.779 20.928 120.891 1.00 81.06 426 VAL A CA 1
ATOM 3179 C C . VAL A 1 426 ? -72.724 19.728 120.841 1.00 81.06 426 VAL A C 1
ATOM 3181 O O . VAL A 1 426 ? -72.312 18.604 121.107 1.00 81.06 426 VAL A O 1
ATOM 3184 N N . GLY A 1 427 ? -73.986 19.964 120.491 1.00 80.00 427 GLY A N 1
ATOM 3185 C CA . GLY A 1 427 ? -75.045 18.957 120.461 1.00 80.00 427 GLY A CA 1
ATOM 3186 C C . GLY A 1 427 ? -75.911 18.889 121.725 1.00 80.00 427 GLY A C 1
ATOM 3187 O O . GLY A 1 427 ? -76.918 18.181 121.706 1.00 80.00 427 GLY A O 1
ATOM 3188 N N . GLN A 1 428 ? -75.581 19.626 122.796 1.00 86.69 428 GLN A N 1
ATOM 3189 C CA . GLN A 1 428 ? -76.450 19.754 123.974 1.00 86.69 428 GLN A CA 1
ATOM 3190 C C . GLN A 1 428 ? -77.820 20.317 123.560 1.00 86.69 428 GLN A C 1
ATOM 3192 O O . GLN A 1 428 ? -77.890 21.168 122.668 1.00 86.69 428 GLN A O 1
ATOM 3197 N N . LYS A 1 429 ? -78.907 19.843 124.184 1.00 86.19 429 LYS A N 1
ATOM 3198 C CA . LYS A 1 429 ? -80.277 20.310 123.915 1.00 86.19 429 LYS A CA 1
ATOM 3199 C C . LYS A 1 429 ? -80.773 21.226 125.028 1.00 86.19 429 LYS A C 1
ATOM 3201 O O . LYS A 1 429 ? -80.522 20.957 126.198 1.00 86.19 429 LYS A O 1
ATOM 3206 N N . TYR A 1 430 ? -81.515 22.266 124.671 1.00 85.12 430 TYR A N 1
ATOM 3207 C CA . TYR A 1 430 ? -82.227 23.133 125.606 1.00 85.12 430 TYR A CA 1
ATOM 3208 C C . TYR A 1 430 ? -83.698 23.235 125.204 1.00 85.12 430 TYR A C 1
ATOM 3210 O O . TYR A 1 430 ? -83.997 23.460 124.034 1.00 85.12 430 TYR A O 1
ATOM 3218 N N . ILE A 1 431 ? -84.614 23.075 126.155 1.00 86.12 431 ILE A N 1
ATOM 3219 C CA . ILE A 1 431 ? -86.059 23.189 125.940 1.00 86.12 431 ILE A CA 1
ATOM 3220 C C . ILE A 1 431 ? -86.561 24.439 126.662 1.00 86.12 431 ILE A C 1
ATOM 3222 O O . ILE A 1 431 ? -86.483 24.525 127.889 1.00 86.12 431 ILE A O 1
ATOM 3226 N N . ASP A 1 432 ? -87.102 25.383 125.895 1.00 85.38 432 ASP A N 1
ATOM 3227 C CA . ASP A 1 432 ? -87.854 26.514 126.426 1.00 85.38 432 ASP A CA 1
ATOM 3228 C C . ASP A 1 432 ? -89.255 26.036 126.835 1.00 85.38 432 ASP A C 1
ATOM 3230 O O . ASP A 1 432 ? -90.115 25.779 125.993 1.00 85.38 432 ASP A O 1
ATOM 3234 N N . THR A 1 433 ? -89.499 25.910 128.137 1.00 81.88 433 THR A N 1
ATOM 3235 C CA . THR A 1 433 ? -90.766 25.412 128.688 1.00 81.88 433 THR A CA 1
ATOM 3236 C C . THR A 1 433 ? -91.903 26.431 128.626 1.00 81.88 433 THR A C 1
ATOM 3238 O O . THR A 1 433 ? -93.051 26.052 128.836 1.00 81.88 433 THR A O 1
ATOM 3241 N N . ALA A 1 434 ? -91.617 27.708 128.358 1.00 78.88 434 ALA A N 1
ATOM 3242 C CA . ALA A 1 434 ? -92.631 28.757 128.237 1.00 78.88 434 ALA A CA 1
ATOM 3243 C C . ALA A 1 434 ? -92.980 29.060 126.772 1.00 78.88 434 ALA A C 1
ATOM 3245 O O . ALA A 1 434 ? -94.146 29.280 126.452 1.00 78.88 434 ALA A O 1
ATOM 3246 N N . GLY A 1 435 ? -91.983 29.049 125.883 1.00 72.75 435 GLY A N 1
ATOM 3247 C CA . GLY A 1 435 ? -92.144 29.265 124.442 1.00 72.75 435 GLY A CA 1
ATOM 3248 C C . GLY A 1 435 ? -92.320 27.988 123.613 1.00 72.75 435 GLY A C 1
ATOM 3249 O O . GLY A 1 435 ? -92.662 28.080 122.438 1.00 72.75 435 GLY A O 1
ATOM 3250 N N . GLY A 1 436 ? -92.086 26.804 124.194 1.00 77.56 436 GLY A N 1
ATOM 3251 C CA . GLY A 1 436 ? -92.221 25.497 123.530 1.00 77.56 436 GLY A CA 1
ATOM 3252 C C . GLY A 1 436 ? -91.120 25.168 122.513 1.00 77.56 436 GLY A C 1
ATOM 3253 O O . GLY A 1 436 ? -91.210 24.169 121.804 1.00 77.56 436 GLY A O 1
ATOM 3254 N N . ASN A 1 437 ? -90.086 26.001 122.432 1.00 83.00 437 ASN A N 1
ATOM 3255 C CA . ASN A 1 437 ? -89.016 25.906 121.447 1.00 83.00 437 ASN A CA 1
ATOM 3256 C C . ASN A 1 437 ? -87.878 24.992 121.924 1.00 83.00 437 ASN A C 1
ATOM 3258 O O . ASN A 1 437 ? -87.495 25.021 123.094 1.00 83.00 437 ASN A O 1
ATOM 3262 N N . VAL A 1 438 ? -87.285 24.219 121.008 1.00 86.00 438 VAL A N 1
ATOM 3263 C CA . VAL A 1 438 ? -86.112 23.377 121.291 1.00 86.00 438 VAL A CA 1
ATOM 3264 C C . VAL A 1 438 ? -84.894 23.944 120.580 1.00 86.00 438 VAL A C 1
ATOM 3266 O O . VAL A 1 438 ? -84.919 24.206 119.383 1.00 86.00 438 VAL A O 1
ATOM 3269 N N . TYR A 1 439 ? -83.805 24.104 121.321 1.00 85.12 439 TYR A N 1
ATOM 3270 C CA . TYR A 1 439 ? -82.536 24.598 120.814 1.00 85.12 439 TYR A CA 1
ATOM 3271 C C . TYR A 1 439 ? -81.463 23.512 120.914 1.00 85.12 439 TYR A C 1
ATOM 3273 O O . TYR A 1 439 ? -81.426 22.745 121.878 1.00 85.12 439 TYR A O 1
ATOM 3281 N N . VAL A 1 440 ? -80.555 23.468 119.941 1.00 89.44 440 VAL A N 1
ATOM 3282 C CA . VAL A 1 440 ? -79.351 22.629 119.943 1.00 89.44 440 VAL A CA 1
ATOM 3283 C C . VAL A 1 440 ? -78.113 23.508 119.867 1.00 89.44 440 VAL A C 1
ATOM 3285 O O . VAL A 1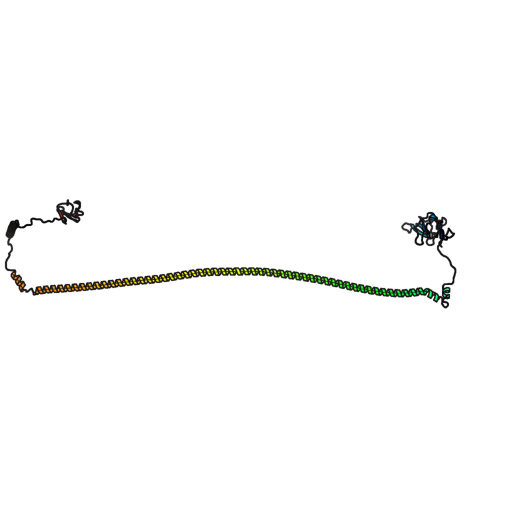 440 ? -78.033 24.465 119.096 1.00 89.44 440 VAL A O 1
ATOM 3288 N N . ALA A 1 441 ? -77.124 23.166 120.682 1.00 87.00 441 ALA A N 1
ATOM 3289 C CA . ALA A 1 441 ? -75.838 23.831 120.703 1.00 87.00 441 ALA A CA 1
ATOM 3290 C C . ALA A 1 441 ? -75.008 23.503 119.452 1.00 87.00 441 ALA A C 1
ATOM 3292 O O . ALA A 1 441 ? -74.679 22.345 119.212 1.00 87.00 441 ALA A O 1
ATOM 3293 N N . VAL A 1 442 ? -74.587 24.519 118.696 1.00 86.25 442 VAL A N 1
ATOM 3294 C CA . VAL A 1 442 ? -73.627 24.373 117.574 1.00 86.25 442 VAL A CA 1
ATOM 3295 C C . VAL A 1 442 ? -72.221 24.891 117.919 1.00 86.25 442 VAL A C 1
ATOM 3297 O O . VAL A 1 442 ? -71.332 24.931 117.076 1.00 86.25 442 VAL A O 1
ATOM 3300 N N . GLY A 1 443 ? -72.011 25.308 119.170 1.00 83.81 443 GLY A N 1
ATOM 3301 C CA . GLY A 1 443 ? -70.738 25.747 119.756 1.00 83.81 443 GLY A CA 1
ATOM 3302 C C . GLY A 1 443 ? -70.909 26.015 121.258 1.00 83.81 443 GLY A C 1
ATOM 3303 O O . GLY A 1 443 ? -72.021 25.901 121.759 1.00 83.81 443 GLY A O 1
ATOM 3304 N N . VAL A 1 444 ? -69.840 26.370 121.977 1.00 83.44 444 VAL A N 1
ATOM 3305 C CA . VAL A 1 444 ? -69.842 26.440 123.463 1.00 83.44 444 VAL A CA 1
ATOM 3306 C C . VAL A 1 444 ? -69.383 27.781 124.041 1.00 83.44 444 VAL A C 1
ATOM 3308 O O . VAL A 1 444 ? -69.259 27.943 125.247 1.00 83.44 444 VAL A O 1
ATOM 3311 N N . ALA A 1 445 ? -69.070 28.755 123.184 1.00 84.38 445 ALA A N 1
ATOM 3312 C CA . ALA A 1 445 ? -68.394 29.979 123.618 1.00 84.38 445 ALA A CA 1
ATOM 3313 C C . ALA A 1 445 ? -69.351 31.050 124.168 1.00 84.38 445 ALA A C 1
ATOM 3315 O O . ALA A 1 445 ? -68.972 31.813 125.052 1.00 84.38 445 ALA A O 1
ATOM 3316 N N . THR A 1 446 ? -70.575 31.144 123.635 1.00 84.50 446 THR A N 1
ATOM 3317 C CA . THR A 1 446 ? -71.543 32.197 123.991 1.00 84.50 446 THR A CA 1
ATOM 3318 C C . THR A 1 446 ? -72.980 31.671 123.980 1.00 84.50 446 THR A C 1
ATOM 3320 O O . THR A 1 446 ? -73.265 30.637 123.378 1.00 84.50 446 THR A O 1
ATOM 3323 N N . ALA A 1 447 ? -73.918 32.406 124.586 1.00 80.94 447 ALA A N 1
ATOM 3324 C CA . ALA A 1 447 ? -75.345 32.065 124.549 1.00 80.94 447 ALA A CA 1
ATOM 3325 C C . ALA A 1 447 ? -75.937 32.034 123.126 1.00 80.94 447 ALA A C 1
ATOM 3327 O O . ALA A 1 447 ? -76.857 31.271 122.849 1.00 80.94 447 ALA A O 1
ATOM 3328 N N . GLY A 1 448 ? -75.355 32.782 122.180 1.00 82.19 448 GLY A N 1
ATOM 3329 C CA . GLY A 1 448 ? -75.775 32.775 120.772 1.00 82.19 448 GLY A CA 1
ATOM 3330 C C . GLY A 1 448 ? -75.503 31.459 120.027 1.00 82.19 448 GLY A C 1
ATOM 3331 O O . GLY A 1 448 ? -75.896 31.312 118.862 1.00 82.19 448 GLY A O 1
ATOM 3332 N N . ASN A 1 449 ? -74.822 30.509 120.674 1.00 88.25 449 ASN A N 1
ATOM 3333 C CA . ASN A 1 449 ? -74.536 29.189 120.129 1.00 88.25 449 ASN A CA 1
ATOM 3334 C C . ASN A 1 449 ? -75.697 28.191 120.291 1.00 88.25 449 ASN A C 1
ATOM 3336 O O . ASN A 1 449 ? -75.646 27.131 119.665 1.00 88.25 449 ASN A O 1
ATOM 3340 N N . TRP A 1 450 ? -76.745 28.526 121.050 1.00 88.50 450 TRP A N 1
ATOM 3341 C CA . TRP A 1 450 ? -78.026 27.820 121.000 1.00 88.50 450 TRP A CA 1
ATOM 3342 C C . TRP A 1 450 ? -78.753 28.173 119.700 1.00 88.50 450 TRP A C 1
ATOM 3344 O O . TRP A 1 450 ? -79.101 29.333 119.468 1.00 88.50 450 TRP A O 1
ATOM 3354 N N . LYS A 1 451 ? -78.967 27.190 118.823 1.00 86.44 451 LYS A N 1
ATOM 3355 C CA . LYS A 1 451 ? -79.733 27.365 117.583 1.00 86.44 451 LYS A CA 1
ATOM 3356 C C . LYS A 1 451 ? -81.058 26.652 117.700 1.00 86.44 451 LYS A C 1
ATOM 3358 O O . LYS A 1 451 ? -81.093 25.502 118.118 1.00 86.44 451 LYS A O 1
ATOM 3363 N N . LEU A 1 452 ? -82.126 27.364 117.360 1.00 83.19 452 LEU A N 1
ATOM 3364 C CA . LEU A 1 452 ? -83.456 26.782 117.291 1.00 83.19 452 LEU A CA 1
ATOM 3365 C C . LEU A 1 452 ? -83.422 25.638 116.271 1.00 83.19 452 LEU A C 1
ATOM 3367 O O . LEU A 1 452 ? -82.855 25.819 115.190 1.00 83.19 452 LEU A O 1
ATOM 3371 N N . VAL A 1 453 ? -83.958 24.483 116.656 1.00 77.31 453 VAL A N 1
ATOM 3372 C CA . VAL A 1 453 ? -84.075 23.296 115.799 1.00 77.31 453 VAL A CA 1
ATOM 3373 C C . VAL A 1 453 ? -85.431 23.267 115.130 1.00 77.31 453 VAL A C 1
ATOM 3375 O O . VAL A 1 453 ? -86.423 23.563 115.832 1.00 77.31 453 VAL A O 1
#